Protein AF-A0A1I7NX05-F1 (afdb_monomer_lite)

InterPro domains:
  IPR009683 Extensin-like, C-terminal [PF06904] (159-296)
  IPR009683 Extensin-like, C-terminal [PF06904] (349-397)

Organism: NCBI:txid51670

pLDDT: mean 76.03, std 26.38, range [27.06, 98.88]

Structure (mmCIF, N/CA/C/O backbone):
data_AF-A0A1I7NX05-F1
#
_entry.id   AF-A0A1I7NX05-F1
#
loop_
_atom_site.g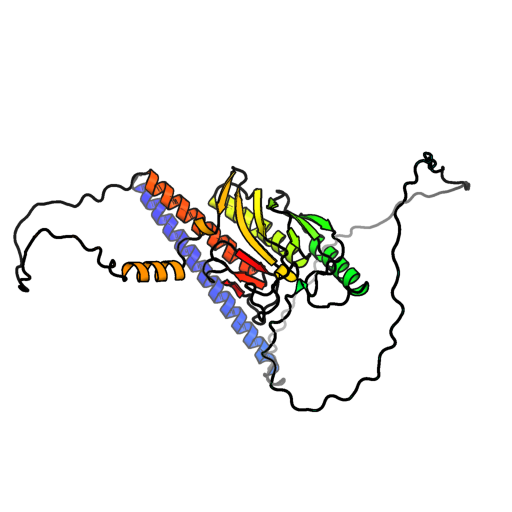roup_PDB
_atom_site.id
_atom_site.type_symbol
_atom_site.label_atom_id
_atom_site.label_alt_id
_atom_site.label_comp_id
_atom_site.label_asym_id
_atom_site.label_entity_id
_atom_site.label_seq_id
_atom_site.pdbx_PDB_ins_code
_atom_site.Cartn_x
_atom_site.Cartn_y
_atom_site.Cartn_z
_atom_site.occupancy
_atom_site.B_iso_or_equiv
_atom_site.auth_seq_id
_atom_site.auth_comp_id
_atom_site.auth_asym_id
_atom_site.auth_atom_id
_atom_site.pdbx_PDB_model_num
ATOM 1 N N . MET A 1 1 ? -15.600 9.337 42.900 1.00 64.06 1 MET A N 1
ATOM 2 C CA . MET A 1 1 ? -14.388 10.184 42.831 1.00 64.06 1 MET A CA 1
ATOM 3 C C . MET A 1 1 ? -14.550 11.335 43.802 1.00 64.06 1 MET A C 1
ATOM 5 O O . MET A 1 1 ? -15.670 11.808 43.953 1.00 64.06 1 MET A O 1
ATOM 9 N N . SER A 1 2 ? -13.489 11.743 44.500 1.00 86.38 2 SER A N 1
ATOM 10 C CA . SER A 1 2 ? -13.581 12.890 45.416 1.00 86.38 2 SER A CA 1
ATOM 11 C C . SER A 1 2 ? -13.650 14.200 44.623 1.00 86.38 2 SER A C 1
ATOM 13 O O . SER A 1 2 ? -13.104 14.288 43.521 1.00 86.38 2 SER A O 1
ATOM 15 N N . ALA A 1 3 ? -14.279 15.239 45.182 1.00 85.31 3 ALA A N 1
ATOM 16 C CA . ALA A 1 3 ? -14.376 16.561 44.547 1.00 85.31 3 ALA A CA 1
ATOM 17 C C . ALA A 1 3 ? -13.001 17.126 44.124 1.00 85.31 3 ALA A C 1
ATOM 19 O O . ALA A 1 3 ? -12.881 17.842 43.132 1.00 85.31 3 ALA A O 1
ATOM 20 N N . GLN A 1 4 ? -11.939 16.742 44.835 1.00 86.25 4 GLN A N 1
ATOM 21 C CA . GLN A 1 4 ? -10.560 17.124 44.540 1.00 86.25 4 GLN A CA 1
ATOM 22 C C . GLN A 1 4 ? -10.017 16.473 43.253 1.00 86.25 4 GLN A C 1
ATOM 24 O O . GLN A 1 4 ? -9.288 17.116 42.498 1.00 86.25 4 GLN A O 1
ATOM 29 N N . GLN A 1 5 ? -10.398 15.223 42.964 1.00 85.56 5 GLN A N 1
ATOM 30 C CA . GLN A 1 5 ? -10.010 14.532 41.728 1.00 85.56 5 GLN A CA 1
ATOM 31 C C . GLN A 1 5 ? -10.693 15.145 40.503 1.00 85.56 5 GLN A C 1
ATOM 33 O O . GLN A 1 5 ? -10.065 15.306 39.457 1.00 85.56 5 GLN A O 1
ATOM 38 N N . GLU A 1 6 ? -11.955 15.551 40.643 1.00 87.69 6 GLU A N 1
ATOM 39 C CA . GLU A 1 6 ? -12.693 16.206 39.564 1.00 87.69 6 GLU A CA 1
ATOM 40 C C . GLU A 1 6 ? -12.114 17.593 39.241 1.00 87.69 6 GLU A C 1
ATOM 42 O O . GLU A 1 6 ? -11.969 17.963 38.073 1.00 87.69 6 GLU A O 1
ATOM 47 N N . LEU A 1 7 ? -11.696 18.339 40.268 1.00 91.12 7 LEU A N 1
ATOM 48 C CA . LEU A 1 7 ? -11.063 19.645 40.098 1.00 91.12 7 LEU A CA 1
ATOM 49 C C . LEU A 1 7 ? -9.697 19.535 39.398 1.00 91.12 7 LEU A C 1
ATOM 51 O O . LEU A 1 7 ? -9.400 20.315 38.492 1.00 91.12 7 LEU A O 1
ATOM 55 N N . LEU A 1 8 ? -8.896 18.523 39.755 1.00 92.50 8 LEU A N 1
ATOM 56 C CA . LEU A 1 8 ? -7.620 18.229 39.095 1.00 92.50 8 LEU A CA 1
ATOM 57 C C . LEU A 1 8 ? -7.805 17.796 37.636 1.00 92.50 8 LEU A C 1
ATOM 59 O O . LEU A 1 8 ? -7.074 18.268 36.763 1.00 92.50 8 LEU A O 1
ATOM 63 N N . ALA A 1 9 ? -8.804 16.959 37.344 1.00 84.19 9 ALA A N 1
ATOM 64 C CA . ALA A 1 9 ? -9.114 16.542 35.978 1.00 84.19 9 ALA A CA 1
ATOM 65 C C . ALA A 1 9 ? -9.526 17.735 35.099 1.00 84.19 9 ALA A C 1
ATOM 67 O O . ALA A 1 9 ? -9.022 17.897 33.984 1.00 84.19 9 ALA A O 1
ATOM 68 N N . ARG A 1 10 ? -10.371 18.632 35.624 1.00 91.88 10 ARG A N 1
ATOM 69 C CA . ARG A 1 10 ? -10.767 19.869 34.930 1.00 91.88 10 ARG A CA 1
ATOM 70 C C . ARG A 1 10 ? -9.577 20.809 34.712 1.00 91.88 10 ARG A C 1
ATOM 72 O O . ARG A 1 10 ? -9.435 21.363 33.621 1.00 91.88 10 ARG A O 1
ATOM 79 N N . ALA A 1 11 ? -8.685 20.948 35.695 1.00 89.75 11 ALA A N 1
ATOM 80 C CA . ALA A 1 11 ? -7.477 21.766 35.570 1.00 89.75 11 ALA A CA 1
ATOM 81 C C . ALA A 1 11 ? -6.501 21.222 34.509 1.00 89.75 11 ALA A C 1
ATOM 83 O O . ALA A 1 11 ? -5.967 21.991 33.705 1.00 89.75 11 ALA A O 1
ATOM 84 N N . MET A 1 12 ? -6.305 19.901 34.450 1.00 91.00 12 MET A N 1
ATOM 85 C CA . MET A 1 12 ? -5.487 19.257 33.414 1.00 91.00 12 MET A CA 1
ATOM 86 C C . MET A 1 12 ? -6.109 19.402 32.020 1.00 91.00 12 MET A C 1
ATOM 88 O O . MET A 1 12 ? -5.406 19.743 31.067 1.00 91.00 12 MET A O 1
ATOM 92 N N . ALA A 1 13 ? -7.430 19.244 31.899 1.00 85.12 13 ALA A N 1
ATOM 93 C CA . ALA A 1 13 ? -8.139 19.448 30.638 1.00 85.12 13 ALA A CA 1
ATOM 94 C C . ALA A 1 13 ? -7.989 20.892 30.121 1.00 85.12 13 ALA A C 1
ATOM 96 O O . ALA A 1 13 ? -7.720 21.099 28.936 1.00 85.12 13 ALA A O 1
ATOM 97 N N . LEU A 1 14 ? -8.080 21.895 31.000 1.00 91.25 14 LEU A N 1
ATOM 98 C CA . LEU A 1 14 ? -7.859 23.298 30.635 1.00 91.25 14 LEU A CA 1
ATOM 99 C C . LEU A 1 14 ? -6.411 23.569 30.206 1.00 91.25 14 LEU A C 1
ATOM 101 O O . LEU A 1 14 ? -6.199 24.234 29.192 1.00 91.25 14 LEU A O 1
ATOM 105 N N . ARG A 1 15 ? -5.418 23.008 30.911 1.00 90.19 15 ARG A N 1
ATOM 106 C CA . ARG A 1 15 ? -4.000 23.113 30.520 1.00 90.19 15 ARG A CA 1
ATOM 107 C C . ARG A 1 15 ? -3.728 22.480 29.156 1.00 90.19 15 ARG A C 1
ATOM 109 O O . ARG A 1 15 ? -3.058 23.097 28.334 1.00 90.19 15 ARG A O 1
ATOM 116 N N . SER A 1 16 ? -4.295 21.304 28.881 1.00 86.69 16 SER A N 1
ATOM 117 C CA . SER A 1 16 ? -4.136 20.634 27.582 1.00 86.69 16 SER A CA 1
ATOM 118 C C . SER A 1 16 ? -4.738 21.448 26.426 1.00 86.69 16 SER A C 1
ATOM 120 O O . SER A 1 16 ? -4.101 21.609 25.386 1.00 86.69 16 SER A O 1
ATOM 122 N N . LYS A 1 17 ? -5.918 22.055 26.630 1.00 87.25 17 LYS A N 1
ATOM 123 C CA . LYS A 1 17 ? -6.554 22.951 25.650 1.00 87.25 17 LYS A CA 1
ATOM 124 C C . LYS A 1 17 ? -5.764 24.243 25.442 1.00 87.25 17 LYS A C 1
ATOM 126 O O . LYS A 1 17 ? -5.693 24.740 24.321 1.00 87.25 17 LYS A O 1
ATOM 131 N N . ALA A 1 18 ? -5.169 24.795 26.499 1.00 86.75 18 ALA A N 1
ATOM 132 C CA . ALA A 1 18 ? -4.311 25.972 26.387 1.00 86.75 18 ALA A CA 1
ATOM 133 C C . ALA A 1 18 ? -3.035 25.660 25.586 1.00 86.75 18 ALA A C 1
ATOM 135 O O . ALA A 1 18 ? -2.682 26.420 24.686 1.00 86.75 18 ALA A O 1
ATOM 136 N N . ALA A 1 19 ? -2.399 24.514 25.848 1.00 86.81 19 ALA A N 1
ATOM 137 C CA . ALA A 1 19 ? -1.213 24.065 25.123 1.00 86.81 19 ALA A CA 1
ATOM 138 C C . ALA A 1 19 ? -1.504 23.795 23.636 1.00 86.81 19 ALA A C 1
ATOM 140 O O . ALA A 1 19 ? -0.758 24.260 22.775 1.00 86.81 19 ALA A O 1
ATOM 141 N N . SER A 1 20 ? -2.618 23.127 23.308 1.00 86.00 20 SER A N 1
ATOM 142 C CA . SER A 1 20 ? -2.987 22.871 21.907 1.00 86.00 20 SER A CA 1
ATOM 143 C C . SER A 1 20 ? -3.294 24.160 21.140 1.00 86.00 20 SER A C 1
ATOM 145 O O . SER A 1 20 ? -2.890 24.315 19.986 1.00 86.00 20 SER A O 1
ATOM 147 N N . LYS A 1 21 ? -3.944 25.133 21.793 1.00 85.81 21 LYS A N 1
ATOM 148 C CA . LYS A 1 21 ? -4.228 26.443 21.197 1.00 85.81 21 LYS A CA 1
ATOM 149 C C . LYS A 1 21 ? -2.954 27.267 20.994 1.00 85.81 21 LYS A C 1
ATOM 151 O O . LYS A 1 21 ? -2.812 27.887 19.942 1.00 85.81 21 LYS A O 1
ATOM 156 N N . ALA A 1 22 ? -2.020 27.233 21.946 1.00 85.88 22 ALA A N 1
ATOM 157 C CA . ALA A 1 22 ? -0.710 27.874 21.816 1.00 85.88 22 ALA A CA 1
ATOM 158 C C . ALA A 1 22 ? 0.115 27.260 20.672 1.00 85.88 22 ALA A C 1
ATOM 160 O O . ALA A 1 22 ? 0.679 27.994 19.866 1.00 85.88 22 ALA A O 1
ATOM 161 N N . HIS A 1 23 ? 0.107 25.931 20.537 1.00 85.62 23 HIS A N 1
ATOM 162 C CA . HIS A 1 23 ? 0.779 25.231 19.442 1.00 85.62 23 HIS A CA 1
ATOM 163 C C . HIS A 1 23 ? 0.165 25.575 18.073 1.00 85.62 23 HIS A C 1
ATOM 165 O O . HIS A 1 23 ? 0.882 25.895 17.127 1.00 85.62 23 HIS A O 1
ATOM 171 N N . SER A 1 24 ? -1.170 25.612 17.972 1.00 80.94 24 SER A N 1
ATOM 172 C CA . SER A 1 24 ? -1.861 26.032 16.744 1.00 80.94 24 SER A CA 1
ATOM 173 C C . SER A 1 24 ? -1.550 27.486 16.363 1.00 80.94 24 SER A C 1
ATOM 175 O O . SER A 1 24 ? -1.353 27.786 15.184 1.00 80.94 24 SER A O 1
ATOM 177 N N . LEU A 1 25 ? -1.459 28.388 17.348 1.00 85.50 25 LEU A N 1
ATOM 178 C CA . LEU A 1 25 ? -1.031 29.771 17.130 1.00 85.50 25 LEU A CA 1
ATOM 179 C C . LEU A 1 25 ? 0.421 29.832 16.641 1.00 85.50 25 LEU A C 1
ATOM 181 O O . LEU A 1 25 ? 0.673 30.474 15.626 1.00 85.50 25 LEU A O 1
ATOM 185 N N . ALA A 1 26 ? 1.349 29.121 17.285 1.00 84.25 26 ALA A N 1
ATOM 186 C CA . ALA A 1 26 ? 2.756 29.084 16.882 1.00 84.25 26 ALA A CA 1
ATOM 187 C C . ALA A 1 26 ? 2.938 28.603 15.430 1.00 84.25 26 ALA A C 1
ATOM 189 O O . ALA A 1 26 ? 3.660 29.239 14.663 1.00 84.25 26 ALA A O 1
ATOM 190 N N . ILE A 1 27 ? 2.211 27.557 15.014 1.00 84.00 27 ILE A N 1
ATOM 191 C CA . ILE A 1 27 ? 2.223 27.064 13.626 1.00 84.00 27 ILE A CA 1
ATOM 192 C C . ILE A 1 27 ? 1.697 28.132 12.657 1.00 84.00 27 ILE A C 1
ATOM 194 O O . ILE A 1 27 ? 2.326 28.407 11.635 1.00 84.00 27 ILE A O 1
ATOM 198 N N . ARG A 1 28 ? 0.566 28.782 12.970 1.00 84.44 28 ARG A N 1
ATOM 199 C CA . ARG A 1 28 ? 0.000 29.843 12.114 1.00 84.44 28 ARG A CA 1
ATOM 200 C C . ARG A 1 28 ? 0.948 31.036 11.971 1.00 84.44 28 ARG A C 1
ATOM 202 O O . ARG A 1 28 ? 1.107 31.549 10.862 1.00 84.44 28 ARG A O 1
ATOM 209 N N . TYR A 1 29 ? 1.589 31.460 13.061 1.00 82.94 29 TYR A N 1
ATOM 210 C CA . TYR A 1 29 ? 2.572 32.545 13.034 1.00 82.94 29 TYR A CA 1
ATOM 211 C C . TYR A 1 29 ? 3.828 32.155 12.250 1.00 82.94 29 TYR A C 1
ATOM 213 O O . TYR A 1 29 ? 4.283 32.954 11.438 1.00 82.94 29 TYR A O 1
ATOM 221 N N . SER A 1 30 ? 4.333 30.927 12.406 1.00 84.44 30 SER A N 1
ATOM 222 C CA . SER A 1 30 ? 5.477 30.416 11.638 1.00 84.44 30 SER A CA 1
ATOM 223 C C . SER A 1 30 ? 5.197 30.403 10.131 1.00 84.44 30 SER A C 1
ATOM 225 O O . SER A 1 30 ? 5.969 30.975 9.365 1.00 84.44 30 SER A O 1
ATOM 227 N N . ILE A 1 31 ? 4.042 29.879 9.700 1.00 84.50 31 ILE A N 1
ATOM 228 C CA . ILE A 1 31 ? 3.639 29.874 8.281 1.00 84.50 31 ILE A CA 1
ATOM 229 C C . ILE A 1 31 ? 3.513 31.304 7.736 1.00 84.50 31 ILE A C 1
ATOM 231 O O . ILE A 1 31 ? 3.912 31.582 6.604 1.00 84.50 31 ILE A O 1
ATOM 235 N N . THR A 1 32 ? 2.962 32.224 8.530 1.00 81.25 32 THR A N 1
ATOM 236 C CA . THR A 1 32 ? 2.802 33.626 8.121 1.00 81.25 32 THR A CA 1
ATOM 237 C C . THR A 1 32 ? 4.158 34.322 8.003 1.00 81.25 32 THR A C 1
ATOM 239 O O . THR A 1 32 ? 4.402 35.001 7.009 1.00 81.25 32 THR A O 1
ATOM 242 N N . LEU A 1 33 ? 5.069 34.096 8.955 1.00 83.50 33 LEU A N 1
ATOM 243 C CA . LEU A 1 33 ? 6.429 34.633 8.927 1.00 83.50 33 LEU A CA 1
ATOM 244 C C . LEU A 1 33 ? 7.210 34.103 7.716 1.00 83.50 33 LEU A C 1
ATOM 246 O O . LEU A 1 33 ? 7.799 34.892 6.984 1.00 83.50 33 LEU A O 1
ATOM 250 N N . SER A 1 34 ? 7.141 32.797 7.435 1.00 84.75 34 SER A N 1
ATOM 251 C CA . SER A 1 34 ? 7.768 32.200 6.249 1.00 84.75 34 SER A CA 1
ATOM 252 C C . SER A 1 34 ? 7.217 32.774 4.944 1.00 84.75 34 SER A C 1
ATOM 254 O O . SER A 1 34 ? 7.988 33.033 4.026 1.00 84.75 34 SER A O 1
ATOM 256 N N . ARG A 1 35 ? 5.905 33.036 4.855 1.00 85.50 35 ARG A N 1
ATOM 257 C CA . ARG A 1 35 ? 5.301 33.688 3.680 1.00 85.50 35 ARG A CA 1
ATOM 258 C C . ARG A 1 35 ? 5.775 35.127 3.502 1.00 85.50 35 ARG A C 1
ATOM 260 O O . ARG A 1 35 ? 6.051 35.520 2.375 1.00 85.50 35 ARG A O 1
ATOM 267 N N . VAL A 1 36 ? 5.887 35.895 4.586 1.00 86.12 36 VAL A N 1
ATOM 268 C CA . VAL A 1 36 ? 6.394 37.276 4.544 1.00 86.12 36 VAL A CA 1
ATOM 269 C C . VAL A 1 36 ? 7.864 37.303 4.123 1.00 86.12 36 VAL A C 1
ATOM 271 O O . VAL A 1 36 ? 8.224 38.093 3.257 1.00 86.12 36 VAL A O 1
ATOM 274 N N . VAL A 1 37 ? 8.696 36.409 4.665 1.00 86.88 37 VAL A N 1
ATOM 275 C CA . VAL A 1 37 ? 10.112 36.283 4.275 1.00 86.88 37 VAL A CA 1
ATOM 276 C C . VAL A 1 37 ? 10.242 35.865 2.811 1.00 86.88 37 VAL A C 1
ATOM 278 O O . VAL A 1 37 ? 11.023 36.461 2.076 1.00 86.88 37 VAL A O 1
ATOM 281 N N . PHE A 1 38 ? 9.448 34.890 2.361 1.00 85.75 38 PHE A N 1
ATOM 282 C CA . PHE A 1 38 ? 9.466 34.432 0.974 1.00 85.75 38 PHE A CA 1
ATOM 283 C C . PHE A 1 38 ? 9.024 35.535 0.006 1.00 85.75 38 PHE A C 1
ATOM 285 O O . PHE A 1 38 ? 9.707 35.778 -0.980 1.00 85.75 38 PHE A O 1
ATOM 292 N N . LEU A 1 39 ? 7.943 36.262 0.314 1.00 87.06 39 LEU A N 1
ATOM 293 C CA . LEU A 1 39 ? 7.507 37.420 -0.475 1.00 87.06 39 LEU A CA 1
ATOM 294 C C . LEU A 1 39 ? 8.556 38.541 -0.471 1.00 87.06 39 LEU A C 1
ATOM 296 O O . LEU A 1 39 ? 8.815 39.120 -1.519 1.00 87.06 39 LEU A O 1
ATOM 300 N N . GLY A 1 40 ? 9.201 38.814 0.667 1.00 82.12 40 GLY A N 1
ATOM 301 C CA . GLY A 1 40 ? 10.289 39.790 0.761 1.00 82.12 40 GLY A CA 1
ATOM 302 C C . GLY A 1 40 ? 11.497 39.419 -0.106 1.00 82.12 40 GLY A C 1
ATOM 303 O O . GLY A 1 40 ? 12.013 40.266 -0.826 1.00 82.12 40 GLY A O 1
ATOM 304 N N . LEU A 1 41 ? 11.903 38.145 -0.107 1.00 83.56 41 LEU A N 1
ATOM 305 C CA . LEU A 1 41 ? 12.986 37.634 -0.957 1.00 83.56 41 LEU A CA 1
ATOM 306 C C . LEU A 1 41 ? 12.624 37.632 -2.450 1.00 83.56 41 LEU A C 1
ATOM 308 O O . LEU A 1 41 ? 13.491 37.858 -3.288 1.00 83.56 41 LEU A O 1
ATOM 312 N N . LEU A 1 42 ? 11.352 37.413 -2.788 1.00 85.12 42 LEU A N 1
ATOM 313 C CA . LEU A 1 42 ? 10.860 37.433 -4.170 1.00 85.12 42 LEU A CA 1
ATOM 314 C C . LEU A 1 42 ? 10.717 38.863 -4.715 1.00 85.12 42 LEU A C 1
ATOM 316 O O . LEU A 1 42 ? 10.848 39.081 -5.916 1.00 85.12 42 LEU A O 1
ATOM 320 N N . LEU A 1 43 ? 10.493 39.840 -3.830 1.00 80.56 43 LEU A N 1
ATOM 321 C CA . LEU A 1 43 ? 10.472 41.268 -4.154 1.00 80.56 43 LEU A CA 1
ATOM 322 C C . LEU A 1 43 ? 11.872 41.905 -4.140 1.00 80.56 43 LEU A C 1
ATOM 324 O O . LEU A 1 43 ? 12.063 42.920 -4.800 1.00 80.56 43 LEU A O 1
ATOM 328 N N . LEU A 1 44 ? 12.861 41.306 -3.463 1.00 72.38 44 LEU A N 1
ATOM 329 C CA . LEU A 1 44 ? 14.259 41.764 -3.425 1.00 72.38 44 LEU A CA 1
ATOM 330 C C . LEU A 1 44 ? 14.879 42.090 -4.806 1.00 72.38 44 LEU A C 1
ATOM 332 O O . LEU A 1 44 ? 15.538 43.121 -4.905 1.00 72.38 44 LEU A O 1
ATOM 336 N N . PRO A 1 45 ? 14.681 41.288 -5.875 1.00 73.56 45 PRO A N 1
ATOM 337 C CA . PRO A 1 45 ? 15.207 41.600 -7.209 1.00 73.56 45 PRO A CA 1
ATOM 338 C C . PRO A 1 45 ? 14.427 42.692 -7.967 1.00 73.56 45 PRO A C 1
ATOM 340 O O . PRO A 1 45 ? 14.865 43.105 -9.036 1.00 73.56 45 PRO A O 1
ATOM 343 N N . LEU A 1 46 ? 13.282 43.154 -7.445 1.00 73.88 46 LEU A N 1
ATOM 344 C CA . LEU A 1 46 ? 12.496 44.264 -8.006 1.00 73.88 46 LEU A CA 1
ATOM 345 C C . LEU A 1 46 ? 12.844 45.619 -7.366 1.00 73.88 46 LEU A C 1
ATOM 347 O O . LEU A 1 46 ? 12.339 46.648 -7.811 1.00 73.88 46 LEU A O 1
ATOM 351 N N . LEU A 1 47 ? 13.693 45.636 -6.331 1.00 65.25 47 LEU A N 1
ATOM 352 C CA . LEU A 1 47 ? 14.251 46.870 -5.784 1.00 65.25 47 LEU A CA 1
ATOM 353 C C . LEU A 1 47 ? 15.445 47.298 -6.653 1.00 65.25 47 LEU A C 1
ATOM 355 O O . LEU A 1 47 ? 16.412 46.553 -6.801 1.00 65.25 47 LEU A O 1
ATOM 359 N N . GLU A 1 48 ? 15.376 48.498 -7.235 1.00 60.00 48 GLU A N 1
ATOM 360 C CA . GLU A 1 48 ? 16.449 49.055 -8.065 1.00 60.00 48 GLU A CA 1
ATOM 361 C C . GLU A 1 48 ? 17.791 49.110 -7.300 1.00 60.00 48 GLU A C 1
ATOM 363 O O . GLU A 1 48 ? 17.823 49.514 -6.132 1.00 60.00 48 GLU A O 1
ATOM 368 N N . PRO A 1 49 ? 18.926 48.772 -7.942 1.00 57.22 49 PRO A N 1
ATOM 369 C CA . PRO A 1 49 ? 20.217 48.582 -7.271 1.00 57.22 49 PRO A CA 1
ATOM 370 C C . PRO A 1 49 ? 20.869 49.853 -6.681 1.00 57.22 49 PRO A C 1
ATOM 372 O O . PRO A 1 49 ? 21.998 49.775 -6.207 1.00 57.22 49 PRO A O 1
ATOM 375 N N . ASN A 1 50 ? 20.186 51.004 -6.649 1.00 55.69 50 ASN A N 1
ATOM 376 C CA . ASN A 1 50 ? 20.759 52.293 -6.230 1.00 55.69 50 ASN A CA 1
ATOM 377 C C . ASN A 1 50 ? 20.055 53.002 -5.052 1.00 55.69 50 ASN A C 1
ATOM 379 O O . ASN A 1 50 ? 20.371 54.159 -4.783 1.00 55.69 50 ASN A O 1
ATOM 383 N N . SER A 1 51 ? 19.148 52.360 -4.302 1.00 52.09 51 SER A N 1
ATOM 384 C CA . SER A 1 51 ? 18.471 53.018 -3.156 1.00 52.09 51 SER A CA 1
ATOM 385 C C . SER A 1 51 ? 18.967 52.645 -1.753 1.00 52.09 51 SER A C 1
ATOM 387 O O . SER A 1 51 ? 18.396 53.113 -0.767 1.00 52.09 51 SER A O 1
ATOM 389 N N . PHE A 1 52 ? 20.053 51.883 -1.602 1.00 50.91 52 PHE A N 1
ATOM 390 C CA . PHE A 1 52 ? 20.609 51.621 -0.270 1.00 50.91 52 PHE A CA 1
ATOM 391 C C . PHE A 1 52 ? 21.645 52.678 0.129 1.00 50.91 52 PHE A C 1
ATOM 393 O O . PHE A 1 52 ? 22.837 52.559 -0.151 1.00 50.91 52 PHE A O 1
ATOM 400 N N . TYR A 1 53 ? 21.187 53.703 0.852 1.00 48.00 53 TYR A N 1
ATOM 401 C CA . TYR A 1 53 ? 22.060 54.498 1.713 1.00 48.00 53 TYR A CA 1
ATOM 402 C C . TYR A 1 53 ? 22.641 53.585 2.802 1.00 48.00 53 TYR A C 1
ATOM 404 O O . TYR A 1 53 ? 21.961 53.221 3.761 1.00 48.00 53 TYR A O 1
ATOM 412 N N . ILE A 1 54 ? 23.918 53.227 2.669 1.00 43.91 54 ILE A N 1
ATOM 413 C CA . ILE A 1 54 ? 24.717 52.703 3.778 1.00 43.91 54 ILE A CA 1
ATOM 414 C C . ILE A 1 54 ? 24.834 53.832 4.810 1.00 43.91 54 ILE A C 1
ATOM 416 O O . ILE A 1 54 ? 25.629 54.759 4.643 1.00 43.91 54 ILE A O 1
ATOM 420 N N . ILE A 1 55 ? 24.064 53.764 5.899 1.00 41.38 55 ILE A N 1
ATOM 421 C CA . ILE A 1 55 ? 24.414 54.515 7.105 1.00 41.38 55 ILE A CA 1
ATOM 422 C C . ILE A 1 55 ? 25.659 53.849 7.680 1.00 41.38 55 ILE A C 1
ATOM 424 O O . ILE A 1 55 ? 25.617 52.783 8.291 1.00 41.38 55 ILE A O 1
ATOM 428 N N . ARG A 1 56 ? 26.797 54.502 7.451 1.00 43.59 56 ARG A N 1
ATOM 429 C CA . ARG A 1 56 ? 28.078 54.200 8.079 1.00 43.59 56 ARG A CA 1
ATOM 430 C C . ARG A 1 56 ? 27.997 54.601 9.555 1.00 43.59 56 ARG A C 1
ATOM 432 O O . ARG A 1 56 ? 28.451 55.674 9.938 1.00 43.59 56 ARG A O 1
ATOM 439 N N . ALA A 1 57 ? 27.395 53.755 10.384 1.00 39.16 57 ALA A N 1
ATOM 440 C CA . ALA A 1 57 ? 27.459 53.889 11.832 1.00 39.16 57 ALA A CA 1
ATOM 441 C C . ALA A 1 57 ? 28.687 53.136 12.362 1.00 39.16 57 ALA A C 1
ATOM 443 O O . ALA A 1 57 ? 28.739 51.914 12.334 1.00 39.16 57 ALA A O 1
ATOM 444 N N . GLY A 1 58 ? 29.668 53.913 12.827 1.00 33.31 58 GLY A N 1
ATOM 445 C CA . GLY A 1 58 ? 30.475 53.600 14.008 1.00 33.31 58 GLY A CA 1
ATOM 446 C C . GLY A 1 58 ? 31.418 52.400 13.943 1.00 33.31 58 GLY A C 1
ATOM 447 O O . GLY A 1 58 ? 31.023 51.259 14.149 1.00 33.31 58 GLY A O 1
ATOM 448 N N . ARG A 1 59 ? 32.718 52.695 13.822 1.00 42.25 59 ARG A N 1
ATOM 449 C CA . ARG A 1 59 ? 33.789 51.832 14.337 1.00 42.25 59 ARG A CA 1
ATOM 450 C C . ARG A 1 59 ? 33.502 51.485 15.803 1.00 42.25 59 ARG A C 1
ATOM 452 O O . ARG A 1 59 ? 33.485 52.385 16.638 1.00 42.25 59 ARG A O 1
ATOM 459 N N . VAL A 1 60 ? 33.379 50.199 16.110 1.00 35.00 60 VAL A N 1
ATOM 460 C CA . VAL A 1 60 ? 33.645 49.665 17.448 1.00 35.00 60 VAL A CA 1
ATOM 461 C C . VAL A 1 60 ? 34.848 48.745 17.306 1.00 35.00 60 VAL A C 1
ATOM 463 O O . VAL A 1 60 ? 34.796 47.739 16.603 1.00 35.00 60 VAL A O 1
ATOM 466 N N . SER A 1 61 ? 35.960 49.155 17.912 1.00 36.50 61 SER A N 1
ATOM 467 C CA . SER A 1 61 ? 37.162 48.340 18.054 1.00 36.50 61 SER A CA 1
ATOM 468 C C . SER A 1 61 ? 36.845 47.113 18.910 1.00 36.50 61 SER A C 1
ATOM 470 O O . SER A 1 61 ? 36.387 47.259 20.041 1.00 36.50 61 SER A O 1
ATOM 472 N N . LEU A 1 62 ? 37.111 45.918 18.386 1.00 40.69 62 LEU A N 1
ATOM 473 C CA . LEU A 1 62 ? 37.200 44.688 19.175 1.00 40.69 62 LEU A CA 1
ATOM 474 C C . LEU A 1 62 ? 38.646 44.537 19.679 1.00 40.69 62 LEU A C 1
ATOM 476 O O . LEU A 1 62 ? 39.566 44.724 18.877 1.00 40.69 62 LEU A O 1
ATOM 480 N N . PRO A 1 63 ? 38.881 44.228 20.968 1.00 41.28 63 PRO A N 1
ATOM 481 C CA . PRO A 1 63 ? 40.198 43.836 21.439 1.00 41.28 63 PRO A CA 1
ATOM 482 C C . PRO A 1 63 ? 40.495 42.361 21.129 1.00 41.28 63 PRO A C 1
ATOM 484 O O . PRO A 1 63 ? 39.615 41.582 20.764 1.00 41.28 63 PRO A O 1
ATOM 487 N N . ALA A 1 64 ? 41.784 42.057 21.245 1.00 38.00 64 ALA A N 1
ATOM 488 C CA . ALA A 1 64 ? 42.508 40.945 20.660 1.00 38.00 64 ALA A CA 1
ATOM 489 C C . ALA A 1 64 ? 42.187 39.542 21.204 1.00 38.00 64 ALA A C 1
ATOM 491 O O . ALA A 1 64 ? 41.799 39.356 22.354 1.00 38.00 64 ALA A O 1
ATOM 492 N N . GLU A 1 65 ? 42.421 38.599 20.291 1.00 38.91 65 GLU A N 1
ATOM 493 C CA . GLU A 1 65 ? 42.832 37.200 20.417 1.00 38.91 65 GLU A CA 1
ATOM 494 C C . GLU A 1 65 ? 42.932 36.577 21.814 1.00 38.91 65 GLU A C 1
ATOM 496 O O . GLU A 1 65 ? 43.704 37.002 22.672 1.00 38.91 65 GLU A O 1
ATOM 501 N N . GLN A 1 66 ? 42.279 35.420 21.949 1.00 33.59 66 GLN A N 1
ATOM 502 C CA . GLN A 1 66 ? 42.816 34.335 22.756 1.00 33.59 66 GLN A CA 1
ATOM 503 C C . GLN A 1 66 ? 42.691 33.022 21.967 1.00 33.59 66 GLN A C 1
ATOM 505 O O . GLN A 1 66 ? 41.622 32.417 21.884 1.00 33.59 66 GLN A O 1
ATOM 510 N N . GLU A 1 67 ? 43.805 32.631 21.341 1.00 33.66 67 GLU A N 1
ATOM 511 C CA . GLU A 1 67 ? 44.062 31.289 20.815 1.00 33.66 67 GLU A CA 1
ATOM 512 C C . GLU A 1 67 ? 43.902 30.256 21.937 1.00 33.66 67 GLU A C 1
ATOM 514 O O . GLU A 1 67 ? 44.573 30.334 22.969 1.00 33.66 67 GLU A O 1
ATOM 519 N N . LEU A 1 68 ? 43.058 29.245 21.721 1.00 32.69 68 LEU A N 1
ATOM 520 C CA . LEU A 1 68 ? 43.124 28.001 22.479 1.00 32.69 68 LEU A CA 1
ATOM 521 C C . LEU A 1 68 ? 43.746 26.935 21.576 1.00 32.69 68 LEU A C 1
ATOM 523 O O . LEU A 1 68 ? 43.079 26.309 20.753 1.00 32.69 68 LEU A O 1
ATOM 527 N N . HIS A 1 69 ? 45.056 26.760 21.730 1.00 31.06 69 HIS A N 1
ATOM 528 C CA . HIS A 1 69 ? 45.789 25.631 21.183 1.00 31.06 69 HIS A CA 1
ATOM 529 C C . HIS A 1 69 ? 45.226 24.313 21.733 1.00 31.06 69 HIS A C 1
ATOM 531 O O . HIS A 1 69 ? 45.290 24.052 22.932 1.00 31.06 69 HIS A O 1
ATOM 537 N N . ALA A 1 70 ? 44.776 23.436 20.841 1.00 32.47 70 ALA A N 1
ATOM 538 C CA . ALA A 1 70 ? 44.751 21.999 21.087 1.00 32.47 70 ALA A CA 1
ATOM 539 C C . ALA A 1 70 ? 45.393 21.302 19.885 1.00 32.47 70 ALA A C 1
ATOM 541 O O . ALA A 1 70 ? 44.754 20.882 18.924 1.00 32.47 70 ALA A O 1
ATOM 542 N N . ARG A 1 71 ? 46.720 21.266 19.956 1.00 32.44 71 ARG A N 1
ATOM 543 C CA . ARG A 1 71 ? 47.637 20.504 19.118 1.00 32.44 71 ARG A CA 1
ATOM 544 C C . ARG A 1 71 ? 47.461 19.030 19.496 1.00 32.44 71 ARG A C 1
ATOM 546 O O . ARG A 1 71 ? 47.763 18.661 20.626 1.00 32.44 71 ARG A O 1
ATOM 553 N N . SER A 1 72 ? 46.946 18.201 18.592 1.00 31.42 72 SER A N 1
ATOM 554 C CA . SER A 1 72 ? 47.041 16.744 18.725 1.00 31.42 72 SER A CA 1
ATOM 555 C C . SER A 1 72 ? 47.870 16.239 17.557 1.00 31.42 72 SER A C 1
ATOM 557 O O . SER A 1 72 ? 47.469 16.320 16.397 1.00 31.42 72 SER A O 1
ATOM 559 N N . GLU A 1 73 ? 49.101 15.866 17.886 1.00 34.75 73 GLU A N 1
ATOM 560 C CA . GLU A 1 73 ? 50.122 15.415 16.958 1.00 34.75 73 GLU A CA 1
ATOM 561 C C . GLU A 1 73 ? 49.769 14.027 16.420 1.00 34.75 73 GLU A C 1
ATOM 563 O O . GLU A 1 73 ? 49.497 13.098 17.178 1.00 34.75 73 GLU A O 1
ATOM 568 N N . VAL A 1 74 ? 49.811 13.885 15.097 1.00 36.41 74 VAL A N 1
ATOM 569 C CA . VAL A 1 74 ? 49.923 12.588 14.434 1.00 36.41 74 VAL A CA 1
ATOM 570 C C . VAL A 1 74 ? 51.409 12.348 14.202 1.00 36.41 74 VAL A C 1
ATOM 572 O O . VAL A 1 74 ? 52.057 13.135 13.515 1.00 36.41 74 VAL A O 1
ATOM 575 N N . SER A 1 75 ? 51.944 11.258 14.751 1.00 31.03 75 SER A N 1
ATOM 576 C CA . SER A 1 75 ? 53.225 10.698 14.320 1.00 31.03 75 SER A CA 1
ATOM 577 C C . SER A 1 75 ? 53.171 9.162 14.347 1.00 31.03 75 SER A C 1
ATOM 579 O O . SER A 1 75 ? 52.493 8.600 15.212 1.00 31.03 75 SER A O 1
ATOM 581 N N . PRO A 1 76 ? 53.814 8.476 13.382 1.00 46.56 76 PRO A N 1
ATOM 582 C CA . PRO A 1 76 ? 53.591 7.070 13.074 1.00 46.56 76 PRO A CA 1
ATOM 583 C C . PRO A 1 76 ? 54.619 6.162 13.760 1.00 46.56 76 PRO A C 1
ATOM 585 O O . PRO A 1 76 ? 55.750 6.568 14.016 1.00 46.56 76 PRO A O 1
ATOM 588 N N . LEU A 1 77 ? 54.269 4.891 13.964 1.00 35.66 77 LEU A N 1
ATOM 589 C CA . LEU A 1 77 ? 55.266 3.851 14.203 1.00 35.66 77 LEU A CA 1
ATOM 590 C C . LEU A 1 77 ? 54.881 2.572 13.453 1.00 35.66 77 LEU A C 1
ATOM 592 O O . LEU A 1 77 ? 53.996 1.823 13.856 1.00 35.66 77 LEU A O 1
ATOM 596 N N . ALA A 1 78 ? 55.570 2.349 12.338 1.00 38.16 78 ALA A N 1
ATOM 597 C CA . ALA A 1 78 ? 55.837 1.010 11.833 1.00 38.16 78 ALA A CA 1
ATOM 598 C C . ALA A 1 78 ? 56.955 0.368 12.676 1.00 38.16 78 ALA A C 1
ATOM 600 O O . ALA A 1 78 ? 57.753 1.080 13.292 1.00 38.16 78 ALA A O 1
ATOM 601 N N . PRO A 1 79 ? 57.108 -0.960 12.598 1.00 47.00 79 PRO A N 1
ATOM 602 C CA . PRO A 1 79 ? 58.434 -1.467 12.267 1.00 47.00 79 PRO A CA 1
ATOM 603 C C . PRO A 1 79 ? 58.422 -2.313 10.988 1.00 47.00 79 PRO A C 1
ATOM 605 O O . PRO A 1 79 ? 57.544 -3.140 10.753 1.00 47.00 79 PRO A O 1
ATOM 608 N N . ALA A 1 80 ? 59.443 -2.065 10.170 1.00 34.06 80 ALA A N 1
ATOM 609 C CA . ALA A 1 80 ? 59.927 -2.904 9.076 1.00 34.06 80 ALA A CA 1
ATOM 610 C C . ALA A 1 80 ? 60.650 -4.161 9.651 1.00 34.06 80 ALA A C 1
ATOM 612 O O . ALA A 1 80 ? 60.906 -4.196 10.850 1.00 34.06 80 ALA A O 1
ATOM 613 N N . VAL A 1 81 ? 61.015 -5.249 8.959 1.00 32.94 81 VAL A N 1
ATOM 614 C CA . VAL A 1 81 ? 61.516 -5.502 7.594 1.00 32.94 81 VAL A CA 1
ATOM 615 C C . VAL A 1 81 ? 61.377 -7.024 7.293 1.00 32.94 81 VAL A C 1
ATOM 617 O O . VAL A 1 81 ? 61.703 -7.822 8.162 1.00 32.94 81 VAL A O 1
ATOM 620 N N . SER A 1 82 ? 60.906 -7.364 6.077 1.00 33.62 82 SER A N 1
ATOM 621 C CA . SER A 1 82 ? 61.286 -8.382 5.041 1.00 33.62 82 SER A CA 1
ATOM 622 C C . SER A 1 82 ? 62.086 -9.689 5.343 1.00 33.62 82 SER A C 1
ATOM 624 O O . SER A 1 82 ? 62.702 -9.800 6.394 1.00 33.62 82 SER A O 1
ATOM 626 N N . PRO A 1 83 ? 62.343 -10.586 4.344 1.00 49.12 83 PRO A N 1
ATOM 627 C CA . PRO A 1 83 ? 61.548 -11.054 3.183 1.00 49.12 83 PRO A CA 1
ATOM 628 C C . PRO A 1 83 ? 61.575 -12.597 2.958 1.00 49.12 83 PRO A C 1
ATOM 630 O O . PRO A 1 83 ? 62.465 -13.299 3.426 1.00 49.12 83 PRO A O 1
ATOM 633 N N . GLY A 1 84 ? 60.701 -13.075 2.059 1.00 28.95 84 GLY A N 1
ATOM 634 C CA . GLY A 1 84 ? 61.063 -14.085 1.049 1.00 28.95 84 GLY A CA 1
ATOM 635 C C . GLY A 1 84 ? 60.549 -15.514 1.256 1.00 28.95 84 GLY A C 1
ATOM 636 O O . GLY A 1 84 ? 60.968 -16.194 2.179 1.00 28.95 84 GLY A O 1
ATOM 637 N N . VAL A 1 85 ? 59.693 -15.984 0.340 1.00 34.81 85 VAL A N 1
ATOM 638 C CA . VAL A 1 85 ? 59.938 -17.119 -0.580 1.00 34.81 85 VAL A CA 1
ATOM 639 C C . VAL A 1 85 ? 58.681 -17.327 -1.441 1.00 34.81 85 VAL A C 1
ATOM 641 O O . VAL A 1 85 ? 57.558 -17.396 -0.956 1.00 34.81 85 VAL A O 1
ATOM 644 N N . THR A 1 86 ? 58.914 -17.374 -2.746 1.00 34.53 86 THR A N 1
ATOM 645 C CA . THR A 1 86 ? 58.019 -17.766 -3.840 1.00 34.53 86 THR A CA 1
ATOM 646 C C . THR A 1 86 ? 57.607 -19.237 -3.756 1.00 34.53 86 THR A C 1
ATOM 648 O O . THR A 1 86 ? 58.489 -20.066 -3.553 1.00 34.53 86 THR A O 1
ATOM 651 N N . ALA A 1 87 ? 56.344 -19.575 -4.043 1.00 35.66 87 ALA A N 1
ATOM 652 C CA . ALA A 1 87 ? 55.993 -20.771 -4.823 1.00 35.66 87 ALA A CA 1
ATOM 653 C C . ALA A 1 87 ? 54.498 -20.809 -5.194 1.00 35.66 87 ALA A C 1
ATOM 655 O O . ALA A 1 87 ? 53.613 -20.770 -4.344 1.00 35.66 87 ALA A O 1
ATOM 656 N N . GLU A 1 88 ? 54.286 -20.901 -6.500 1.00 31.89 88 GLU A N 1
ATOM 657 C CA . GLU A 1 88 ? 53.143 -21.428 -7.248 1.00 31.89 88 GLU A CA 1
ATOM 658 C C . GLU A 1 88 ? 52.620 -22.780 -6.712 1.00 31.89 88 GLU A C 1
ATOM 660 O O . GLU A 1 88 ? 53.436 -23.607 -6.309 1.00 31.89 88 GLU A O 1
ATOM 665 N N . ALA A 1 89 ? 51.297 -23.024 -6.770 1.00 31.45 89 ALA A N 1
ATOM 666 C CA . ALA A 1 89 ? 50.672 -24.217 -7.389 1.00 31.45 89 ALA A CA 1
ATOM 667 C C . ALA A 1 89 ? 49.216 -24.486 -6.921 1.00 31.45 89 ALA A C 1
ATOM 669 O O . ALA A 1 89 ? 48.952 -24.702 -5.743 1.00 31.45 89 ALA A O 1
ATOM 670 N N . GLU A 1 90 ? 48.331 -24.500 -7.926 1.00 35.56 90 GLU A N 1
ATOM 671 C CA . GLU A 1 90 ? 47.095 -25.275 -8.183 1.00 35.56 90 GLU A CA 1
ATOM 672 C C . GLU A 1 90 ? 45.937 -25.489 -7.166 1.00 35.56 90 GLU A C 1
ATOM 674 O O . GLU A 1 90 ? 46.144 -25.806 -5.995 1.00 35.56 90 GLU A O 1
ATOM 679 N N . PRO A 1 91 ? 44.670 -25.434 -7.657 1.00 47.47 91 PRO A N 1
ATOM 680 C CA . PRO A 1 91 ? 43.461 -25.776 -6.903 1.00 47.47 91 PRO A CA 1
ATOM 681 C C . PRO A 1 91 ? 43.072 -27.273 -7.004 1.00 47.47 91 PRO A C 1
ATOM 683 O O . PRO A 1 91 ? 43.361 -27.920 -8.011 1.00 47.47 91 PRO A O 1
ATOM 686 N N . PRO A 1 92 ? 42.348 -27.833 -6.010 1.00 53.00 92 PRO A N 1
ATOM 687 C CA . PRO A 1 92 ? 41.897 -29.225 -6.042 1.00 53.00 92 PRO A CA 1
ATOM 688 C C . PRO A 1 92 ? 40.597 -29.450 -6.856 1.00 53.00 92 PRO A C 1
ATOM 690 O O . PRO A 1 92 ? 39.815 -28.516 -7.053 1.00 53.00 92 PRO A O 1
ATOM 693 N N . PRO A 1 93 ? 40.349 -30.697 -7.315 1.00 43.34 93 PRO A N 1
ATOM 694 C CA . PRO A 1 93 ? 39.424 -31.011 -8.406 1.00 43.34 93 PRO A CA 1
ATOM 695 C C . PRO A 1 93 ? 37.971 -31.289 -7.979 1.00 43.34 93 PRO A C 1
ATOM 697 O O . PRO A 1 93 ? 37.676 -31.667 -6.845 1.00 43.34 93 PRO A O 1
ATOM 700 N N . ALA A 1 94 ? 37.068 -31.152 -8.956 1.00 44.31 94 ALA A N 1
ATOM 701 C CA . ALA A 1 94 ? 35.649 -31.503 -8.896 1.00 44.31 94 ALA A CA 1
ATOM 702 C C . ALA A 1 94 ? 35.403 -33.029 -8.882 1.00 44.31 94 ALA A C 1
ATOM 704 O O . ALA A 1 94 ? 36.173 -33.770 -9.498 1.00 44.31 94 ALA A O 1
ATOM 705 N N . PRO A 1 95 ? 34.299 -33.516 -8.280 1.00 44.19 95 PRO A N 1
ATOM 706 C CA . PRO A 1 95 ? 33.844 -34.886 -8.470 1.00 44.19 95 PRO A CA 1
ATOM 707 C C . PRO A 1 95 ? 32.808 -35.025 -9.598 1.00 44.19 95 PRO A C 1
ATOM 709 O O . PRO A 1 95 ? 32.038 -34.118 -9.913 1.00 44.19 95 PRO A O 1
ATOM 712 N N . ALA A 1 96 ? 32.855 -36.212 -10.196 1.00 35.09 96 ALA A N 1
ATOM 713 C CA . ALA A 1 96 ? 32.336 -36.598 -11.494 1.00 35.09 96 ALA A CA 1
ATOM 714 C C . ALA A 1 96 ? 30.817 -36.823 -11.578 1.00 35.09 96 ALA A C 1
ATOM 716 O O . ALA A 1 96 ? 30.153 -37.215 -10.618 1.00 35.09 96 ALA A O 1
ATOM 717 N N . ALA A 1 97 ? 30.318 -36.644 -12.802 1.00 31.97 97 ALA A N 1
ATOM 718 C CA . ALA A 1 97 ? 29.015 -37.081 -13.272 1.00 31.97 97 ALA A CA 1
ATOM 719 C C . ALA A 1 97 ? 28.939 -38.616 -13.353 1.00 31.97 97 ALA A C 1
ATOM 721 O O . ALA A 1 97 ? 29.842 -39.263 -13.883 1.00 31.97 97 ALA A O 1
ATOM 722 N N . GLY A 1 98 ? 27.839 -39.179 -12.855 1.00 30.38 98 GLY A N 1
ATOM 723 C CA . GLY A 1 98 ? 27.428 -40.557 -13.105 1.00 30.38 98 GLY A CA 1
ATOM 724 C C . GLY A 1 98 ? 26.202 -40.580 -14.017 1.00 30.38 98 GLY A C 1
ATOM 725 O O . GLY A 1 98 ? 25.166 -40.014 -13.674 1.00 30.38 98 GLY A O 1
ATOM 726 N N . GLU A 1 99 ? 26.326 -41.234 -15.170 1.00 32.28 99 GLU A N 1
ATOM 727 C CA . GLU A 1 99 ? 25.199 -41.705 -15.985 1.00 32.28 99 GLU A CA 1
ATOM 728 C C . GLU A 1 99 ? 24.476 -42.878 -15.301 1.00 32.28 99 GLU A C 1
ATOM 730 O O . GLU A 1 99 ? 25.126 -43.734 -14.694 1.00 32.28 99 GLU A O 1
ATOM 735 N N . PRO A 1 100 ? 23.153 -43.009 -15.501 1.00 39.59 100 PRO A N 1
ATOM 736 C CA . PRO A 1 100 ? 22.474 -44.295 -15.466 1.00 39.59 100 PRO A CA 1
ATOM 737 C C . PRO A 1 100 ? 21.964 -44.724 -16.863 1.00 39.59 100 PRO A C 1
ATOM 739 O O . PRO A 1 100 ? 21.802 -43.892 -17.758 1.00 39.59 100 PRO A O 1
ATOM 742 N N . PRO A 1 101 ? 21.699 -46.030 -17.067 1.00 37.16 101 PRO A N 1
ATOM 743 C CA . PRO A 1 101 ? 21.533 -46.624 -18.388 1.00 37.16 101 PRO A CA 1
ATOM 744 C C . PRO A 1 101 ? 20.095 -46.602 -18.939 1.00 37.16 101 PRO A C 1
ATOM 746 O O . PRO A 1 101 ? 19.104 -46.491 -18.223 1.00 37.16 101 PRO A O 1
ATOM 749 N N . SER A 1 102 ? 20.053 -46.791 -20.260 1.00 28.61 102 SER A N 1
ATOM 750 C CA . SER A 1 102 ? 18.932 -47.066 -21.171 1.00 28.61 102 SER A CA 1
ATOM 751 C C . SER A 1 102 ? 17.790 -47.942 -20.624 1.00 28.61 102 SER A C 1
ATOM 753 O O . SER A 1 102 ? 18.058 -48.994 -20.050 1.00 28.61 102 SER A O 1
ATOM 755 N N . ALA A 1 103 ? 16.532 -47.604 -20.961 1.00 29.58 103 ALA A N 1
ATOM 756 C CA . ALA A 1 103 ? 15.661 -48.466 -21.783 1.00 29.58 103 ALA A CA 1
ATOM 757 C C . ALA A 1 103 ? 14.259 -47.870 -22.071 1.00 29.58 103 ALA A C 1
ATOM 759 O O . ALA A 1 103 ? 13.636 -47.247 -21.217 1.00 29.58 103 ALA A O 1
ATOM 760 N N . LYS A 1 104 ? 13.746 -48.278 -23.245 1.00 29.16 104 LYS A N 1
ATOM 761 C CA . LYS A 1 104 ? 12.348 -48.355 -23.728 1.00 29.16 104 LYS A CA 1
ATOM 762 C C . LYS A 1 104 ? 11.804 -47.210 -24.591 1.00 29.16 104 LYS A C 1
ATOM 764 O O . LYS A 1 104 ? 11.126 -46.291 -24.155 1.00 29.16 104 LYS A O 1
ATOM 769 N N . THR A 1 105 ? 12.031 -47.432 -25.882 1.00 27.06 105 THR A N 1
ATOM 770 C CA . THR A 1 105 ? 11.152 -47.161 -27.022 1.00 27.06 105 THR A CA 1
ATOM 771 C C . THR A 1 105 ? 9.694 -47.566 -26.782 1.00 27.06 105 THR A C 1
ATOM 773 O O . THR A 1 105 ? 9.443 -48.706 -26.388 1.00 27.06 105 THR A O 1
ATOM 776 N N . THR A 1 106 ? 8.760 -46.697 -27.167 1.00 30.25 106 THR A N 1
ATOM 777 C CA . THR A 1 106 ? 7.454 -47.078 -27.729 1.00 30.25 106 THR A CA 1
ATOM 778 C C . THR A 1 106 ? 6.969 -45.985 -28.677 1.00 30.25 106 THR A C 1
ATOM 780 O O . THR A 1 106 ? 7.071 -44.798 -28.373 1.00 30.25 106 THR A O 1
ATOM 783 N N . ASP A 1 107 ? 6.475 -46.440 -29.821 1.00 30.94 107 ASP A N 1
ATOM 784 C CA . ASP A 1 107 ? 6.011 -45.710 -30.994 1.00 30.94 107 ASP A CA 1
ATOM 785 C C . ASP A 1 107 ? 4.906 -44.684 -30.736 1.00 30.94 107 ASP A C 1
ATOM 787 O O . ASP A 1 107 ? 3.995 -44.933 -29.947 1.00 30.94 107 ASP A O 1
ATOM 791 N N . SER A 1 108 ? 4.906 -43.595 -31.516 1.00 33.09 108 SER A N 1
ATOM 792 C CA . SER A 1 108 ? 3.682 -42.941 -32.013 1.00 33.09 108 SER A CA 1
ATOM 793 C C . SER A 1 108 ? 3.980 -41.983 -33.175 1.00 33.09 108 SER A C 1
ATOM 795 O O . SER A 1 108 ? 4.316 -40.820 -32.990 1.00 33.09 108 SER A O 1
ATOM 797 N N . LYS A 1 109 ? 3.869 -42.529 -34.390 1.00 30.19 109 LYS A N 1
ATOM 798 C CA . LYS A 1 109 ? 3.051 -42.028 -35.510 1.00 30.19 109 LYS A CA 1
ATOM 799 C C . LYS A 1 109 ? 2.863 -40.500 -35.609 1.00 30.19 109 LYS A C 1
ATOM 801 O O . LYS A 1 109 ? 2.010 -39.926 -34.937 1.00 30.19 109 LYS A O 1
ATOM 806 N N . GLY A 1 110 ? 3.594 -39.878 -36.535 1.00 31.64 110 GLY A N 1
ATOM 807 C CA . GLY A 1 110 ? 3.288 -38.533 -37.029 1.00 31.64 110 GLY A CA 1
ATOM 808 C C . GLY A 1 110 ? 2.021 -38.491 -37.893 1.00 31.64 110 GLY A C 1
ATOM 809 O O . GLY A 1 110 ? 1.563 -39.527 -38.389 1.00 31.64 110 GLY A O 1
ATOM 810 N N . PRO A 1 111 ? 1.473 -37.281 -38.081 1.00 35.38 111 PRO A N 1
ATOM 811 C CA . PRO A 1 111 ? 1.058 -36.877 -39.417 1.00 35.38 111 PRO A CA 1
ATOM 812 C C . PRO A 1 111 ? 1.515 -35.452 -39.788 1.00 35.38 111 PRO A C 1
ATOM 814 O O . PRO A 1 111 ? 1.318 -34.494 -39.046 1.00 35.38 111 PRO A O 1
ATOM 817 N N . ASP A 1 112 ? 2.138 -35.384 -40.964 1.00 29.67 112 ASP A N 1
ATOM 818 C CA . ASP A 1 112 ? 1.985 -34.410 -42.053 1.00 29.67 112 ASP A CA 1
ATOM 819 C C . ASP A 1 112 ? 1.953 -32.896 -41.762 1.00 29.67 112 ASP A C 1
ATOM 821 O O . ASP A 1 112 ? 0.965 -32.309 -41.322 1.00 29.67 112 ASP A O 1
ATOM 825 N N . LEU A 1 113 ? 3.043 -32.245 -42.182 1.00 29.67 113 LEU A N 1
ATOM 826 C CA . LEU A 1 113 ? 3.129 -30.821 -42.508 1.00 29.67 113 LEU A CA 1
ATOM 827 C C . LEU A 1 113 ? 2.327 -30.515 -43.790 1.00 29.67 113 LEU A C 1
ATOM 829 O O . LEU A 1 113 ? 2.611 -31.131 -44.821 1.00 29.67 113 LEU A O 1
ATOM 833 N N . PRO A 1 114 ? 1.426 -29.516 -43.815 1.00 33.88 114 PRO A N 1
ATOM 834 C CA . PRO A 1 114 ? 1.031 -28.890 -45.065 1.00 33.88 114 PRO A CA 1
ATOM 835 C C . PRO A 1 114 ? 2.061 -27.834 -45.495 1.00 33.88 114 PRO A C 1
ATOM 837 O O . PRO A 1 114 ? 2.623 -27.091 -44.689 1.00 33.88 114 PRO A O 1
ATOM 840 N N . SER A 1 115 ? 2.311 -27.834 -46.803 1.00 33.69 115 SER A N 1
ATOM 841 C CA . SER A 1 115 ? 3.271 -27.003 -47.527 1.00 33.69 115 SER A CA 1
ATOM 842 C C . SER A 1 115 ? 2.952 -25.508 -47.478 1.00 33.69 115 SER A C 1
ATOM 844 O O . SER A 1 115 ? 1.819 -25.091 -47.263 1.00 33.69 115 SER A O 1
ATOM 846 N N . ALA A 1 116 ? 3.998 -24.718 -47.717 1.00 35.22 116 ALA A N 1
ATOM 847 C CA . ALA A 1 116 ? 3.977 -23.271 -47.834 1.00 35.22 116 ALA A CA 1
ATOM 848 C C . ALA A 1 116 ? 3.022 -22.781 -48.937 1.00 35.22 116 ALA A C 1
ATOM 850 O O . ALA A 1 116 ? 3.255 -23.042 -50.117 1.00 35.22 116 ALA A O 1
ATOM 851 N N . ASP A 1 117 ? 2.019 -21.991 -48.552 1.00 33.41 117 ASP A N 1
ATOM 852 C CA . ASP A 1 117 ? 1.272 -21.141 -49.475 1.00 33.41 117 ASP A CA 1
ATOM 853 C C . ASP A 1 117 ? 1.930 -19.758 -49.556 1.00 33.41 117 ASP A C 1
ATOM 855 O O . ASP A 1 117 ? 2.159 -19.063 -48.564 1.00 33.41 117 ASP A O 1
ATOM 859 N N . THR A 1 118 ? 2.263 -19.378 -50.784 1.00 33.66 118 THR A N 1
ATOM 860 C CA . THR A 1 118 ? 2.828 -18.076 -51.153 1.00 33.66 118 THR A CA 1
ATOM 861 C C . THR A 1 118 ? 1.768 -16.978 -50.960 1.00 33.66 118 THR A C 1
ATOM 863 O O . THR A 1 118 ? 0.628 -17.181 -51.381 1.00 33.66 118 THR A O 1
ATOM 866 N N . PRO A 1 119 ? 2.086 -15.796 -50.392 1.00 36.25 119 PRO A N 1
ATOM 867 C CA . PRO A 1 119 ? 1.109 -14.717 -50.274 1.00 36.25 119 PRO A CA 1
ATOM 868 C C . PRO A 1 119 ? 0.718 -14.183 -51.657 1.00 36.25 119 PRO A C 1
ATOM 870 O O . PRO A 1 119 ? 1.569 -13.728 -52.424 1.00 36.25 119 PRO A O 1
ATOM 873 N N . ALA A 1 120 ? -0.579 -14.211 -51.965 1.00 38.03 120 ALA A N 1
ATOM 874 C CA . ALA A 1 120 ? -1.136 -13.530 -53.128 1.00 38.03 120 ALA A CA 1
ATOM 875 C C . ALA A 1 120 ? -0.995 -11.994 -52.983 1.00 38.03 120 ALA A C 1
ATOM 877 O O . ALA A 1 120 ? -1.049 -11.482 -51.860 1.00 38.03 120 ALA A O 1
ATOM 878 N N . PRO A 1 121 ? -0.836 -11.232 -54.083 1.00 35.56 121 PRO A N 1
ATOM 879 C CA . PRO A 1 121 ? -0.618 -9.788 -54.013 1.00 35.56 121 PRO A CA 1
ATOM 880 C C . PRO A 1 121 ? -1.809 -9.054 -53.383 1.00 35.56 121 PRO A C 1
ATOM 882 O O . PRO A 1 121 ? -2.959 -9.270 -53.771 1.00 35.56 121 PRO A O 1
ATOM 885 N N . LEU A 1 122 ? -1.522 -8.152 -52.440 1.00 36.53 122 LEU A N 1
ATOM 886 C CA . LEU A 1 122 ? -2.505 -7.262 -51.822 1.00 36.53 122 LEU A CA 1
ATOM 887 C C . LEU A 1 122 ? -3.191 -6.411 -52.900 1.00 36.53 122 LEU A C 1
ATOM 889 O O . LEU A 1 122 ? -2.551 -5.586 -53.553 1.00 36.53 122 LEU A O 1
ATOM 893 N N . GLN A 1 123 ? -4.501 -6.590 -53.069 1.00 41.97 123 GLN A N 1
ATOM 894 C CA . GLN A 1 123 ? -5.309 -5.665 -53.859 1.00 41.97 123 GLN A CA 1
ATOM 895 C C . GLN A 1 123 ? -5.628 -4.412 -53.024 1.00 41.97 123 GLN A C 1
ATOM 897 O O . GLN A 1 123 ? -5.921 -4.540 -51.831 1.00 41.97 123 GLN A O 1
ATOM 902 N N . PRO A 1 124 ? -5.607 -3.200 -53.609 1.00 40.44 124 PRO A N 1
ATOM 903 C CA . PRO A 1 124 ? -5.972 -1.984 -52.891 1.00 40.44 124 PRO A CA 1
ATOM 904 C C . PRO A 1 124 ? -7.452 -2.000 -52.486 1.00 40.44 124 PRO A C 1
ATOM 906 O O . PRO A 1 124 ? -8.333 -2.205 -53.322 1.00 40.44 124 PRO A O 1
ATOM 909 N N . LEU A 1 125 ? -7.725 -1.750 -51.204 1.00 37.56 125 LEU A N 1
ATOM 910 C CA . LEU A 1 125 ? -9.079 -1.613 -50.665 1.00 37.56 125 LEU A CA 1
ATOM 911 C C . LEU A 1 125 ? -9.792 -0.409 -51.306 1.00 37.56 125 LEU A C 1
ATOM 913 O O . LEU A 1 125 ? -9.280 0.712 -51.289 1.00 37.56 125 LEU A O 1
ATOM 917 N N . LYS A 1 126 ? -10.993 -0.635 -51.852 1.00 39.03 126 LYS A N 1
ATOM 918 C CA . LYS A 1 126 ? -11.897 0.438 -52.298 1.00 39.03 126 LYS A CA 1
ATOM 919 C C . LYS A 1 126 ? -12.523 1.129 -51.074 1.00 39.03 126 LYS A C 1
ATOM 921 O O . LYS A 1 126 ? -12.989 0.426 -50.181 1.00 39.03 126 LYS A O 1
ATOM 926 N N . PRO A 1 127 ? -12.600 2.471 -51.020 1.00 44.75 127 PRO A N 1
ATOM 927 C CA . PRO A 1 127 ? -13.260 3.163 -49.917 1.00 44.75 127 PRO A CA 1
ATOM 928 C C . PRO A 1 127 ? -14.780 3.064 -50.068 1.00 44.75 127 PRO A C 1
ATOM 930 O O . PRO A 1 127 ? -15.335 3.595 -51.031 1.00 44.75 127 PRO A O 1
ATOM 933 N N . GLY A 1 128 ? -15.451 2.411 -49.119 1.00 52.00 128 GLY A N 1
ATOM 934 C CA . GLY A 1 128 ? -16.912 2.431 -49.056 1.00 52.00 128 GLY A CA 1
ATOM 935 C C . GLY A 1 128 ? -17.566 1.272 -48.314 1.00 52.00 128 GLY A C 1
ATOM 936 O O . GLY A 1 128 ? -18.540 0.746 -48.836 1.00 52.00 128 GLY A O 1
ATOM 937 N N . ASP A 1 129 ? -17.087 0.902 -47.121 1.00 43.34 129 ASP A N 1
ATOM 938 C CA . ASP A 1 129 ? -17.837 -0.006 -46.242 1.00 43.34 129 ASP A CA 1
ATOM 939 C C . ASP A 1 129 ? -18.389 0.730 -45.008 1.00 43.34 129 ASP A C 1
ATOM 941 O O . ASP A 1 129 ? -17.709 1.608 -44.460 1.00 43.34 129 ASP A O 1
ATOM 945 N N . PRO A 1 130 ? -19.621 0.407 -44.555 1.00 50.34 130 PRO A N 1
ATOM 946 C CA . PRO A 1 130 ? -20.260 1.063 -43.422 1.00 50.34 130 PRO A CA 1
ATOM 947 C C . PRO A 1 130 ? -19.456 0.810 -42.151 1.00 50.34 130 PRO A C 1
ATOM 949 O O . PRO A 1 130 ? -19.043 -0.313 -41.873 1.00 50.34 130 PRO A O 1
ATOM 952 N N . GLN A 1 131 ? -19.259 1.871 -41.375 1.00 51.84 131 GLN A N 1
ATOM 953 C CA . GLN A 1 131 ? -18.483 1.897 -40.144 1.00 51.84 131 GLN A CA 1
ATOM 954 C C . GLN A 1 131 ? -18.814 0.698 -39.243 1.00 51.84 131 GLN A C 1
ATOM 956 O O . GLN A 1 131 ? -19.878 0.641 -38.623 1.00 51.84 131 GLN A O 1
ATOM 961 N N . ALA A 1 132 ? -17.892 -0.268 -39.190 1.00 50.66 132 ALA A N 1
ATOM 962 C CA . ALA A 1 132 ? -17.960 -1.384 -38.263 1.00 50.66 132 ALA A CA 1
ATOM 963 C C . ALA A 1 132 ? -18.179 -0.832 -36.849 1.00 50.66 132 ALA A C 1
ATOM 965 O O . ALA A 1 132 ? -17.497 0.109 -36.428 1.00 50.66 132 ALA A O 1
ATOM 966 N N . ALA A 1 133 ? -19.148 -1.398 -36.125 1.00 55.34 133 ALA A N 1
ATOM 967 C CA . ALA A 1 133 ? -19.390 -1.056 -34.729 1.00 55.34 133 ALA A CA 1
ATOM 968 C C . ALA A 1 133 ? -18.053 -1.067 -33.963 1.00 55.34 133 ALA A C 1
ATOM 970 O O . ALA A 1 133 ? -17.248 -1.977 -34.182 1.00 55.34 133 ALA A O 1
ATOM 971 N N . PRO A 1 134 ? -17.774 -0.082 -33.087 1.00 57.31 134 PRO A N 1
ATOM 972 C CA . PRO A 1 134 ? -16.459 0.041 -32.478 1.00 57.31 134 PRO A CA 1
ATOM 973 C C . PRO A 1 134 ? -16.165 -1.211 -31.652 1.00 57.31 134 PRO A C 1
ATOM 975 O O . PRO A 1 134 ? -16.766 -1.425 -30.595 1.00 57.31 134 PRO A O 1
ATOM 978 N N . THR A 1 135 ? -15.242 -2.039 -32.142 1.00 75.81 135 THR A N 1
ATOM 979 C CA . THR A 1 135 ? -14.833 -3.289 -31.501 1.00 75.81 135 THR A CA 1
ATOM 980 C C . THR A 1 135 ? -14.404 -3.006 -30.064 1.00 75.81 135 THR A C 1
ATOM 982 O O . THR A 1 135 ? -13.686 -2.036 -29.790 1.00 75.81 135 THR A O 1
ATOM 985 N N . LYS A 1 136 ? -14.862 -3.831 -29.116 1.00 78.19 136 LYS A N 1
ATOM 986 C CA . LYS A 1 136 ? -14.437 -3.729 -27.715 1.00 78.19 136 LYS A CA 1
ATOM 987 C C . LYS A 1 136 ? -12.901 -3.837 -27.662 1.00 78.19 136 LYS A C 1
ATOM 989 O O . LYS A 1 136 ? -12.371 -4.776 -28.254 1.00 78.19 136 LYS A O 1
ATOM 994 N N . PRO A 1 137 ? -12.188 -2.913 -26.988 1.00 88.50 137 PRO A N 1
ATOM 995 C CA . PRO A 1 137 ? -10.733 -2.991 -26.892 1.00 88.50 137 PRO A CA 1
ATOM 996 C C . PRO A 1 137 ? -10.279 -4.310 -26.264 1.00 88.50 137 PRO A C 1
ATOM 998 O O . PRO A 1 137 ? -10.958 -4.842 -25.379 1.00 88.50 137 PRO A O 1
ATOM 1001 N N . LEU A 1 138 ? -9.124 -4.814 -26.702 1.00 92.62 138 LEU A N 1
ATOM 1002 C CA . LEU A 1 138 ? -8.495 -5.986 -26.095 1.00 92.62 138 LEU A CA 1
ATOM 1003 C C . LEU A 1 138 ? -8.157 -5.706 -24.619 1.00 92.62 138 LEU A C 1
ATOM 1005 O O . LEU A 1 138 ? -7.718 -4.598 -24.295 1.00 92.62 138 LEU A O 1
ATOM 1009 N N . PRO A 1 139 ? -8.334 -6.685 -23.711 1.00 95.00 139 PRO A N 1
ATOM 1010 C CA . PRO A 1 139 ? -7.891 -6.532 -22.328 1.00 95.00 139 PRO A CA 1
ATOM 1011 C C . PRO A 1 139 ? -6.360 -6.360 -22.270 1.00 95.00 139 PRO A C 1
ATOM 1013 O O . PRO A 1 139 ? -5.678 -6.928 -23.125 1.00 95.00 139 PRO A O 1
ATOM 1016 N N . PRO A 1 140 ? -5.810 -5.630 -21.279 1.00 96.62 140 PRO A N 1
ATOM 1017 C CA . PRO A 1 140 ? -4.373 -5.336 -21.187 1.00 96.62 140 PRO A CA 1
ATOM 1018 C C . PRO A 1 140 ? -3.455 -6.557 -21.298 1.00 96.62 140 PRO A C 1
ATOM 1020 O O . PRO A 1 140 ? -2.452 -6.493 -22.003 1.00 96.62 140 PRO A O 1
ATOM 1023 N N . SER A 1 141 ? -3.852 -7.687 -20.706 1.00 96.25 141 SER A N 1
ATOM 1024 C CA . SER A 1 141 ? -3.100 -8.950 -20.740 1.00 96.25 141 SER A CA 1
ATOM 1025 C C . SER A 1 141 ? -2.955 -9.568 -22.131 1.00 96.25 141 SER A C 1
ATOM 1027 O O . SER A 1 141 ? -2.076 -10.391 -22.357 1.00 96.25 141 SER A O 1
ATOM 1029 N N . LYS A 1 142 ? -3.816 -9.179 -23.080 1.00 96.19 142 LYS A N 1
ATOM 1030 C CA . LYS A 1 142 ? -3.811 -9.674 -24.467 1.00 96.19 142 LYS A CA 1
ATOM 1031 C C . LYS A 1 142 ? -3.282 -8.651 -25.468 1.00 96.19 142 LYS A C 1
ATOM 1033 O O . LYS A 1 142 ? -3.278 -8.923 -26.666 1.00 96.19 142 LYS A O 1
ATOM 1038 N N . GLN A 1 143 ? -2.903 -7.461 -25.012 1.00 94.88 143 GLN A N 1
ATOM 1039 C CA . GLN A 1 143 ? -2.321 -6.445 -25.882 1.00 94.88 143 GLN A CA 1
ATOM 1040 C C . GLN A 1 143 ? -0.848 -6.770 -26.134 1.00 94.88 143 GLN A C 1
ATOM 1042 O O . GLN A 1 143 ? -0.147 -7.202 -25.227 1.00 94.88 143 GLN A O 1
ATOM 1047 N N . ALA A 1 144 ? -0.376 -6.574 -27.363 1.00 94.38 144 ALA A N 1
ATOM 1048 C CA . ALA A 1 144 ? 1.021 -6.820 -27.694 1.00 94.38 144 ALA A CA 1
ATOM 1049 C C . ALA A 1 144 ? 1.932 -5.787 -27.017 1.00 94.38 144 ALA A C 1
ATOM 1051 O O . ALA A 1 144 ? 1.638 -4.591 -27.018 1.00 94.38 144 ALA A O 1
ATOM 1052 N N . ALA A 1 145 ? 3.060 -6.251 -26.489 1.00 94.38 145 ALA A N 1
ATOM 1053 C CA . ALA A 1 145 ? 4.104 -5.409 -25.932 1.00 94.38 145 ALA A CA 1
ATOM 1054 C C . ALA A 1 145 ? 5.464 -6.059 -26.200 1.00 94.38 145 ALA A C 1
ATOM 1056 O O . ALA A 1 145 ? 5.589 -7.283 -26.180 1.00 94.38 145 ALA A O 1
ATOM 1057 N N . LEU A 1 146 ? 6.483 -5.240 -26.459 1.00 94.31 146 LEU A N 1
ATOM 1058 C CA . LEU A 1 146 ? 7.859 -5.723 -26.615 1.00 94.31 146 LEU A CA 1
ATOM 1059 C C . LEU A 1 146 ? 8.366 -6.330 -25.294 1.00 94.31 146 LEU A C 1
ATOM 1061 O O . LEU A 1 146 ? 7.817 -6.017 -24.249 1.00 94.31 146 LEU A O 1
ATOM 1065 N N . PRO A 1 147 ? 9.381 -7.191 -25.260 1.00 94.69 147 PRO A N 1
ATOM 1066 C CA . PRO A 1 147 ? 10.047 -7.492 -23.994 1.00 94.69 147 PRO A CA 1
ATOM 1067 C C . PRO A 1 147 ? 10.727 -6.231 -23.426 1.00 94.69 147 PRO A C 1
ATOM 1069 O O . PRO A 1 147 ? 11.014 -5.290 -24.168 1.00 94.69 147 PRO A O 1
ATOM 1072 N N . TRP A 1 148 ? 10.978 -6.209 -22.114 1.00 97.44 148 TRP A N 1
ATOM 1073 C CA . TRP A 1 148 ? 11.854 -5.201 -21.510 1.00 97.44 148 TRP A CA 1
ATOM 1074 C C . TRP A 1 148 ? 13.275 -5.370 -22.050 1.00 97.44 148 TRP A C 1
ATOM 1076 O O . TRP A 1 148 ? 13.750 -6.493 -22.216 1.00 97.44 148 TRP A O 1
ATOM 1086 N N . THR A 1 149 ? 13.949 -4.262 -22.324 1.00 98.19 149 THR A N 1
ATOM 1087 C CA . THR A 1 149 ? 15.356 -4.262 -22.727 1.00 98.19 149 THR A CA 1
ATOM 1088 C C . THR A 1 149 ? 16.265 -4.546 -21.531 1.00 98.19 149 THR A C 1
ATOM 1090 O O . THR A 1 149 ? 15.927 -4.227 -20.389 1.00 98.19 149 THR A O 1
ATOM 1093 N N . ASP A 1 150 ? 17.465 -5.070 -21.787 1.00 98.31 150 ASP A N 1
ATOM 1094 C CA . ASP A 1 150 ? 18.466 -5.298 -20.733 1.00 98.31 150 ASP A CA 1
ATOM 1095 C C . ASP A 1 150 ? 18.819 -4.007 -19.982 1.00 98.31 150 ASP A C 1
ATOM 1097 O O . ASP A 1 150 ? 19.049 -4.030 -18.774 1.00 98.31 150 ASP A O 1
ATOM 1101 N N . ALA A 1 151 ? 18.806 -2.866 -20.679 1.00 98.44 151 ALA A N 1
ATOM 1102 C CA . ALA A 1 151 ? 19.039 -1.556 -20.082 1.00 98.44 151 ALA A CA 1
ATOM 1103 C C . ALA A 1 151 ? 17.921 -1.154 -19.103 1.00 98.44 151 ALA A C 1
ATOM 1105 O O . ALA A 1 151 ? 18.219 -0.686 -18.006 1.00 98.44 151 ALA A O 1
ATOM 1106 N N . GLU A 1 152 ? 16.648 -1.365 -19.461 1.00 98.19 152 GLU A N 1
ATOM 1107 C CA . GLU A 1 152 ? 15.507 -1.104 -18.567 1.00 98.19 152 GLU A CA 1
ATOM 1108 C C . GLU A 1 152 ? 15.540 -2.016 -17.337 1.00 98.19 152 GLU A C 1
ATOM 1110 O O . GLU A 1 152 ? 15.312 -1.558 -16.217 1.00 98.19 152 GLU A O 1
ATOM 1115 N N . ILE A 1 153 ? 15.870 -3.295 -17.530 1.00 98.62 153 ILE A N 1
ATOM 1116 C CA . ILE A 1 153 ? 16.000 -4.266 -16.439 1.00 98.62 153 ILE A CA 1
ATOM 1117 C C . ILE A 1 153 ? 17.141 -3.860 -15.501 1.00 98.62 153 ILE A C 1
ATOM 1119 O O . ILE A 1 153 ? 16.948 -3.799 -14.287 1.00 98.62 153 ILE A O 1
ATOM 1123 N N . ALA A 1 154 ? 18.321 -3.550 -16.043 1.00 98.50 154 ALA A N 1
ATOM 1124 C CA . ALA A 1 154 ? 19.479 -3.144 -15.253 1.00 98.50 154 ALA A CA 1
ATOM 1125 C C . ALA A 1 154 ? 19.218 -1.847 -14.472 1.00 98.50 154 ALA A C 1
ATOM 1127 O O . ALA A 1 154 ? 19.545 -1.775 -13.286 1.00 98.50 154 ALA A O 1
ATOM 1128 N N . ALA A 1 155 ? 18.583 -0.852 -15.102 1.00 98.50 155 ALA A N 1
ATOM 1129 C CA . ALA A 1 155 ? 18.210 0.399 -14.447 1.00 98.50 155 ALA A CA 1
ATOM 1130 C C . ALA A 1 155 ? 17.235 0.160 -13.284 1.00 98.50 155 ALA A C 1
ATOM 1132 O O . ALA A 1 155 ? 17.480 0.630 -12.174 1.00 98.50 155 ALA A O 1
ATOM 1133 N N . ALA A 1 156 ? 16.186 -0.638 -13.502 1.00 98.31 156 ALA A N 1
ATOM 1134 C CA . ALA A 1 156 ? 15.205 -0.946 -12.467 1.00 98.31 156 ALA A CA 1
ATOM 1135 C C . ALA A 1 156 ? 15.801 -1.751 -11.300 1.00 98.31 156 ALA A C 1
ATOM 1137 O O . ALA A 1 156 ? 15.461 -1.509 -10.142 1.00 98.31 156 ALA A O 1
ATOM 1138 N N . LYS A 1 157 ? 16.728 -2.681 -11.571 1.00 98.56 157 LYS A N 1
ATOM 1139 C CA . LYS A 1 157 ? 17.460 -3.401 -10.515 1.00 98.56 157 LYS A CA 1
ATOM 1140 C C . LYS A 1 157 ? 18.362 -2.469 -9.706 1.00 98.56 157 LYS A C 1
ATOM 1142 O O . LYS A 1 157 ? 18.397 -2.576 -8.481 1.00 98.56 157 LYS A O 1
ATOM 1147 N N . ALA A 1 158 ? 19.065 -1.549 -10.367 1.00 98.50 158 ALA A N 1
ATOM 1148 C CA . ALA A 1 158 ? 19.916 -0.569 -9.698 1.00 98.50 158 ALA A CA 1
ATOM 1149 C C . ALA A 1 158 ? 19.099 0.380 -8.805 1.00 98.50 158 ALA A C 1
ATOM 1151 O O . ALA A 1 158 ? 19.467 0.609 -7.653 1.00 98.50 158 ALA A O 1
ATOM 1152 N N . GLU A 1 159 ? 17.963 0.874 -9.2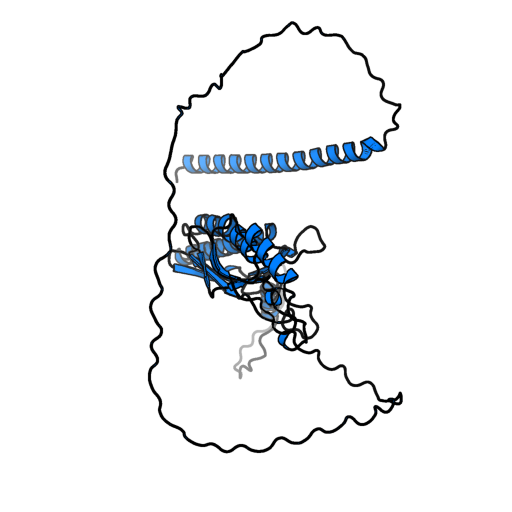99 1.00 98.12 159 GLU A N 1
ATOM 1153 C CA . GLU A 1 159 ? 17.026 1.680 -8.513 1.00 98.12 159 GLU A CA 1
ATOM 1154 C C . GLU A 1 159 ? 16.459 0.885 -7.329 1.00 98.12 159 GLU A C 1
ATOM 1156 O O . GLU A 1 159 ? 16.454 1.370 -6.198 1.00 98.12 159 GLU A O 1
ATOM 1161 N N . CYS A 1 160 ? 16.058 -0.371 -7.548 1.00 98.44 160 CYS A N 1
ATOM 1162 C CA . CYS A 1 160 ? 15.572 -1.244 -6.484 1.00 98.44 160 CYS A CA 1
ATOM 1163 C C . CYS A 1 160 ? 16.601 -1.426 -5.358 1.00 98.44 160 CYS A C 1
ATOM 1165 O O . CYS A 1 160 ? 16.253 -1.347 -4.178 1.00 98.44 160 CYS A O 1
ATOM 1167 N N . ALA A 1 161 ? 17.872 -1.636 -5.715 1.00 98.19 161 ALA A N 1
ATOM 1168 C CA . ALA A 1 161 ? 18.956 -1.757 -4.748 1.00 98.19 161 ALA A CA 1
ATOM 1169 C C . ALA A 1 161 ? 19.119 -0.480 -3.909 1.00 98.19 161 ALA A C 1
ATOM 1171 O O . ALA A 1 161 ? 19.336 -0.572 -2.704 1.00 98.19 161 ALA A O 1
ATOM 1172 N N . GLN A 1 162 ? 18.966 0.702 -4.516 1.00 98.25 162 GLN A N 1
ATOM 1173 C CA . GLN A 1 162 ? 19.031 1.983 -3.806 1.00 98.25 162 GLN A CA 1
ATOM 1174 C C . GLN A 1 162 ? 17.836 2.184 -2.872 1.00 98.25 162 GLN A C 1
ATOM 1176 O O . GLN A 1 162 ? 18.022 2.489 -1.695 1.00 98.25 162 GLN A O 1
ATOM 1181 N N . LEU A 1 163 ? 16.617 1.979 -3.380 1.00 98.06 163 LEU A N 1
ATOM 1182 C CA . LEU A 1 163 ? 15.378 2.161 -2.622 1.00 98.06 163 LEU A CA 1
ATOM 1183 C C . LEU A 1 163 ? 15.321 1.263 -1.386 1.00 98.06 163 LEU A C 1
ATOM 1185 O O . LEU A 1 163 ? 14.782 1.667 -0.359 1.00 98.06 163 LEU A O 1
ATOM 1189 N N . LEU A 1 164 ? 15.875 0.052 -1.482 1.00 97.94 164 LEU A N 1
ATOM 1190 C CA . LEU A 1 164 ? 15.761 -0.961 -0.436 1.00 97.94 164 LEU A CA 1
ATOM 1191 C C . LEU A 1 164 ? 17.040 -1.141 0.396 1.00 97.94 164 LEU A C 1
ATOM 1193 O O . LEU A 1 164 ? 17.052 -1.978 1.294 1.00 97.94 164 LEU A O 1
ATOM 1197 N N . ALA A 1 165 ? 18.082 -0.332 0.164 1.00 96.88 165 ALA A N 1
ATOM 1198 C CA . ALA A 1 165 ? 19.370 -0.429 0.863 1.00 96.88 165 ALA A CA 1
ATOM 1199 C C . ALA A 1 165 ? 19.250 -0.330 2.395 1.00 96.88 165 ALA A C 1
ATOM 1201 O O . ALA A 1 165 ? 19.965 -1.022 3.114 1.00 96.88 165 ALA A O 1
ATOM 1202 N N . ASN A 1 166 ? 18.328 0.505 2.886 1.00 94.81 166 ASN A N 1
ATOM 1203 C CA . ASN A 1 166 ? 18.097 0.746 4.318 1.00 94.81 166 ASN A CA 1
ATOM 1204 C C . ASN A 1 166 ? 16.691 0.322 4.762 1.00 94.81 166 ASN A C 1
ATOM 1206 O O . ASN A 1 166 ? 16.169 0.810 5.763 1.00 94.81 166 ASN A O 1
ATOM 1210 N N . VAL A 1 167 ? 16.048 -0.550 3.987 1.00 96.62 167 VAL A N 1
ATOM 1211 C CA . VAL A 1 167 ? 14.675 -0.982 4.224 1.00 96.62 167 VAL A CA 1
ATOM 1212 C C . VAL A 1 167 ? 14.693 -2.415 4.741 1.00 96.62 167 VAL A C 1
ATOM 1214 O O . VAL A 1 167 ? 15.094 -3.341 4.039 1.00 96.62 167 VAL A O 1
ATOM 1217 N N . THR A 1 168 ? 14.224 -2.618 5.970 1.00 97.94 168 THR A N 1
ATOM 1218 C CA . THR A 1 168 ? 14.129 -3.955 6.566 1.00 97.94 168 THR A CA 1
ATOM 1219 C C . THR A 1 168 ? 12.925 -4.696 5.990 1.00 97.94 168 THR A C 1
ATOM 1221 O O . THR A 1 168 ? 11.802 -4.532 6.460 1.00 97.94 168 THR A O 1
ATOM 1224 N N . VAL A 1 169 ? 13.143 -5.533 4.976 1.00 98.25 169 VAL A N 1
ATOM 1225 C CA . VAL A 1 169 ? 12.107 -6.378 4.358 1.00 98.25 169 VAL A CA 1
ATOM 1226 C C . VAL A 1 169 ? 12.618 -7.787 4.091 1.00 98.25 169 VAL A C 1
ATOM 1228 O O . VAL A 1 169 ? 13.806 -8.010 3.875 1.00 98.25 169 VAL A O 1
ATOM 1231 N N . VAL A 1 170 ? 11.694 -8.745 4.058 1.00 98.50 170 VAL A N 1
ATOM 1232 C CA . VAL A 1 170 ? 11.933 -10.075 3.494 1.00 98.50 170 VAL A CA 1
ATOM 1233 C C . VAL A 1 170 ? 11.222 -10.129 2.156 1.00 98.50 170 VAL A C 1
ATOM 1235 O O . VAL A 1 170 ? 9.990 -10.110 2.098 1.00 98.50 170 VAL A O 1
ATOM 1238 N N . SER A 1 171 ? 12.000 -10.202 1.086 1.00 98.19 171 SER A N 1
ATOM 1239 C CA . SER A 1 171 ? 11.476 -10.280 -0.271 1.00 98.19 171 SER A CA 1
ATOM 1240 C C . SER A 1 171 ? 12.428 -11.021 -1.193 1.00 98.19 171 SER A C 1
ATOM 1242 O O . SER A 1 171 ? 13.639 -10.993 -0.981 1.00 98.19 171 SER A O 1
ATOM 1244 N N . GLU A 1 172 ? 11.870 -11.616 -2.233 1.00 98.38 172 GLU A N 1
ATOM 1245 C CA . GLU A 1 172 ? 12.581 -12.384 -3.249 1.00 98.38 172 GLU A CA 1
ATOM 1246 C C . GLU A 1 172 ? 12.610 -11.611 -4.570 1.00 98.38 172 GLU A C 1
ATOM 1248 O O . GLU A 1 172 ? 11.620 -10.982 -4.939 1.00 98.38 172 GLU A O 1
ATOM 1253 N N . GLU A 1 173 ? 13.746 -11.615 -5.267 1.00 98.38 173 GLU A N 1
ATOM 1254 C CA . GLU A 1 173 ? 13.829 -11.052 -6.617 1.00 98.38 173 GLU A CA 1
ATOM 1255 C C . GLU A 1 173 ? 13.124 -11.981 -7.606 1.00 98.38 173 GLU A C 1
ATOM 1257 O O . GLU A 1 173 ? 13.361 -13.187 -7.607 1.00 98.38 173 GLU A O 1
ATOM 1262 N N . LEU A 1 174 ? 12.271 -11.413 -8.457 1.00 98.50 174 LEU A N 1
ATOM 1263 C CA . LEU A 1 174 ? 11.583 -12.154 -9.503 1.00 98.50 174 LEU A CA 1
ATOM 1264 C C . LEU A 1 174 ? 12.166 -11.801 -10.879 1.00 98.50 174 LEU A C 1
ATOM 1266 O O . LEU A 1 174 ? 12.704 -10.704 -11.068 1.00 98.50 174 LEU A O 1
ATOM 1270 N N . PRO A 1 175 ? 12.038 -12.695 -11.875 1.00 98.06 175 PRO A N 1
ATOM 1271 C CA . PRO A 1 175 ? 12.363 -12.359 -13.255 1.00 98.06 175 PRO A CA 1
ATOM 1272 C C . PRO A 1 175 ? 11.554 -11.146 -13.751 1.00 98.06 175 PRO A C 1
ATOM 1274 O O . PRO A 1 175 ? 10.430 -10.932 -13.284 1.00 98.06 175 PRO A O 1
ATOM 1277 N N . PRO A 1 176 ? 12.069 -10.385 -14.737 1.00 98.00 176 PRO A N 1
ATOM 1278 C CA . PRO A 1 176 ? 11.287 -9.364 -15.427 1.00 98.00 176 PRO A CA 1
ATOM 1279 C C . PRO A 1 176 ? 9.956 -9.950 -15.902 1.00 98.00 176 PRO A C 1
ATOM 1281 O O . PRO A 1 176 ? 9.928 -10.966 -16.599 1.00 98.00 176 PRO A O 1
ATOM 1284 N N . ALA A 1 177 ? 8.850 -9.317 -15.520 1.00 96.31 177 ALA A N 1
ATOM 1285 C CA . ALA A 1 177 ? 7.516 -9.834 -15.785 1.00 96.31 177 ALA A CA 1
ATOM 1286 C C . ALA A 1 177 ? 6.803 -8.958 -16.813 1.00 96.31 177 ALA A C 1
ATOM 1288 O O . ALA A 1 177 ? 6.828 -7.724 -16.725 1.00 96.31 177 ALA A O 1
ATOM 1289 N N . ARG A 1 178 ? 6.145 -9.602 -17.781 1.00 95.50 178 ARG A N 1
ATOM 1290 C CA . ARG A 1 178 ? 5.283 -8.931 -18.752 1.00 95.50 178 ARG A CA 1
ATOM 1291 C C . ARG A 1 178 ? 4.097 -9.820 -19.128 1.00 95.50 178 ARG A C 1
ATOM 1293 O O . ARG A 1 178 ? 4.279 -10.954 -19.559 1.00 95.50 178 ARG A O 1
ATOM 1300 N N . GLU A 1 179 ? 2.890 -9.294 -18.966 1.00 96.19 179 GLU A N 1
ATOM 1301 C CA . GLU A 1 179 ? 1.628 -9.929 -19.361 1.00 96.19 179 GLU A CA 1
ATOM 1302 C C . GLU A 1 179 ? 0.859 -8.934 -20.231 1.00 96.19 179 GLU A C 1
ATOM 1304 O O . GLU A 1 179 ? 0.212 -8.006 -19.741 1.00 96.19 179 GLU A O 1
ATOM 1309 N N . GLY A 1 180 ? 1.007 -9.067 -21.547 1.00 96.25 180 GLY A N 1
ATOM 1310 C CA . GLY A 1 180 ? 0.625 -8.009 -22.473 1.00 96.25 180 GLY A CA 1
ATOM 1311 C C . GLY A 1 180 ? 1.306 -6.687 -22.111 1.00 96.25 180 GLY A C 1
ATOM 1312 O O . GLY A 1 180 ? 2.528 -6.638 -22.006 1.00 96.25 180 GLY A O 1
ATOM 1313 N N . ILE A 1 181 ? 0.534 -5.623 -21.876 1.00 96.88 181 ILE A N 1
ATOM 1314 C CA . ILE A 1 181 ? 1.078 -4.309 -21.471 1.00 96.88 181 ILE A CA 1
ATOM 1315 C C . ILE A 1 181 ? 1.267 -4.142 -19.949 1.00 96.88 181 ILE A C 1
ATOM 1317 O O . ILE A 1 181 ? 1.578 -3.044 -19.493 1.00 96.88 181 ILE A O 1
ATOM 1321 N N . CYS A 1 182 ? 1.049 -5.194 -19.158 1.00 98.25 182 CYS A N 1
ATOM 1322 C CA . CYS A 1 182 ? 1.222 -5.200 -17.704 1.00 98.25 182 CYS A CA 1
ATOM 1323 C C . CYS A 1 182 ? 2.599 -5.738 -17.300 1.00 98.25 182 CYS A C 1
ATOM 1325 O O . CYS A 1 182 ? 3.216 -6.494 -18.049 1.00 98.25 182 CYS A O 1
ATOM 1327 N N . GLY A 1 183 ? 3.034 -5.421 -16.083 1.00 97.88 183 GLY A N 1
ATOM 1328 C CA . GLY A 1 183 ? 4.229 -5.970 -15.448 1.00 97.88 183 GLY A CA 1
ATOM 1329 C C . GLY A 1 183 ? 5.269 -4.912 -15.093 1.00 97.88 183 GLY A C 1
ATOM 1330 O O . GLY A 1 183 ? 5.038 -3.712 -15.235 1.00 97.88 183 GLY A O 1
ATOM 1331 N N . ALA A 1 184 ? 6.425 -5.378 -14.628 1.00 98.06 184 ALA A N 1
ATOM 1332 C CA . ALA A 1 184 ? 7.543 -4.540 -14.216 1.00 98.06 184 ALA A CA 1
ATOM 1333 C C . ALA A 1 184 ? 8.882 -5.178 -14.639 1.00 98.06 184 ALA A C 1
ATOM 1335 O O . ALA A 1 184 ? 8.977 -6.407 -14.720 1.00 98.06 184 ALA A O 1
ATOM 1336 N N . PRO A 1 185 ? 9.921 -4.367 -14.905 1.00 98.25 185 PRO A N 1
ATOM 1337 C CA . PRO A 1 185 ? 11.231 -4.853 -15.348 1.00 98.25 185 PRO A CA 1
ATOM 1338 C C . PRO A 1 185 ? 12.056 -5.542 -14.246 1.00 98.25 185 PRO A C 1
ATOM 1340 O O . PRO A 1 185 ? 12.880 -6.394 -14.558 1.00 98.25 185 PRO A O 1
ATOM 1343 N N . ALA A 1 186 ? 11.840 -5.207 -12.970 1.00 98.38 186 ALA A N 1
ATOM 1344 C CA . ALA A 1 186 ? 12.530 -5.826 -11.831 1.00 98.38 186 ALA A CA 1
ATOM 1345 C C . ALA A 1 186 ? 11.592 -5.976 -10.612 1.00 98.38 186 ALA A C 1
ATOM 1347 O O . ALA A 1 186 ? 11.755 -5.271 -9.613 1.00 98.38 186 ALA A O 1
ATOM 1348 N N . PRO A 1 187 ? 10.554 -6.828 -10.697 1.00 98.50 187 PRO A N 1
ATOM 1349 C CA . PRO A 1 187 ? 9.622 -7.016 -9.598 1.00 98.50 187 PRO A CA 1
ATOM 1350 C C . PRO A 1 187 ? 10.211 -7.877 -8.485 1.00 98.50 187 PRO A C 1
ATOM 1352 O O . PRO A 1 187 ? 11.134 -8.665 -8.695 1.00 98.50 187 PRO A O 1
ATOM 1355 N N . ARG A 1 188 ? 9.636 -7.758 -7.289 1.00 98.75 188 ARG A N 1
ATOM 1356 C CA . ARG A 1 188 ? 9.958 -8.607 -6.140 1.00 98.75 188 ARG A CA 1
ATOM 1357 C C . ARG A 1 188 ? 8.698 -9.186 -5.518 1.00 98.75 188 ARG A C 1
ATOM 1359 O O . ARG A 1 188 ? 7.636 -8.568 -5.550 1.00 98.75 188 ARG A O 1
ATOM 1366 N N . GLU A 1 189 ? 8.829 -10.357 -4.910 1.00 98.75 189 GLU A N 1
ATOM 1367 C CA . GLU A 1 189 ? 7.797 -10.924 -4.045 1.00 98.75 189 GLU A CA 1
ATOM 1368 C C . GLU A 1 189 ? 8.069 -10.511 -2.597 1.00 98.75 189 GLU A C 1
ATOM 1370 O O . GLU A 1 189 ? 9.036 -10.961 -1.982 1.00 98.75 189 GLU A O 1
ATOM 1375 N N . LEU A 1 190 ? 7.230 -9.643 -2.037 1.00 98.81 190 LEU A N 1
ATOM 1376 C CA . LEU A 1 190 ? 7.322 -9.180 -0.657 1.00 98.81 190 LEU A CA 1
ATOM 1377 C C . LEU A 1 190 ? 6.600 -10.148 0.290 1.00 98.81 190 LEU A C 1
ATOM 1379 O O . LEU A 1 190 ? 5.391 -10.345 0.185 1.00 98.81 190 LEU A O 1
ATOM 1383 N N . ARG A 1 191 ? 7.330 -10.707 1.263 1.00 98.75 191 ARG A N 1
ATOM 1384 C CA . ARG A 1 191 ? 6.789 -11.637 2.271 1.00 98.75 191 ARG A CA 1
ATOM 1385 C C . ARG A 1 191 ? 6.566 -10.974 3.628 1.00 98.75 191 ARG A C 1
ATOM 1387 O O . ARG A 1 191 ? 5.574 -11.268 4.296 1.00 98.75 191 ARG A O 1
ATOM 1394 N N . SER A 1 192 ? 7.476 -10.099 4.060 1.00 98.69 192 SER A N 1
ATOM 1395 C CA . SER A 1 192 ? 7.308 -9.364 5.317 1.00 98.69 192 SER A CA 1
ATOM 1396 C C . SER A 1 192 ? 8.064 -8.044 5.369 1.00 98.69 192 SER A C 1
ATOM 1398 O O . SER A 1 192 ? 9.054 -7.859 4.665 1.00 98.69 192 SER A O 1
ATOM 1400 N N . VAL A 1 193 ? 7.630 -7.169 6.271 1.00 98.50 193 VAL A N 1
ATOM 1401 C CA . VAL A 1 193 ? 8.139 -5.805 6.451 1.00 98.50 193 VAL A CA 1
ATOM 1402 C C . VAL A 1 193 ? 8.537 -5.549 7.907 1.00 98.50 193 VAL A C 1
ATOM 1404 O O . VAL A 1 193 ? 7.857 -6.001 8.831 1.00 98.50 193 VAL A O 1
ATOM 1407 N N . GLY A 1 194 ? 9.610 -4.785 8.102 1.00 96.56 194 GLY A N 1
ATOM 1408 C CA . GLY A 1 194 ? 10.095 -4.307 9.393 1.00 96.56 194 GLY A CA 1
ATOM 1409 C C . GLY A 1 194 ? 10.765 -5.384 10.251 1.00 96.56 194 GLY A C 1
ATOM 1410 O O . GLY A 1 194 ? 10.719 -6.581 9.958 1.00 96.56 194 GLY A O 1
ATOM 1411 N N . GLU A 1 195 ? 11.369 -4.955 11.360 1.00 93.44 195 GLU A N 1
ATOM 1412 C CA . GLU A 1 195 ? 12.020 -5.847 12.336 1.00 93.44 195 GLU A CA 1
ATOM 1413 C C . GLU A 1 195 ? 11.035 -6.847 12.955 1.00 93.44 195 GLU A C 1
ATOM 1415 O O . GLU A 1 195 ? 11.358 -8.020 13.143 1.00 93.44 195 GLU A O 1
ATOM 1420 N N . SER A 1 196 ? 9.793 -6.405 13.180 1.00 91.12 196 SER A N 1
ATOM 1421 C CA . SER A 1 196 ? 8.689 -7.238 13.669 1.00 91.12 196 SER A CA 1
ATOM 1422 C C . SER A 1 196 ? 8.178 -8.255 12.640 1.00 91.12 196 SER A C 1
ATOM 1424 O O . SER A 1 196 ? 7.261 -9.014 12.951 1.00 91.12 196 SER A O 1
ATOM 1426 N N . LYS A 1 197 ? 8.742 -8.281 11.420 1.00 97.44 197 LYS A N 1
ATOM 1427 C CA . LYS A 1 197 ? 8.384 -9.197 10.324 1.00 97.44 197 LYS A CA 1
ATOM 1428 C C . LYS A 1 197 ? 6.876 -9.267 10.088 1.00 97.44 197 LYS A C 1
ATOM 1430 O O . LYS A 1 197 ? 6.293 -10.352 10.023 1.00 97.44 197 LYS A O 1
ATOM 1435 N N . VAL A 1 198 ? 6.251 -8.102 9.937 1.00 98.75 198 VAL A N 1
ATOM 1436 C CA . VAL A 1 198 ? 4.827 -7.987 9.610 1.00 98.75 198 VAL A CA 1
ATOM 1437 C C . VAL A 1 198 ? 4.586 -8.718 8.300 1.00 98.75 198 VAL A C 1
ATOM 1439 O O . VAL A 1 198 ? 5.112 -8.314 7.264 1.00 98.75 198 VAL A O 1
ATOM 1442 N N . LYS A 1 199 ? 3.837 -9.819 8.342 1.00 98.81 199 LYS A N 1
ATOM 1443 C CA . LYS A 1 199 ? 3.599 -10.657 7.163 1.00 98.81 199 LYS A CA 1
ATOM 1444 C C . LYS A 1 199 ? 2.680 -9.941 6.182 1.00 98.81 199 LYS A C 1
ATOM 1446 O O . LYS A 1 199 ? 1.677 -9.367 6.600 1.00 98.81 199 LYS A O 1
ATOM 1451 N N . ILE A 1 200 ? 2.986 -10.035 4.896 1.00 98.81 200 ILE A N 1
ATOM 1452 C CA . ILE A 1 200 ? 2.069 -9.653 3.821 1.00 98.81 200 ILE A CA 1
ATOM 1453 C C . ILE A 1 200 ? 1.383 -10.931 3.341 1.00 98.81 200 ILE A C 1
ATOM 1455 O O . ILE A 1 200 ? 2.059 -11.918 3.044 1.00 98.81 200 ILE A O 1
ATOM 1459 N N . GLU A 1 201 ? 0.051 -10.953 3.370 1.00 98.44 201 GLU A N 1
ATOM 1460 C CA . GLU A 1 201 ? -0.734 -12.146 3.052 1.00 98.44 201 GLU A CA 1
ATOM 1461 C C . GLU A 1 201 ? -1.806 -11.877 1.982 1.00 98.44 201 GLU A C 1
ATOM 1463 O O . GLU A 1 201 ? -2.704 -11.065 2.224 1.00 98.44 201 GLU A O 1
ATOM 1468 N N . PRO A 1 202 ? -1.772 -12.614 0.852 1.00 98.50 202 PRO A N 1
ATOM 1469 C CA . PRO A 1 202 ? -0.649 -13.441 0.371 1.00 98.50 202 PRO A CA 1
ATOM 1470 C C . PRO A 1 202 ? 0.644 -12.619 0.156 1.00 98.50 202 PRO A C 1
ATOM 1472 O O . PRO A 1 202 ? 0.582 -11.390 0.174 1.00 98.50 202 PRO A O 1
ATOM 1475 N N . PRO A 1 203 ? 1.817 -13.259 -0.045 1.00 98.69 203 PRO A N 1
ATOM 1476 C CA . PRO A 1 203 ? 3.014 -12.545 -0.484 1.00 98.69 203 PRO A CA 1
ATOM 1477 C C . PRO A 1 203 ? 2.716 -11.681 -1.712 1.00 98.69 203 PRO A C 1
ATOM 1479 O O . PRO A 1 203 ? 2.056 -12.130 -2.649 1.00 98.69 203 PRO A O 1
ATOM 1482 N N . ALA A 1 204 ? 3.178 -10.435 -1.697 1.00 98.69 204 ALA A N 1
ATOM 1483 C CA . ALA A 1 204 ? 2.780 -9.440 -2.682 1.00 98.69 204 ALA A CA 1
ATOM 1484 C C . ALA A 1 204 ? 3.842 -9.273 -3.773 1.00 98.69 204 ALA A C 1
ATOM 1486 O O . ALA A 1 204 ? 4.962 -8.853 -3.491 1.00 98.69 204 ALA A O 1
ATOM 1487 N N . THR A 1 205 ? 3.484 -9.531 -5.031 1.00 98.75 205 THR A N 1
ATOM 1488 C CA . THR A 1 205 ? 4.307 -9.153 -6.192 1.00 98.75 205 THR A CA 1
ATOM 1489 C C . THR A 1 205 ? 4.227 -7.645 -6.433 1.00 98.75 205 THR A C 1
ATOM 1491 O O . THR A 1 205 ? 3.162 -7.147 -6.799 1.00 98.75 205 THR A O 1
ATOM 1494 N N . LEU A 1 206 ? 5.331 -6.930 -6.210 1.00 98.81 206 LEU A N 1
ATOM 1495 C CA . LEU A 1 206 ? 5.413 -5.466 -6.229 1.00 98.81 206 LEU A CA 1
ATOM 1496 C C . LEU A 1 206 ? 6.696 -4.980 -6.916 1.00 98.81 206 LEU A C 1
ATOM 1498 O O . LEU A 1 206 ? 7.701 -5.690 -6.967 1.00 98.81 206 LEU A O 1
ATOM 1502 N N . ASN A 1 207 ? 6.687 -3.743 -7.406 1.00 98.50 207 ASN A N 1
ATOM 1503 C CA . ASN A 1 207 ? 7.909 -3.015 -7.728 1.00 98.50 207 ASN A CA 1
ATOM 1504 C C . ASN A 1 207 ? 8.566 -2.468 -6.438 1.00 98.50 207 ASN A C 1
ATOM 1506 O O . ASN A 1 207 ? 7.959 -2.435 -5.363 1.00 98.50 207 ASN A O 1
ATOM 1510 N N . CYS A 1 208 ? 9.825 -2.037 -6.524 1.00 98.44 208 CYS A N 1
ATOM 1511 C CA . CYS A 1 208 ? 10.586 -1.662 -5.329 1.00 98.44 208 CYS A CA 1
ATOM 1512 C C . CYS A 1 208 ? 10.202 -0.297 -4.739 1.00 98.44 208 CYS A C 1
ATOM 1514 O O . CYS A 1 208 ? 10.378 -0.098 -3.537 1.00 98.44 208 CYS A O 1
ATOM 1516 N N . GLN A 1 209 ? 9.627 0.607 -5.537 1.00 98.06 209 GLN A N 1
ATOM 1517 C CA . GLN A 1 209 ? 9.102 1.884 -5.048 1.00 98.06 209 GLN A CA 1
ATOM 1518 C C . GLN A 1 209 ? 7.908 1.656 -4.116 1.00 98.06 209 GLN A C 1
ATOM 1520 O O . GLN A 1 209 ? 7.875 2.187 -3.004 1.00 98.06 209 GLN A O 1
ATOM 1525 N N . MET A 1 210 ? 6.979 0.795 -4.527 1.00 98.69 210 MET A N 1
ATOM 1526 C CA . MET A 1 210 ? 5.831 0.406 -3.717 1.00 98.69 210 MET A CA 1
ATOM 1527 C C . MET A 1 210 ? 6.255 -0.345 -2.444 1.00 98.69 210 MET A C 1
ATOM 1529 O O . MET A 1 210 ? 5.698 -0.098 -1.375 1.00 98.69 210 MET A O 1
ATOM 1533 N N . ILE A 1 211 ? 7.279 -1.210 -2.511 1.00 98.81 211 ILE A N 1
ATOM 1534 C CA . ILE A 1 211 ? 7.834 -1.889 -1.320 1.00 98.81 211 ILE A CA 1
ATOM 1535 C C . ILE A 1 211 ? 8.418 -0.881 -0.324 1.00 98.81 211 ILE A C 1
ATOM 1537 O O . ILE A 1 211 ? 8.158 -0.998 0.875 1.00 98.81 211 ILE A O 1
ATOM 1541 N N . ALA A 1 212 ? 9.185 0.105 -0.796 1.00 98.56 212 ALA A N 1
ATOM 1542 C CA . ALA A 1 212 ? 9.759 1.136 0.066 1.00 98.56 212 ALA A CA 1
ATOM 1543 C C . ALA A 1 212 ? 8.658 1.952 0.765 1.00 98.56 212 ALA A C 1
ATOM 1545 O O . ALA A 1 212 ? 8.669 2.064 1.992 1.00 98.56 212 ALA A O 1
ATOM 1546 N N . GLY A 1 213 ? 7.659 2.427 0.009 1.00 98.25 213 GLY A N 1
ATOM 1547 C CA . GLY A 1 213 ? 6.515 3.162 0.560 1.00 98.25 213 GLY A CA 1
ATOM 1548 C C . GLY A 1 213 ? 5.715 2.341 1.575 1.00 98.25 213 GLY A C 1
ATOM 1549 O O . GLY A 1 213 ? 5.413 2.816 2.671 1.00 98.25 213 GLY A O 1
ATOM 1550 N N . LEU A 1 214 ? 5.443 1.068 1.266 1.00 98.62 214 LEU A N 1
ATOM 1551 C CA . LEU A 1 214 ? 4.758 0.167 2.191 1.00 98.62 214 LEU A CA 1
ATOM 1552 C C . LEU A 1 214 ? 5.575 -0.071 3.466 1.00 98.62 214 LEU A C 1
ATOM 1554 O O . LEU A 1 214 ? 5.001 -0.126 4.553 1.00 98.62 214 LEU A O 1
ATOM 1558 N N . SER A 1 215 ? 6.902 -0.167 3.357 1.00 98.62 215 SER A N 1
ATOM 1559 C CA . SER A 1 215 ? 7.769 -0.319 4.522 1.00 98.62 215 SER A CA 1
ATOM 1560 C C . SER A 1 215 ? 7.720 0.880 5.455 1.00 98.62 215 SER A C 1
ATOM 1562 O O . SER A 1 215 ? 7.581 0.691 6.667 1.00 98.62 215 SER A O 1
ATOM 1564 N N . THR A 1 216 ? 7.787 2.093 4.905 1.00 98.38 216 THR A N 1
ATOM 1565 C CA . THR A 1 216 ? 7.641 3.337 5.670 1.00 98.38 216 THR A CA 1
ATOM 1566 C C . THR A 1 216 ? 6.277 3.399 6.346 1.00 98.38 216 THR A C 1
ATOM 1568 O O . THR A 1 216 ? 6.198 3.586 7.556 1.00 98.38 216 THR A O 1
ATOM 1571 N N . TRP A 1 217 ? 5.187 3.162 5.611 1.00 98.69 217 TRP A N 1
ATOM 1572 C CA . TRP A 1 217 ? 3.843 3.234 6.189 1.00 98.69 217 TRP A CA 1
ATOM 1573 C C . TRP A 1 217 ? 3.626 2.197 7.295 1.00 98.69 217 TRP A C 1
ATOM 1575 O O . TRP A 1 217 ? 3.123 2.526 8.371 1.00 98.69 217 TRP A O 1
ATOM 1585 N N . ILE A 1 218 ? 4.043 0.947 7.074 1.00 98.75 218 ILE A N 1
ATOM 1586 C CA . ILE A 1 218 ? 3.877 -0.110 8.075 1.00 98.75 218 ILE A CA 1
ATOM 1587 C C . ILE A 1 218 ? 4.700 0.196 9.331 1.00 98.75 218 ILE A C 1
ATOM 1589 O O . ILE A 1 218 ? 4.180 0.088 10.443 1.00 98.75 218 ILE A O 1
ATOM 1593 N N . THR A 1 219 ? 5.967 0.567 9.163 1.00 98.12 219 THR A N 1
ATOM 1594 C CA . THR A 1 219 ? 6.902 0.740 10.283 1.00 98.12 219 THR A CA 1
ATOM 1595 C C . THR A 1 219 ? 6.609 2.015 11.068 1.00 98.12 219 THR A C 1
ATOM 1597 O O . THR A 1 219 ? 6.511 1.968 12.294 1.00 98.12 219 THR A O 1
ATOM 1600 N N . ASP A 1 220 ? 6.384 3.130 10.374 1.00 97.81 220 ASP A N 1
ATOM 1601 C CA . ASP A 1 220 ? 6.372 4.457 10.995 1.00 97.81 220 ASP A CA 1
ATOM 1602 C C . ASP A 1 220 ? 4.964 4.912 11.386 1.00 97.81 220 ASP A C 1
ATOM 1604 O O . ASP A 1 220 ? 4.807 5.763 12.265 1.00 97.81 220 ASP A O 1
ATOM 1608 N N . LYS A 1 221 ? 3.926 4.360 10.744 1.00 98.06 221 LYS A N 1
ATOM 1609 C CA . LYS A 1 221 ? 2.532 4.784 10.940 1.00 98.06 221 LYS A CA 1
ATOM 1610 C C . LYS A 1 221 ? 1.666 3.668 11.518 1.00 98.06 221 LYS A C 1
ATOM 1612 O O . LYS A 1 221 ? 1.124 3.805 12.617 1.00 98.06 221 LYS A O 1
ATOM 1617 N N . LEU A 1 222 ? 1.575 2.532 10.824 1.00 98.50 222 LEU A N 1
ATOM 1618 C CA . LEU A 1 222 ? 0.666 1.439 11.181 1.00 98.50 222 LEU A CA 1
ATOM 1619 C C . LEU A 1 222 ? 1.007 0.811 12.539 1.00 98.50 222 LEU A C 1
ATOM 1621 O O . LEU A 1 222 ? 0.115 0.636 13.372 1.00 98.50 222 LEU A O 1
ATOM 1625 N N . GLN A 1 223 ? 2.279 0.473 12.776 1.00 98.44 223 GLN A N 1
ATOM 1626 C CA . GLN A 1 223 ? 2.701 -0.166 14.027 1.00 98.44 223 GLN A CA 1
ATOM 1627 C C . GLN A 1 223 ? 2.470 0.728 15.256 1.00 98.44 223 GLN A C 1
ATOM 1629 O O . GLN A 1 223 ? 1.798 0.272 16.191 1.00 98.44 223 GLN A O 1
ATOM 1634 N N . PRO A 1 224 ? 2.914 2.004 15.278 1.00 98.19 224 PRO A N 1
ATOM 1635 C CA . PRO A 1 224 ? 2.611 2.904 16.389 1.00 98.19 224 PRO A CA 1
ATOM 1636 C C . PRO A 1 224 ? 1.111 3.108 16.608 1.00 98.19 224 PRO A C 1
ATOM 1638 O O . PRO A 1 224 ? 0.652 3.107 17.754 1.00 98.19 224 PRO A O 1
ATOM 1641 N N . ALA A 1 225 ? 0.327 3.244 15.532 1.00 98.25 225 ALA A N 1
ATOM 1642 C CA . ALA A 1 225 ? -1.120 3.409 15.631 1.00 98.25 225 ALA A CA 1
ATOM 1643 C C . ALA A 1 225 ? -1.794 2.174 16.252 1.00 98.25 225 ALA A C 1
ATOM 1645 O O . ALA A 1 225 ? -2.659 2.319 17.123 1.00 98.25 225 ALA A O 1
ATOM 1646 N N . ALA A 1 226 ? -1.378 0.966 15.864 1.00 98.12 226 ALA A N 1
ATOM 1647 C CA . ALA A 1 226 ? -1.919 -0.278 16.406 1.00 98.12 226 ALA A CA 1
ATOM 1648 C C . ALA A 1 226 ? -1.558 -0.454 17.886 1.00 98.12 226 ALA A C 1
ATOM 1650 O O . ALA A 1 226 ? -2.440 -0.714 18.710 1.00 98.12 226 ALA A O 1
ATOM 1651 N N . GLN A 1 227 ? -0.298 -0.199 18.251 1.00 97.06 227 GLN A N 1
ATOM 1652 C CA . GLN A 1 227 ? 0.141 -0.251 19.643 1.00 97.06 227 GLN A CA 1
ATOM 1653 C C . GLN A 1 227 ? -0.629 0.752 20.511 1.00 97.06 227 GLN A C 1
ATOM 1655 O O . GLN A 1 227 ? -1.087 0.406 21.598 1.00 97.06 227 GLN A O 1
ATOM 1660 N N . LYS A 1 228 ? -0.830 1.980 20.023 1.00 97.12 228 LYS A N 1
ATOM 1661 C CA . LYS A 1 228 ? -1.589 3.018 20.732 1.00 97.12 228 LYS A CA 1
ATOM 1662 C C . LYS A 1 228 ? -3.065 2.655 20.906 1.00 97.12 228 LYS A C 1
ATOM 1664 O O . LYS A 1 228 ? -3.636 2.927 21.958 1.00 97.12 228 LYS A O 1
ATOM 1669 N N . SER A 1 229 ? -3.685 2.086 19.876 1.00 96.31 229 SER A N 1
ATOM 1670 C CA . SER A 1 229 ? -5.138 1.863 19.846 1.00 96.31 229 SER A CA 1
ATOM 1671 C C . SER A 1 229 ? -5.540 0.566 20.542 1.00 96.31 229 SER A C 1
ATOM 1673 O O . SER A 1 229 ? -6.611 0.486 21.141 1.00 96.31 229 SER A O 1
ATOM 1675 N N . PHE A 1 230 ? -4.682 -0.453 20.471 1.00 96.06 230 PHE A N 1
ATOM 1676 C CA . PHE A 1 230 ? -5.022 -1.812 20.885 1.00 96.06 230 PHE A CA 1
ATOM 1677 C C . PHE A 1 230 ? -4.044 -2.413 21.891 1.00 96.06 230 PHE A C 1
ATOM 1679 O O . PHE A 1 230 ? -4.338 -3.482 22.424 1.00 96.06 230 PHE A O 1
ATOM 1686 N N . GLY A 1 231 ? -2.900 -1.774 22.150 1.00 97.31 231 GLY A N 1
ATOM 1687 C CA . GLY A 1 231 ? -1.835 -2.343 22.978 1.00 97.31 231 GLY A CA 1
ATOM 1688 C C . GLY A 1 231 ? -1.140 -3.551 22.344 1.00 97.31 231 GLY A C 1
ATOM 1689 O O . GLY A 1 231 ? -0.396 -4.240 23.036 1.00 97.31 231 GLY A O 1
ATOM 1690 N N . SER A 1 232 ? -1.396 -3.825 21.061 1.00 97.81 232 SER A N 1
ATOM 1691 C CA . SER A 1 232 ? -0.893 -4.993 20.340 1.00 97.81 232 SER A CA 1
ATOM 1692 C C . SER A 1 232 ? -0.431 -4.582 18.938 1.00 97.81 232 SER A C 1
ATOM 1694 O O . SER A 1 232 ? -1.167 -3.853 18.260 1.00 97.81 232 SER A O 1
ATOM 1696 N N . PRO A 1 233 ? 0.761 -5.017 18.494 1.00 98.19 233 PRO A N 1
ATOM 1697 C CA . PRO A 1 233 ? 1.284 -4.690 17.173 1.00 98.19 233 PRO A CA 1
ATOM 1698 C C . PRO A 1 233 ? 0.549 -5.457 16.070 1.00 98.19 233 PRO A C 1
ATOM 1700 O O . PRO A 1 233 ? -0.069 -6.499 16.310 1.00 98.19 233 PRO A O 1
ATOM 1703 N N . VAL A 1 234 ? 0.660 -4.979 14.828 1.00 98.69 234 VAL A N 1
ATOM 1704 C CA . VAL A 1 234 ? 0.173 -5.728 13.660 1.00 98.69 234 VAL A CA 1
ATOM 1705 C C . VAL A 1 234 ? 1.159 -6.854 13.352 1.00 98.69 234 VAL A C 1
ATOM 1707 O O . VAL A 1 234 ? 2.340 -6.611 13.134 1.00 98.69 234 VAL A O 1
ATOM 1710 N N . ALA A 1 235 ? 0.686 -8.093 13.298 1.00 98.75 235 ALA A N 1
ATOM 1711 C CA . ALA A 1 235 ? 1.491 -9.241 12.885 1.00 98.75 235 ALA A CA 1
ATOM 1712 C C . ALA A 1 235 ? 1.357 -9.536 11.384 1.00 98.75 235 ALA A C 1
ATOM 1714 O O . ALA A 1 235 ? 2.249 -10.139 10.785 1.00 98.75 235 ALA A O 1
ATOM 1715 N N . ARG A 1 236 ? 0.235 -9.139 10.770 1.00 98.81 236 ARG A N 1
ATOM 1716 C CA . ARG A 1 236 ? -0.063 -9.443 9.368 1.00 98.81 236 ARG A CA 1
ATOM 1717 C C . ARG A 1 236 ? -0.969 -8.404 8.719 1.00 98.81 236 ARG A C 1
ATOM 1719 O O . ARG A 1 236 ? -1.934 -7.954 9.335 1.00 98.81 236 ARG A O 1
ATOM 1726 N N . VAL A 1 237 ? -0.677 -8.087 7.466 1.00 98.88 237 VAL A N 1
ATOM 1727 C CA . VAL A 1 237 ? -1.489 -7.257 6.574 1.00 98.88 237 VAL A CA 1
ATOM 1728 C C . VAL A 1 237 ? -2.073 -8.167 5.499 1.00 98.88 237 VAL A C 1
ATOM 1730 O O . VAL A 1 237 ? -1.330 -8.881 4.829 1.00 98.88 237 VAL A O 1
ATOM 1733 N N . VAL A 1 238 ? -3.397 -8.157 5.354 1.00 98.81 238 VAL A N 1
ATOM 1734 C CA . VAL A 1 238 ? -4.103 -8.903 4.307 1.00 98.81 238 VAL A CA 1
ATOM 1735 C C . VAL A 1 238 ? -4.319 -7.969 3.127 1.00 98.81 238 VAL A C 1
ATOM 1737 O O . VAL A 1 238 ? -5.063 -6.991 3.262 1.00 98.81 238 VAL A O 1
ATOM 1740 N N . ALA A 1 239 ? -3.674 -8.253 1.999 1.00 98.25 239 ALA A N 1
ATOM 1741 C CA . ALA A 1 239 ? -3.675 -7.364 0.845 1.00 98.25 239 ALA A CA 1
ATOM 1742 C C . ALA A 1 239 ? -3.687 -8.113 -0.492 1.00 98.25 239 ALA A C 1
ATOM 1744 O O . ALA A 1 239 ? -3.101 -9.183 -0.618 1.00 98.25 239 ALA A O 1
ATOM 1745 N N . GLU A 1 240 ? -4.318 -7.519 -1.500 1.00 97.69 240 GLU A N 1
ATOM 1746 C CA . GLU A 1 240 ? -4.166 -7.915 -2.904 1.00 97.69 240 GLU A CA 1
ATOM 1747 C C . GLU A 1 240 ? -3.100 -7.033 -3.574 1.00 97.69 240 GLU A C 1
ATOM 1749 O O . GLU A 1 240 ? -2.982 -5.850 -3.253 1.00 97.69 240 GLU A O 1
ATOM 1754 N N . SER A 1 241 ? -2.307 -7.601 -4.488 1.00 97.75 241 SER A N 1
ATOM 1755 C CA . SER A 1 241 ? -1.258 -6.872 -5.212 1.00 97.75 241 SER A CA 1
ATOM 1756 C C . SER A 1 241 ? -1.420 -6.955 -6.733 1.00 97.75 241 SER A C 1
ATOM 1758 O O . SER A 1 241 ? -2.256 -6.257 -7.296 1.00 97.75 241 SER A O 1
ATOM 1760 N N . TYR A 1 242 ? -0.627 -7.752 -7.443 1.00 98.25 242 TYR A N 1
ATOM 1761 C CA . TYR A 1 242 ? -0.588 -7.731 -8.900 1.00 98.25 242 TYR A CA 1
ATOM 1762 C C . TYR A 1 242 ? -1.881 -8.275 -9.523 1.00 98.25 242 TYR A C 1
ATOM 1764 O O . TYR A 1 242 ? -2.295 -9.402 -9.264 1.00 98.25 242 TYR A O 1
ATOM 1772 N N . SER A 1 243 ? -2.477 -7.482 -10.414 1.00 97.62 243 SER A N 1
ATOM 1773 C CA . SER A 1 243 ? -3.611 -7.886 -11.247 1.00 97.62 243 SER A CA 1
ATOM 1774 C C . SER A 1 243 ? -3.586 -7.101 -12.560 1.00 97.62 243 SER A C 1
ATOM 1776 O O . SER A 1 243 ? -3.845 -5.892 -12.577 1.00 97.62 243 SER A O 1
ATOM 1778 N N . CYS A 1 244 ? -3.355 -7.785 -13.683 1.00 97.94 244 CYS A N 1
ATOM 1779 C CA . CYS A 1 244 ? -3.336 -7.172 -15.012 1.00 97.94 244 CYS A CA 1
ATOM 1780 C C . CYS A 1 244 ? -4.745 -6.795 -15.504 1.00 97.94 244 CYS A C 1
ATOM 1782 O O . CYS A 1 244 ? -5.438 -7.555 -16.184 1.00 97.94 244 CYS A O 1
ATOM 1784 N N . ARG A 1 245 ? -5.190 -5.583 -15.157 1.00 96.69 245 ARG A N 1
ATOM 1785 C CA . ARG A 1 245 ? -6.488 -5.034 -15.571 1.00 96.69 245 ARG A CA 1
ATOM 1786 C C . ARG A 1 245 ? -6.458 -3.521 -15.747 1.00 96.69 245 ARG A C 1
ATOM 1788 O O . ARG A 1 245 ? -5.638 -2.812 -15.167 1.00 96.69 245 ARG A O 1
ATOM 1795 N N . ASN A 1 246 ? -7.434 -3.013 -16.492 1.00 97.00 246 ASN A N 1
ATOM 1796 C CA . ASN A 1 246 ? -7.773 -1.594 -16.451 1.00 97.00 246 ASN A CA 1
ATOM 1797 C C . ASN A 1 246 ? -8.450 -1.242 -15.119 1.00 97.00 246 ASN A C 1
ATOM 1799 O O . ASN A 1 246 ? -8.991 -2.108 -14.417 1.00 97.00 246 ASN A O 1
ATOM 1803 N N . ARG A 1 247 ? -8.466 0.049 -14.783 1.00 95.62 247 ARG A N 1
ATOM 1804 C CA . ARG A 1 247 ? -9.153 0.551 -13.587 1.00 95.62 247 ARG A CA 1
ATOM 1805 C C . ARG A 1 247 ? -10.626 0.136 -13.585 1.00 95.62 247 ARG A C 1
ATOM 1807 O O . ARG A 1 247 ? -11.312 0.228 -14.605 1.00 95.62 247 ARG A O 1
ATOM 1814 N N . TYR A 1 248 ? -11.086 -0.353 -12.433 1.00 92.62 248 TYR A N 1
ATOM 1815 C CA . TYR A 1 248 ? -12.432 -0.907 -12.227 1.00 92.62 248 TYR A CA 1
ATOM 1816 C C . TYR A 1 248 ? -12.825 -2.040 -13.202 1.00 92.62 248 TYR A C 1
ATOM 1818 O O . TYR A 1 248 ? -14.006 -2.316 -13.379 1.00 92.62 248 TYR A O 1
ATOM 1826 N N . GLY A 1 249 ? -11.863 -2.664 -13.898 1.00 89.81 249 GLY A N 1
ATOM 1827 C CA . GLY A 1 249 ? -12.141 -3.668 -14.934 1.00 89.81 249 GLY A CA 1
ATOM 1828 C C . GLY A 1 249 ? -12.798 -3.103 -16.203 1.00 89.81 249 GLY A C 1
ATOM 1829 O O . GLY A 1 249 ? -13.252 -3.862 -17.061 1.00 89.81 249 GLY A O 1
ATOM 1830 N N . LEU A 1 250 ? -12.857 -1.776 -16.355 1.00 93.06 250 LEU A N 1
ATOM 1831 C CA . LEU A 1 250 ? -13.535 -1.128 -17.476 1.00 93.06 250 LEU A CA 1
ATOM 1832 C C . LEU A 1 250 ? -12.670 -1.176 -18.742 1.00 93.06 250 LEU A C 1
ATOM 1834 O O . LEU A 1 250 ? -11.516 -0.757 -18.749 1.00 93.06 250 LEU A O 1
ATOM 1838 N N . ALA A 1 251 ? -13.248 -1.624 -19.859 1.00 92.31 251 ALA A N 1
ATOM 1839 C CA . ALA A 1 251 ? -12.505 -1.904 -21.095 1.00 92.31 251 ALA A CA 1
ATOM 1840 C C . ALA A 1 251 ? -11.740 -0.701 -21.685 1.00 92.31 251 ALA A C 1
ATOM 1842 O O . ALA A 1 251 ? -10.751 -0.896 -22.382 1.00 92.31 251 ALA A O 1
ATOM 1843 N N . ARG A 1 252 ? -12.197 0.529 -21.420 1.00 92.56 252 ARG A N 1
ATOM 1844 C CA . ARG A 1 252 ? -11.594 1.780 -21.920 1.00 92.56 252 ARG A CA 1
ATOM 1845 C C . ARG A 1 252 ? -11.017 2.668 -20.816 1.00 92.56 252 ARG A C 1
ATOM 1847 O O . ARG A 1 252 ? -10.615 3.792 -21.101 1.00 92.56 252 ARG A O 1
ATOM 1854 N N . ALA A 1 253 ? -11.016 2.210 -19.565 1.00 94.38 253 ALA A N 1
ATOM 1855 C CA . ALA A 1 253 ? -10.375 2.971 -18.503 1.00 94.38 253 ALA A CA 1
ATOM 1856 C C . ALA A 1 253 ? -8.845 2.875 -18.626 1.00 94.38 253 ALA A C 1
ATOM 1858 O O . ALA A 1 253 ? -8.347 1.904 -19.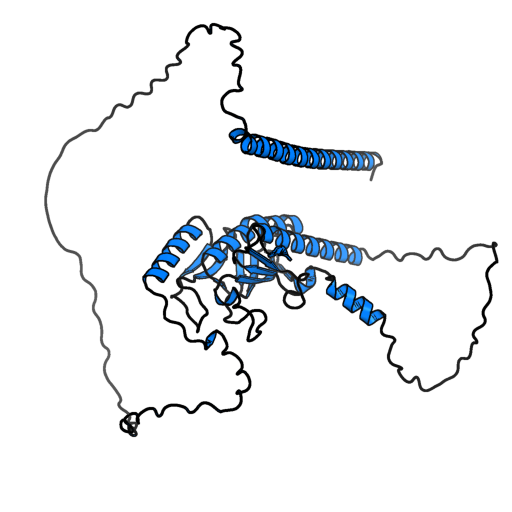197 1.00 94.38 253 ALA A O 1
ATOM 1859 N N . PRO A 1 254 ? -8.099 3.849 -18.073 1.00 95.19 254 PRO A N 1
ATOM 1860 C CA . PRO A 1 254 ? -6.651 3.744 -17.965 1.00 95.19 254 PRO A CA 1
ATOM 1861 C C . PRO A 1 254 ? -6.220 2.456 -17.259 1.00 95.19 254 PRO A C 1
ATOM 1863 O O . PRO A 1 254 ? -6.974 1.897 -16.451 1.00 95.19 254 PRO A O 1
ATOM 1866 N N . LEU A 1 255 ? -4.985 2.036 -17.531 1.00 96.62 255 LEU A N 1
ATOM 1867 C CA . LEU A 1 255 ? -4.361 0.907 -16.855 1.00 96.62 255 LEU A CA 1
ATOM 1868 C C . LEU A 1 255 ? -4.347 1.134 -15.331 1.00 96.62 255 LEU A C 1
ATOM 1870 O O . LEU A 1 255 ? -4.206 2.266 -14.863 1.00 96.62 255 LEU A O 1
ATOM 1874 N N . SER A 1 256 ? -4.575 0.064 -14.571 1.00 97.44 256 SER A N 1
ATOM 1875 C CA . SER A 1 256 ? -4.520 0.087 -13.108 1.00 97.44 256 SER A CA 1
ATOM 1876 C C . SER A 1 256 ? -3.071 0.075 -12.623 1.00 97.44 256 SER A C 1
ATOM 1878 O O . SER A 1 256 ? -2.250 -0.610 -13.219 1.00 97.44 256 SER A O 1
ATOM 1880 N N . GLU A 1 257 ? -2.767 0.720 -11.499 1.00 98.19 257 GLU A N 1
ATOM 1881 C CA . GLU A 1 257 ? -1.418 0.658 -10.905 1.00 98.19 257 GLU A CA 1
ATOM 1882 C C . GLU A 1 257 ? -1.069 -0.761 -10.408 1.00 98.19 257 GLU A C 1
ATOM 1884 O O . GLU A 1 257 ? 0.072 -1.200 -10.516 1.00 98.19 257 GLU A O 1
ATOM 1889 N N . HIS A 1 258 ? -2.071 -1.566 -10.025 1.00 98.44 258 HIS A N 1
ATOM 1890 C CA . HIS A 1 258 ? -1.905 -3.016 -9.809 1.00 98.44 258 HIS A CA 1
ATOM 1891 C C . HIS A 1 258 ? -1.308 -3.756 -11.012 1.00 98.44 258 HIS A C 1
ATOM 1893 O O . HIS A 1 258 ? -0.577 -4.727 -10.839 1.00 98.44 258 HIS A O 1
ATOM 1899 N N . ALA A 1 259 ? -1.601 -3.311 -12.237 1.00 98.25 259 ALA A N 1
ATOM 1900 C CA . ALA A 1 259 ? -1.047 -3.918 -13.443 1.00 98.25 259 ALA A CA 1
ATOM 1901 C C . ALA A 1 259 ? 0.430 -3.551 -13.655 1.00 98.25 259 ALA A C 1
ATOM 1903 O O . ALA A 1 259 ? 1.107 -4.200 -14.446 1.00 98.25 259 ALA A O 1
ATOM 1904 N N . LEU A 1 260 ? 0.923 -2.533 -12.948 1.00 98.19 260 LEU A N 1
ATOM 1905 C CA . LEU A 1 260 ? 2.312 -2.075 -12.944 1.00 98.19 260 LEU A CA 1
ATOM 1906 C C . LEU A 1 260 ? 3.063 -2.517 -11.678 1.00 98.19 260 LEU A C 1
ATOM 1908 O O . LEU A 1 260 ? 4.190 -2.084 -11.446 1.00 98.19 260 LEU A O 1
ATOM 1912 N N . MET A 1 261 ? 2.440 -3.379 -10.858 1.00 98.56 261 MET A N 1
ATOM 1913 C CA . MET A 1 261 ? 2.976 -3.818 -9.563 1.00 98.56 261 MET A CA 1
ATOM 1914 C C . MET A 1 261 ? 3.245 -2.635 -8.611 1.00 98.56 261 MET A C 1
ATOM 1916 O O . MET A 1 261 ? 4.085 -2.728 -7.720 1.00 98.56 261 MET A O 1
ATOM 1920 N N . ASP A 1 262 ? 2.520 -1.531 -8.807 1.00 98.62 262 ASP A N 1
ATOM 1921 C CA . ASP A 1 262 ? 2.708 -0.246 -8.125 1.00 98.62 262 ASP A CA 1
ATOM 1922 C C . ASP A 1 262 ? 1.570 0.080 -7.146 1.00 98.62 262 ASP A C 1
ATOM 1924 O O . ASP A 1 262 ? 1.371 1.232 -6.769 1.00 98.62 262 ASP A O 1
ATOM 1928 N N . ALA A 1 263 ? 0.773 -0.928 -6.775 1.00 98.62 263 ALA A N 1
ATOM 1929 C CA . ALA A 1 263 ? -0.346 -0.754 -5.860 1.00 98.62 263 ALA A CA 1
ATOM 1930 C C . ALA A 1 263 ? -0.643 -1.987 -5.006 1.00 98.62 263 ALA A C 1
ATOM 1932 O O . ALA A 1 263 ? -0.355 -3.123 -5.398 1.00 98.62 263 ALA A O 1
ATOM 1933 N N . VAL A 1 264 ? -1.282 -1.739 -3.863 1.00 98.75 264 VAL A N 1
ATOM 1934 C CA . VAL A 1 264 ? -1.862 -2.758 -2.979 1.00 98.75 264 VAL A CA 1
ATOM 1935 C C . VAL A 1 264 ? -3.264 -2.359 -2.528 1.00 98.75 264 VAL A C 1
ATOM 1937 O O . VAL A 1 264 ? -3.521 -1.188 -2.254 1.00 98.75 264 VAL A O 1
ATOM 1940 N N . ASP A 1 265 ? -4.133 -3.359 -2.385 1.00 98.75 265 ASP A N 1
ATOM 1941 C CA . ASP A 1 265 ? -5.472 -3.220 -1.813 1.00 98.75 265 ASP A CA 1
ATOM 1942 C C . ASP A 1 265 ? -5.493 -3.915 -0.445 1.00 98.75 265 ASP A C 1
ATOM 1944 O O . ASP A 1 265 ? -5.599 -5.139 -0.353 1.00 98.75 265 ASP A O 1
ATOM 1948 N N . VAL A 1 266 ? -5.350 -3.152 0.641 1.00 98.88 266 VAL A N 1
ATOM 1949 C CA . VAL A 1 266 ? -5.327 -3.676 2.017 1.00 98.88 266 VAL A CA 1
ATOM 1950 C C . VAL A 1 266 ? -6.753 -3.847 2.516 1.00 98.88 266 VAL A C 1
ATOM 1952 O O . VAL A 1 266 ? -7.480 -2.869 2.596 1.00 98.88 266 VAL A O 1
ATOM 1955 N N . SER A 1 267 ? -7.157 -5.054 2.915 1.00 98.62 267 SER A N 1
ATOM 1956 C CA . SER A 1 267 ? -8.532 -5.344 3.373 1.00 98.62 267 SER A CA 1
ATOM 1957 C C . SER A 1 267 ? -8.646 -5.594 4.882 1.00 98.62 267 SER A C 1
ATOM 1959 O O . SER A 1 267 ? -9.715 -5.406 5.484 1.00 98.62 267 SER A O 1
ATOM 1961 N N . ALA A 1 268 ? -7.554 -6.025 5.523 1.00 98.75 268 ALA A N 1
ATOM 1962 C CA . ALA A 1 268 ? -7.535 -6.289 6.956 1.00 98.75 268 ALA A CA 1
ATOM 1963 C C . ALA A 1 268 ? -6.132 -6.251 7.576 1.00 98.75 268 ALA A C 1
ATOM 1965 O O . ALA A 1 268 ? -5.123 -6.497 6.917 1.00 98.75 268 ALA A O 1
ATOM 1966 N N . PHE A 1 269 ? -6.105 -6.052 8.892 1.00 98.81 269 PHE A N 1
ATOM 1967 C CA . PHE A 1 269 ? -4.935 -6.228 9.748 1.00 98.81 269 PHE A CA 1
ATOM 1968 C C . PHE A 1 269 ? -5.199 -7.346 10.755 1.00 98.81 269 PHE A C 1
ATOM 1970 O O . PHE A 1 269 ? -6.300 -7.450 11.299 1.00 98.81 269 PHE A O 1
ATOM 1977 N N . VAL A 1 270 ? -4.194 -8.170 11.036 1.00 98.75 270 VAL A N 1
ATOM 1978 C CA . VAL A 1 270 ? -4.235 -9.152 12.127 1.00 98.75 270 VAL A CA 1
ATOM 1979 C C . VAL A 1 270 ? -3.204 -8.746 13.166 1.00 98.75 270 VAL A C 1
ATOM 1981 O O . VAL A 1 270 ? -2.019 -8.625 12.849 1.00 98.75 270 VAL A O 1
ATOM 1984 N N . LEU A 1 271 ? -3.656 -8.519 14.395 1.00 98.56 271 LEU A N 1
ATOM 1985 C CA . LEU A 1 271 ? -2.796 -8.169 15.520 1.00 98.56 271 LEU A CA 1
ATOM 1986 C C . LEU A 1 271 ? -2.067 -9.403 16.062 1.00 98.56 271 LEU A C 1
ATOM 1988 O O . LEU A 1 271 ? -2.501 -10.538 15.854 1.00 98.56 271 LEU A O 1
ATOM 1992 N N . ALA A 1 272 ? -0.973 -9.187 16.790 1.00 98.38 272 ALA A N 1
ATOM 1993 C CA . ALA A 1 272 ? -0.185 -10.262 17.395 1.00 98.38 272 ALA A CA 1
ATOM 1994 C C . ALA A 1 272 ? -0.964 -11.092 18.431 1.00 98.38 272 ALA A C 1
ATOM 1996 O O . ALA A 1 272 ? -0.625 -12.247 18.672 1.00 98.38 272 ALA A O 1
ATOM 1997 N N . ASP A 1 273 ? -2.036 -10.538 19.002 1.00 97.50 273 ASP A N 1
ATOM 1998 C CA . ASP A 1 273 ? -2.943 -11.251 19.912 1.00 97.50 273 ASP A CA 1
ATOM 1999 C C . ASP A 1 273 ? -4.098 -11.987 19.209 1.00 97.50 273 ASP A C 1
ATOM 2001 O O . ASP A 1 273 ? -4.980 -12.536 19.866 1.00 97.50 273 ASP A O 1
ATOM 2005 N N . GLY A 1 274 ? -4.108 -12.000 17.873 1.00 97.56 274 GLY A N 1
ATOM 2006 C CA . GLY A 1 274 ? -5.086 -12.721 17.062 1.00 97.56 274 GLY A CA 1
ATOM 2007 C C . GLY A 1 274 ? -6.336 -11.924 16.686 1.00 97.56 274 GLY A C 1
ATOM 2008 O O . GLY A 1 274 ? -7.134 -12.413 15.882 1.00 97.56 274 GLY A O 1
ATOM 2009 N N . ARG A 1 275 ? -6.520 -10.694 17.188 1.00 97.31 275 ARG A N 1
ATOM 2010 C CA . ARG A 1 275 ? -7.632 -9.836 16.745 1.00 97.31 275 ARG A CA 1
ATOM 2011 C C . ARG A 1 275 ? -7.503 -9.499 15.259 1.00 97.31 275 ARG A C 1
ATOM 2013 O O . ARG A 1 275 ? -6.431 -9.132 14.783 1.00 97.31 275 ARG A O 1
ATOM 2020 N N . ILE A 1 276 ? -8.621 -9.579 14.537 1.00 98.06 276 ILE A N 1
ATOM 2021 C CA . ILE A 1 276 ? -8.703 -9.243 13.110 1.00 98.06 276 ILE A CA 1
ATOM 2022 C C . ILE A 1 276 ? -9.479 -7.938 12.949 1.00 98.06 276 ILE A C 1
ATOM 2024 O O . ILE A 1 276 ? -10.663 -7.858 13.274 1.00 98.06 276 ILE A O 1
ATOM 2028 N N . ILE A 1 277 ? -8.821 -6.933 12.388 1.00 98.25 277 ILE A N 1
ATOM 2029 C CA . ILE A 1 277 ? -9.397 -5.635 12.053 1.00 98.25 277 ILE A CA 1
ATOM 2030 C C . ILE A 1 277 ? -9.696 -5.644 10.557 1.00 98.25 277 ILE A C 1
ATOM 2032 O O . ILE A 1 277 ? -8.787 -5.533 9.743 1.00 98.25 277 ILE A O 1
ATOM 2036 N N . ARG A 1 278 ? -10.969 -5.793 10.183 1.00 98.44 278 ARG A N 1
ATOM 2037 C CA . ARG A 1 278 ? -11.412 -5.703 8.782 1.00 98.44 278 ARG A CA 1
ATOM 2038 C C . ARG A 1 278 ? -11.849 -4.281 8.470 1.00 98.44 278 ARG A C 1
ATOM 2040 O O . ARG A 1 278 ? -12.710 -3.760 9.180 1.00 98.44 278 ARG A O 1
ATOM 2047 N N . ILE A 1 279 ? -11.348 -3.705 7.381 1.00 98.38 279 ILE A N 1
ATOM 2048 C CA . ILE A 1 279 ? -11.714 -2.343 6.965 1.00 98.38 279 ILE A CA 1
ATOM 2049 C C . ILE A 1 279 ? -13.226 -2.242 6.737 1.00 98.38 279 ILE A C 1
ATOM 2051 O O . ILE A 1 279 ? -13.891 -1.413 7.357 1.00 98.38 279 ILE A O 1
ATOM 2055 N N . SER A 1 280 ? -13.801 -3.199 6.003 1.00 95.88 280 SER A N 1
ATOM 2056 C CA . SER A 1 280 ? -15.249 -3.287 5.734 1.00 95.88 280 SER A CA 1
ATOM 2057 C C . SER A 1 280 ? -16.163 -3.339 6.961 1.00 95.88 280 SER A C 1
ATOM 2059 O O . SER A 1 280 ? -17.346 -3.011 6.868 1.00 95.88 280 SER A O 1
ATOM 2061 N N . LYS A 1 281 ? -15.663 -3.811 8.107 1.00 94.94 281 LYS A N 1
ATOM 2062 C CA . LYS A 1 281 ? -16.439 -3.891 9.357 1.00 94.94 281 LYS A CA 1
ATOM 2063 C C . LYS A 1 281 ? -16.142 -2.745 10.301 1.00 94.94 281 LYS A C 1
ATOM 2065 O O . LYS A 1 281 ? -16.893 -2.528 11.248 1.00 94.94 281 LYS A O 1
ATOM 2070 N N . GLY A 1 282 ? -15.040 -2.064 10.049 1.00 95.50 282 GLY A N 1
ATOM 2071 C CA . GLY A 1 282 ? -14.433 -1.182 11.002 1.00 95.50 282 GLY A CA 1
ATOM 2072 C C . GLY A 1 282 ? -14.516 0.285 10.697 1.00 95.50 282 GLY A C 1
ATOM 2073 O O . GLY A 1 282 ? -14.512 1.084 11.625 1.00 95.50 282 GLY A O 1
ATOM 2074 N N . TRP A 1 283 ? -14.591 0.622 9.413 1.00 96.44 283 TRP A N 1
ATOM 2075 C CA . TRP A 1 283 ? -14.616 2.003 8.965 1.00 96.44 283 TRP A CA 1
ATOM 2076 C C . TRP A 1 283 ? -15.790 2.765 9.584 1.00 96.44 283 TRP A C 1
ATOM 2078 O O . TRP A 1 283 ? -15.615 3.816 10.192 1.00 96.44 283 TRP A O 1
ATOM 2088 N N . GLY A 1 284 ? -16.978 2.163 9.540 1.00 92.81 284 GLY A N 1
ATOM 2089 C CA . GLY A 1 284 ? -18.236 2.813 9.890 1.00 92.81 284 GLY A CA 1
ATOM 2090 C C . GLY A 1 284 ? -19.065 3.120 8.639 1.00 92.81 284 GLY A C 1
ATOM 2091 O O . GLY A 1 284 ? -18.669 2.758 7.530 1.00 92.81 284 GLY A O 1
ATOM 2092 N N . PRO A 1 285 ? -20.256 3.717 8.805 1.00 91.62 285 PRO A N 1
ATOM 2093 C CA . PRO A 1 285 ? -21.117 4.054 7.681 1.00 91.62 285 PRO A CA 1
ATOM 2094 C C . PRO A 1 285 ? -20.526 5.212 6.871 1.00 91.62 285 PRO A C 1
ATOM 2096 O O . PRO A 1 285 ? -20.274 6.286 7.411 1.00 91.62 285 PRO A O 1
ATOM 2099 N N . THR A 1 286 ? -20.379 5.007 5.566 1.00 92.00 286 THR A N 1
ATOM 2100 C CA . THR A 1 286 ? -19.947 6.055 4.632 1.00 92.00 286 THR A CA 1
ATOM 2101 C C . THR A 1 286 ? -21.095 7.014 4.317 1.00 92.00 286 THR A C 1
ATOM 2103 O O . THR A 1 286 ? -22.275 6.704 4.525 1.00 92.00 286 THR A O 1
ATOM 2106 N N . ALA A 1 287 ? -20.795 8.168 3.718 1.00 88.44 287 ALA A N 1
ATOM 2107 C CA . ALA A 1 287 ? -21.840 9.082 3.241 1.00 88.44 287 ALA A CA 1
ATOM 2108 C C . ALA A 1 287 ? -22.812 8.402 2.251 1.00 88.44 287 ALA A C 1
ATOM 2110 O O . ALA A 1 287 ? -24.011 8.698 2.239 1.00 88.44 287 ALA A O 1
ATOM 2111 N N . GLY A 1 288 ? -22.312 7.470 1.432 1.00 86.44 288 GLY A N 1
ATOM 2112 C CA . GLY A 1 288 ? -23.130 6.652 0.536 1.00 86.44 288 GLY A CA 1
ATOM 2113 C C . GLY A 1 288 ? -24.055 5.696 1.292 1.00 86.44 288 GLY A C 1
ATOM 2114 O O . GLY A 1 288 ? -25.232 5.580 0.947 1.00 86.44 288 GLY A O 1
ATOM 2115 N N . ASP A 1 289 ? -23.562 5.065 2.360 1.00 88.75 289 ASP A N 1
ATOM 2116 C CA . ASP A 1 289 ? -24.365 4.189 3.218 1.00 88.75 289 ASP A CA 1
ATOM 2117 C C . ASP A 1 289 ? -25.499 4.947 3.907 1.00 88.75 289 ASP A C 1
ATOM 2119 O O . ASP A 1 289 ? -26.641 4.486 3.892 1.00 88.75 289 ASP A O 1
ATOM 2123 N N . LEU A 1 290 ? -25.212 6.138 4.433 1.00 90.88 290 LEU A N 1
ATOM 2124 C CA . LEU A 1 290 ? -26.216 6.990 5.070 1.00 90.88 290 LEU A CA 1
ATOM 2125 C C . LEU A 1 290 ? -27.291 7.443 4.072 1.00 90.88 290 LEU A C 1
ATOM 2127 O O . LEU A 1 290 ? -28.481 7.384 4.382 1.00 90.88 290 LEU A O 1
ATOM 2131 N N . LYS A 1 291 ? -26.900 7.821 2.8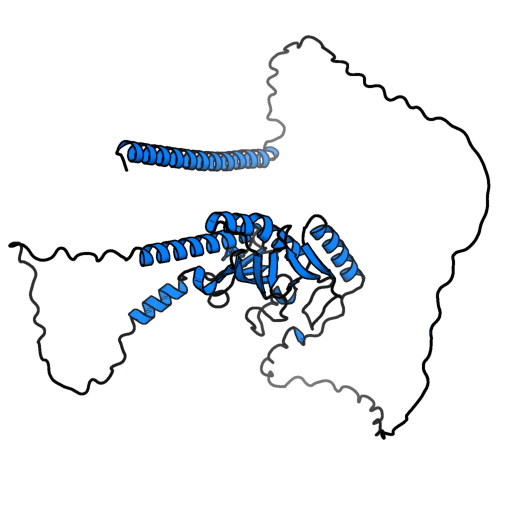47 1.00 89.69 291 LYS A N 1
ATOM 2132 C CA . LYS A 1 291 ? -27.847 8.178 1.774 1.00 89.69 291 LYS A CA 1
ATOM 2133 C C . LYS A 1 291 ? -28.735 6.999 1.376 1.00 89.69 291 LYS A C 1
ATOM 2135 O O . LYS A 1 291 ? -29.946 7.163 1.250 1.00 89.69 291 LYS A O 1
ATOM 2140 N N . ARG A 1 292 ? -28.159 5.803 1.208 1.00 88.12 292 ARG A N 1
ATOM 2141 C CA . ARG A 1 292 ? -28.919 4.581 0.890 1.00 88.12 292 ARG A CA 1
ATOM 2142 C C . ARG A 1 292 ? -29.870 4.190 2.018 1.00 88.12 292 ARG A C 1
ATOM 2144 O O . ARG A 1 292 ? -30.994 3.781 1.742 1.00 88.12 292 ARG A O 1
ATOM 2151 N N . ALA A 1 293 ? -29.439 4.317 3.271 1.00 90.31 293 ALA A N 1
ATOM 2152 C CA . ALA A 1 293 ? -30.284 4.053 4.431 1.00 90.31 293 ALA A CA 1
ATOM 2153 C C . ALA A 1 293 ? -31.467 5.031 4.497 1.00 90.31 293 ALA A C 1
ATOM 2155 O O . ALA A 1 293 ? -32.603 4.596 4.678 1.00 90.31 293 ALA A O 1
ATOM 2156 N N . ALA A 1 294 ? -31.219 6.324 4.263 1.00 89.94 294 ALA A N 1
ATOM 2157 C CA . ALA A 1 294 ? -32.267 7.339 4.202 1.00 89.94 294 ALA A CA 1
ATOM 2158 C C . ALA A 1 294 ? -33.277 7.054 3.074 1.00 89.94 294 ALA A C 1
ATOM 2160 O O . ALA A 1 294 ? -34.481 7.060 3.324 1.00 89.94 294 ALA A O 1
ATOM 2161 N N . ALA A 1 295 ? -32.800 6.711 1.871 1.00 88.00 295 ALA A N 1
ATOM 2162 C CA . ALA A 1 295 ? -33.663 6.359 0.740 1.00 88.00 295 ALA A CA 1
ATOM 2163 C C . ALA A 1 295 ? -34.553 5.138 1.041 1.00 88.00 295 ALA A C 1
ATOM 2165 O O . ALA A 1 295 ? -35.761 5.192 0.823 1.00 88.00 295 ALA A O 1
ATOM 2166 N N . LYS A 1 296 ? -33.988 4.079 1.640 1.00 84.62 296 LYS A N 1
ATOM 2167 C CA . LYS A 1 296 ? -34.752 2.893 2.069 1.00 84.62 296 LYS A CA 1
ATOM 2168 C C . LYS A 1 296 ? -35.791 3.205 3.146 1.00 84.62 296 LYS A C 1
ATOM 2170 O O . LYS A 1 296 ? -36.846 2.591 3.157 1.00 84.62 296 LYS A O 1
ATOM 2175 N N . SER A 1 297 ? -35.511 4.148 4.048 1.00 76.69 297 SER A N 1
ATOM 2176 C CA . SER A 1 297 ? -36.479 4.570 5.073 1.00 76.69 297 SER A CA 1
ATOM 2177 C C . SER A 1 297 ? -37.613 5.447 4.528 1.00 76.69 297 SER A C 1
ATOM 2179 O O . SER A 1 297 ? -38.648 5.570 5.176 1.00 76.69 297 SER A O 1
ATOM 2181 N N . SER A 1 298 ? -37.426 6.045 3.345 1.00 73.69 298 SER A N 1
ATOM 2182 C CA . SER A 1 298 ? -38.445 6.846 2.654 1.00 73.69 298 SER A CA 1
ATOM 2183 C C . SER A 1 298 ? -39.314 6.047 1.676 1.00 73.69 298 SER A C 1
ATOM 2185 O O . SER A 1 298 ? -40.314 6.567 1.187 1.00 73.69 298 SER A O 1
ATOM 2187 N N . GLU A 1 299 ? -38.953 4.796 1.392 1.00 56.72 299 GLU A N 1
ATOM 2188 C CA . GLU A 1 299 ? -39.727 3.896 0.540 1.00 56.72 299 GLU A CA 1
ATOM 2189 C C . GLU A 1 299 ? -40.807 3.228 1.410 1.00 56.72 299 GLU A C 1
ATOM 2191 O O . GLU A 1 299 ? -40.506 2.407 2.277 1.00 56.72 299 GLU A O 1
ATOM 2196 N N . ALA A 1 300 ? -42.069 3.653 1.256 1.00 53.94 300 ALA A N 1
ATOM 2197 C CA . ALA A 1 300 ? -43.198 3.056 1.971 1.00 53.94 300 ALA A CA 1
ATOM 2198 C C . ALA A 1 300 ? -43.250 1.540 1.696 1.00 53.94 300 ALA A C 1
ATOM 2200 O O . ALA A 1 300 ? -42.970 1.129 0.566 1.00 53.94 300 ALA A O 1
ATOM 2201 N N . PRO A 1 301 ? -43.600 0.695 2.686 1.00 50.94 301 PRO A N 1
ATOM 2202 C CA . PRO A 1 301 ? -43.710 -0.736 2.448 1.00 50.94 301 PRO A CA 1
ATOM 2203 C C . PRO A 1 301 ? -44.721 -0.966 1.322 1.00 50.94 301 PRO A C 1
ATOM 2205 O O . PRO A 1 301 ? -45.837 -0.451 1.377 1.00 50.94 301 PRO A O 1
ATOM 2208 N N . ALA A 1 302 ? -44.311 -1.707 0.288 1.00 51.00 302 ALA A N 1
ATOM 2209 C CA . ALA A 1 302 ? -45.222 -2.167 -0.749 1.00 51.00 302 ALA A CA 1
ATOM 2210 C C . ALA A 1 302 ? -46.395 -2.881 -0.071 1.00 51.00 302 ALA A C 1
ATOM 2212 O O . ALA A 1 302 ? -46.159 -3.733 0.785 1.00 51.00 302 ALA A O 1
ATOM 2213 N N . ASP A 1 303 ? -47.620 -2.497 -0.438 1.00 45.38 303 ASP A N 1
ATOM 2214 C CA . ASP A 1 303 ? -48.881 -3.007 0.099 1.00 45.38 303 ASP A CA 1
ATOM 2215 C C . ASP A 1 303 ? -48.876 -4.540 0.208 1.00 45.38 303 ASP A C 1
ATOM 2217 O O . ASP A 1 303 ? -49.243 -5.270 -0.719 1.00 45.38 303 ASP A O 1
ATOM 2221 N N . GLU A 1 304 ? -48.488 -5.053 1.373 1.00 40.56 304 GLU A N 1
ATOM 2222 C CA . GLU A 1 304 ? -48.795 -6.414 1.756 1.00 40.56 304 GLU A CA 1
ATOM 2223 C C . GLU A 1 304 ? -50.306 -6.424 1.989 1.00 40.56 304 GLU A C 1
ATOM 2225 O O . GLU A 1 304 ? -50.810 -5.831 2.942 1.00 40.56 304 GLU A O 1
ATOM 2230 N N . LYS A 1 305 ? -51.051 -7.011 1.043 1.00 36.84 305 LYS A N 1
ATOM 2231 C CA . LYS A 1 305 ? -52.507 -7.181 1.118 1.00 36.84 305 LYS A CA 1
ATOM 2232 C C . LYS A 1 305 ? -52.868 -7.912 2.413 1.00 36.84 305 LYS A C 1
ATOM 2234 O O . LYS A 1 305 ? -53.005 -9.135 2.428 1.00 36.84 305 LYS A O 1
ATOM 2239 N N . ILE A 1 306 ? -53.103 -7.154 3.479 1.00 40.34 306 ILE A N 1
ATOM 2240 C CA . ILE A 1 306 ? -53.777 -7.638 4.674 1.00 40.34 306 ILE A CA 1
ATOM 2241 C C . ILE A 1 306 ? -55.213 -7.939 4.253 1.00 40.34 306 ILE A C 1
ATOM 2243 O O . ILE A 1 306 ? -56.044 -7.052 4.043 1.00 40.34 306 ILE A O 1
ATOM 2247 N N . LYS A 1 307 ? -55.489 -9.230 4.065 1.00 41.25 307 LYS A N 1
ATOM 2248 C CA . LYS A 1 307 ? -56.839 -9.748 3.877 1.00 41.25 307 LYS A CA 1
ATOM 2249 C C . LYS A 1 307 ? -57.618 -9.414 5.149 1.00 41.25 307 LYS A C 1
ATOM 2251 O O . LYS A 1 307 ? -57.190 -9.748 6.249 1.00 41.25 307 LYS A O 1
ATOM 2256 N N . GLY A 1 308 ? -58.701 -8.667 4.958 1.00 35.41 308 GLY A N 1
ATOM 2257 C CA . GLY A 1 308 ? -59.332 -7.842 5.977 1.00 35.41 308 GLY A CA 1
ATOM 2258 C C . GLY A 1 308 ? -59.649 -8.521 7.307 1.00 35.41 308 GLY A C 1
ATOM 2259 O O . GLY A 1 308 ? -60.147 -9.640 7.357 1.00 35.41 308 GLY A O 1
ATOM 2260 N N . ASN A 1 309 ? -59.522 -7.736 8.374 1.00 36.53 309 ASN A N 1
ATOM 2261 C CA . ASN A 1 309 ? -60.666 -7.530 9.248 1.00 36.53 309 ASN A CA 1
ATOM 2262 C C . ASN A 1 309 ? -60.628 -6.125 9.868 1.00 36.53 309 ASN A C 1
ATOM 2264 O O . ASN A 1 309 ? -59.575 -5.612 10.230 1.00 36.53 309 ASN A O 1
ATOM 2268 N N . LYS A 1 310 ? -61.809 -5.504 9.907 1.00 41.12 310 LYS A N 1
ATOM 2269 C CA . LYS A 1 310 ? -62.122 -4.138 10.355 1.00 41.12 310 LYS A CA 1
ATOM 2270 C C . LYS A 1 310 ? -61.363 -3.688 11.607 1.00 41.12 310 LYS A C 1
ATOM 2272 O O . LYS A 1 310 ? -61.560 -4.300 12.649 1.00 41.12 310 LYS A O 1
ATOM 2277 N N . ILE A 1 311 ? -60.756 -2.499 11.550 1.00 31.56 311 ILE A N 1
ATOM 2278 C CA . ILE A 1 311 ? -60.901 -1.481 12.604 1.00 31.56 311 ILE A CA 1
ATOM 2279 C C . ILE A 1 311 ? -61.049 -0.107 11.928 1.00 31.56 311 ILE A C 1
ATOM 2281 O O . ILE A 1 311 ? -60.113 0.417 11.333 1.00 31.56 311 ILE A O 1
ATOM 2285 N N . LEU A 1 312 ? -62.261 0.451 12.001 1.00 38.12 312 LEU A N 1
ATOM 2286 C CA . LEU A 1 312 ? -62.524 1.879 11.819 1.00 38.12 312 LEU A CA 1
ATOM 2287 C C . LEU A 1 312 ? -61.951 2.625 13.026 1.00 38.12 312 LEU A C 1
ATOM 2289 O O . LEU A 1 312 ? -62.366 2.290 14.129 1.00 38.12 312 LEU A O 1
ATOM 2293 N N . VAL A 1 313 ? -61.172 3.693 12.820 1.00 34.28 313 VAL A N 1
ATOM 2294 C CA . VAL A 1 313 ? -61.399 4.967 13.530 1.00 34.28 313 VAL A CA 1
ATOM 2295 C C . VAL A 1 313 ? -61.029 6.133 12.613 1.00 34.28 313 VAL A C 1
ATOM 2297 O O . VAL A 1 313 ? -59.954 6.187 12.022 1.00 34.28 313 VAL A O 1
ATOM 2300 N N . SER A 1 314 ? -61.991 7.042 12.505 1.00 32.12 314 SER A N 1
ATOM 2301 C CA . SER A 1 314 ? -62.029 8.268 11.726 1.00 32.12 314 SER A CA 1
ATOM 2302 C C . SER A 1 314 ? -60.898 9.250 12.023 1.00 32.12 314 SER A C 1
ATOM 2304 O O . SER A 1 314 ? -60.522 9.479 13.171 1.00 32.12 314 SER A O 1
ATOM 2306 N N . ALA A 1 315 ? -60.471 9.946 10.971 1.00 38.06 315 ALA A N 1
ATOM 2307 C CA . ALA A 1 315 ? -59.842 11.248 11.091 1.00 38.06 315 ALA A CA 1
ATOM 2308 C C . ALA A 1 315 ? -60.808 12.226 11.780 1.00 38.06 315 ALA A C 1
ATOM 2310 O O . ALA A 1 315 ? -61.952 12.397 11.357 1.00 38.06 315 ALA A O 1
ATOM 2311 N N . SER A 1 316 ? -60.348 12.896 12.829 1.00 35.81 316 SER A N 1
ATOM 2312 C CA . SER A 1 316 ? -60.960 14.127 13.318 1.00 35.81 316 SER A CA 1
ATOM 2313 C C . SER A 1 316 ? -59.864 15.075 13.772 1.00 35.81 316 SER A C 1
ATOM 2315 O O . SER A 1 316 ? -58.963 14.739 14.531 1.00 35.81 316 SER A O 1
ATOM 2317 N N . LYS A 1 317 ? -59.941 16.254 13.176 1.00 37.41 317 LYS A N 1
ATOM 2318 C CA . LYS A 1 317 ? -59.018 17.374 13.196 1.00 37.41 317 LYS A CA 1
ATOM 2319 C C . LYS A 1 317 ? -59.519 18.360 14.244 1.00 37.41 317 LYS A C 1
ATOM 2321 O O . LYS A 1 317 ? -60.598 18.889 14.041 1.00 37.41 317 LYS A O 1
ATOM 2326 N N . LEU A 1 318 ? -58.749 18.607 15.297 1.00 34.84 318 LEU A N 1
ATOM 2327 C CA . LEU A 1 318 ? -58.864 19.684 16.300 1.00 34.84 318 LEU A CA 1
ATOM 2328 C C . LEU A 1 318 ? -57.440 19.780 16.883 1.00 34.84 318 LEU A C 1
ATOM 2330 O O . LEU A 1 318 ? -56.845 18.746 17.154 1.00 34.84 318 LEU A O 1
ATOM 2334 N N . GLY A 1 319 ? -56.737 20.897 17.009 1.00 29.58 319 GLY A N 1
ATOM 2335 C CA . GLY A 1 319 ? -57.104 22.286 17.243 1.00 29.58 319 GLY A CA 1
ATOM 2336 C C . GLY A 1 319 ? -56.068 22.778 18.263 1.00 29.58 319 GLY A C 1
ATOM 2337 O O . GLY A 1 319 ? -55.785 22.074 19.228 1.00 29.58 319 GLY A O 1
ATOM 2338 N N . ALA A 1 320 ? -55.413 23.908 18.006 1.00 37.00 320 ALA A N 1
ATOM 2339 C CA . ALA A 1 320 ? -54.501 24.514 18.971 1.00 37.00 320 ALA A CA 1
ATOM 2340 C C . ALA A 1 320 ? -55.280 24.994 20.210 1.00 37.00 320 ALA A C 1
ATOM 2342 O O . ALA A 1 320 ? -56.427 25.410 20.069 1.00 37.00 320 ALA A O 1
ATOM 2343 N N . HIS A 1 321 ? -54.587 25.013 21.355 1.00 37.53 321 HIS A N 1
ATOM 2344 C CA . HIS A 1 321 ? -55.009 25.408 22.709 1.00 37.53 321 HIS A CA 1
ATOM 2345 C C . HIS A 1 321 ? -55.611 24.295 23.574 1.00 37.53 321 HIS A C 1
ATOM 2347 O O . HIS A 1 321 ? -56.786 23.993 23.466 1.00 37.53 321 HIS A O 1
ATOM 2353 N N . ASP A 1 322 ? -54.786 23.767 24.485 1.00 32.88 322 ASP A N 1
ATOM 2354 C CA . ASP A 1 322 ? -55.124 23.710 25.912 1.00 32.88 322 ASP A CA 1
ATOM 2355 C C . ASP A 1 322 ? -53.838 23.609 26.749 1.00 32.88 322 ASP A C 1
ATOM 2357 O O . ASP A 1 322 ? -53.056 22.660 26.664 1.00 32.88 322 ASP A O 1
ATOM 2361 N N . ILE A 1 323 ? -53.593 24.667 27.523 1.00 35.53 323 ILE A N 1
ATOM 2362 C CA . ILE A 1 323 ? -52.533 24.777 28.523 1.00 35.53 323 ILE A CA 1
ATOM 2363 C C . ILE A 1 323 ? -53.097 24.294 29.864 1.00 35.53 323 ILE A C 1
ATOM 2365 O O . ILE A 1 323 ? -54.122 24.789 30.318 1.00 35.53 323 ILE A O 1
ATOM 2369 N N . ALA A 1 324 ? -52.323 23.424 30.519 1.00 35.16 324 ALA A N 1
ATOM 2370 C CA . ALA A 1 324 ? -52.302 23.127 31.954 1.00 35.16 324 ALA A CA 1
ATOM 2371 C C . ALA A 1 324 ? -53.515 22.411 32.582 1.00 35.16 324 ALA A C 1
ATOM 2373 O O . ALA A 1 324 ? -54.494 23.045 32.956 1.00 35.16 324 ALA A O 1
ATOM 2374 N N . LYS A 1 325 ? -53.327 21.136 32.962 1.00 33.59 325 LYS A N 1
ATOM 2375 C CA . LYS A 1 325 ? -53.074 20.738 34.367 1.00 33.59 325 LYS A CA 1
ATOM 2376 C C . LYS A 1 325 ? -52.874 19.225 34.522 1.00 33.59 325 LYS A C 1
ATOM 2378 O O . LYS A 1 325 ? -53.559 18.451 33.873 1.00 33.59 325 LYS A O 1
ATOM 2383 N N . GLN A 1 326 ? -52.042 18.893 35.516 1.00 33.59 326 GLN A N 1
ATOM 2384 C CA . GLN A 1 326 ? -51.848 17.592 36.181 1.00 33.59 326 GLN A CA 1
ATOM 2385 C C . GLN A 1 326 ? -51.089 16.561 35.329 1.00 33.59 326 GLN A C 1
ATOM 2387 O O . GLN A 1 326 ? -51.490 16.222 34.230 1.00 33.59 326 GLN A O 1
ATOM 2392 N N . GLY A 1 327 ? -49.912 16.090 35.729 1.00 33.41 327 GLY A N 1
ATOM 2393 C CA . GLY A 1 327 ? -49.522 15.693 37.080 1.00 33.41 327 GLY A CA 1
ATOM 2394 C C . GLY A 1 327 ? -49.321 14.181 37.028 1.00 33.41 327 GLY A C 1
ATOM 2395 O O . GLY A 1 327 ? -50.283 13.453 36.832 1.00 33.41 327 GLY A O 1
ATOM 2396 N N . ASP A 1 328 ? -48.064 13.759 37.143 1.00 42.06 328 ASP A N 1
ATOM 2397 C CA . ASP A 1 328 ? -47.654 12.395 37.482 1.00 42.06 328 ASP A CA 1
ATOM 2398 C C . ASP A 1 328 ? -48.020 11.275 36.488 1.00 42.06 328 ASP A C 1
ATOM 2400 O O . ASP A 1 328 ? -48.970 10.528 36.691 1.00 42.06 328 ASP A O 1
ATOM 2404 N N . ALA A 1 329 ? -47.174 11.050 35.472 1.00 36.69 329 ALA A N 1
ATOM 2405 C CA . ALA A 1 329 ? -46.925 9.698 34.953 1.00 36.69 329 ALA A CA 1
ATOM 2406 C C . ALA A 1 329 ? -45.671 9.626 34.066 1.00 36.69 329 ALA A C 1
ATOM 2408 O O . ALA A 1 329 ? -45.596 10.229 33.001 1.00 36.69 329 ALA A O 1
ATOM 2409 N N . LYS A 1 330 ? -44.725 8.789 34.507 1.00 34.81 330 LYS A N 1
ATOM 2410 C CA . LYS A 1 330 ? -43.587 8.217 33.772 1.00 34.81 330 LYS A CA 1
ATOM 2411 C C . LYS A 1 330 ? -42.591 9.203 33.157 1.00 34.81 330 LYS A C 1
ATOM 2413 O O . LYS A 1 330 ? -42.552 9.448 31.956 1.00 34.81 330 LYS A O 1
ATOM 2418 N N . LYS A 1 331 ? -41.612 9.557 33.996 1.00 33.62 331 LYS A N 1
ATOM 2419 C CA . LYS A 1 331 ? -40.197 9.518 33.605 1.00 33.62 331 LYS A CA 1
ATOM 2420 C C . LYS A 1 331 ? -39.979 8.196 32.857 1.00 33.62 331 LYS A C 1
ATOM 2422 O O . LYS A 1 331 ? -39.965 7.137 33.480 1.00 33.62 331 LYS A O 1
ATOM 2427 N N . GLY A 1 332 ? -39.952 8.253 31.527 1.00 33.06 332 GLY A N 1
ATOM 2428 C CA . GLY A 1 332 ? -39.493 7.147 30.704 1.00 33.06 332 GLY A CA 1
ATOM 2429 C C . GLY A 1 332 ? -38.080 6.847 31.161 1.00 33.06 332 GLY A C 1
ATOM 2430 O O . GLY A 1 332 ? -37.175 7.653 30.972 1.00 33.06 332 GLY A O 1
ATOM 2431 N N . GLU A 1 333 ? -37.940 5.753 31.888 1.00 34.94 333 GLU A N 1
ATOM 2432 C CA . GLU A 1 333 ? -36.666 5.183 32.263 1.00 34.94 333 GLU A CA 1
ATOM 2433 C C . GLU A 1 333 ? -35.938 4.888 30.946 1.00 34.94 333 GLU A C 1
ATOM 2435 O O . GLU A 1 333 ? -36.286 3.949 30.228 1.00 34.94 333 GLU A O 1
ATOM 2440 N N . GLU A 1 334 ? -34.991 5.752 30.563 1.00 43.53 334 GLU A N 1
ATOM 2441 C CA . GLU A 1 334 ? -33.947 5.369 29.620 1.00 43.53 334 GLU A CA 1
ATOM 2442 C C . GLU A 1 334 ? -33.287 4.145 30.237 1.00 43.53 334 GLU A C 1
ATOM 2444 O O . GLU A 1 334 ? -32.518 4.241 31.194 1.00 43.53 334 GLU A O 1
ATOM 2449 N N . LYS A 1 335 ? -33.682 2.973 29.737 1.00 41.59 335 LYS A N 1
ATOM 2450 C CA . LYS A 1 335 ? -33.095 1.694 30.102 1.00 41.59 335 LYS A CA 1
ATOM 2451 C C . LYS A 1 335 ? -31.573 1.864 30.032 1.00 41.59 335 LYS A C 1
ATOM 2453 O O . LYS A 1 335 ? -31.086 2.237 28.959 1.00 41.59 335 LYS A O 1
ATOM 2458 N N . PRO A 1 336 ? -30.819 1.619 31.120 1.00 49.88 336 PRO A N 1
ATOM 2459 C CA . PRO A 1 336 ? -29.371 1.720 31.065 1.00 49.88 336 PRO A CA 1
ATOM 2460 C C . PRO A 1 336 ? -28.899 0.776 29.959 1.00 49.88 336 PRO A C 1
ATOM 2462 O O . PRO A 1 336 ? -29.252 -0.409 29.955 1.00 49.88 336 PRO A O 1
ATOM 2465 N N . LYS A 1 337 ? -28.170 1.308 28.968 1.00 58.03 337 LYS A N 1
ATOM 2466 C CA . LYS A 1 337 ? -27.433 0.457 28.027 1.00 58.03 337 LYS A CA 1
ATOM 2467 C C . LYS A 1 337 ? -26.605 -0.488 28.892 1.00 58.03 337 LYS A C 1
ATOM 2469 O O . LYS A 1 337 ? -25.927 -0.026 29.806 1.00 58.03 337 LYS A O 1
ATOM 2474 N N . SER A 1 338 ? -26.732 -1.794 28.670 1.00 78.06 338 SER A N 1
ATOM 2475 C CA . SER A 1 338 ? -25.934 -2.771 29.410 1.00 78.06 338 SER A CA 1
ATOM 2476 C C . SER A 1 338 ? -24.454 -2.402 29.281 1.00 78.06 338 SER A C 1
ATOM 2478 O O . SER A 1 338 ? -24.037 -1.924 28.225 1.00 78.06 338 SER A O 1
ATOM 2480 N N . GLU A 1 339 ? -23.652 -2.624 30.325 1.00 81.94 339 GLU A N 1
ATOM 2481 C CA . GLU A 1 339 ? -22.201 -2.355 30.290 1.00 81.94 339 GLU A CA 1
ATOM 2482 C C . GLU A 1 339 ? -21.517 -2.995 29.067 1.00 81.94 339 GLU A C 1
ATOM 2484 O O . GLU A 1 339 ? -20.532 -2.482 28.542 1.00 81.94 339 GLU A O 1
ATOM 2489 N N . GLU A 1 340 ? -22.061 -4.112 28.587 1.00 80.88 340 GLU A N 1
ATOM 2490 C CA . GLU A 1 340 ? -21.645 -4.804 27.369 1.00 80.88 340 GLU A CA 1
ATOM 2491 C C . GLU A 1 340 ? -21.892 -3.972 26.099 1.00 80.88 340 GLU A C 1
ATOM 2493 O O . GLU A 1 340 ? -20.988 -3.809 25.284 1.00 80.88 340 GLU A O 1
ATOM 2498 N N . ALA A 1 341 ? -23.061 -3.338 25.967 1.00 84.56 341 ALA A N 1
ATOM 2499 C CA . ALA A 1 341 ? -23.370 -2.470 24.832 1.00 84.56 341 ALA A CA 1
ATOM 2500 C C . ALA A 1 341 ? -22.499 -1.201 24.805 1.00 84.56 341 ALA A C 1
ATOM 2502 O O . ALA A 1 341 ? -22.187 -0.681 23.731 1.00 84.56 341 ALA A O 1
ATOM 2503 N N . GLU A 1 342 ? -22.102 -0.691 25.974 1.00 85.81 342 GLU A N 1
ATOM 2504 C CA . GLU A 1 342 ? -21.175 0.439 26.075 1.00 85.81 342 GLU A CA 1
ATOM 2505 C C . GLU A 1 342 ? -19.745 0.038 25.682 1.00 85.81 342 GLU A C 1
ATOM 2507 O O . GLU A 1 342 ? -19.107 0.735 24.888 1.00 85.81 342 GLU A O 1
ATOM 2512 N N . LYS A 1 343 ? -19.268 -1.125 26.147 1.00 86.06 343 LYS A N 1
ATOM 2513 C CA . LYS A 1 343 ? -17.966 -1.692 25.751 1.00 86.06 343 LYS A CA 1
ATOM 2514 C C . LYS A 1 343 ? -17.896 -1.967 24.248 1.00 86.06 343 LYS A C 1
ATOM 2516 O O . LYS A 1 343 ? -16.907 -1.607 23.610 1.00 86.06 343 LYS A O 1
ATOM 2521 N N . ASP A 1 344 ? -18.957 -2.518 23.667 1.00 88.69 344 ASP A N 1
ATOM 2522 C CA . ASP A 1 344 ? -19.050 -2.765 22.227 1.00 88.69 344 ASP A CA 1
ATOM 2523 C C . ASP A 1 344 ? -19.011 -1.471 21.408 1.00 88.69 344 ASP A C 1
ATOM 2525 O O . ASP A 1 344 ? -18.373 -1.405 20.352 1.00 88.69 344 ASP A O 1
ATOM 2529 N N . ALA A 1 345 ? -19.689 -0.422 21.880 1.00 88.88 345 ALA A N 1
ATOM 2530 C CA . ALA A 1 345 ? -19.662 0.885 21.234 1.00 88.88 345 ALA A CA 1
ATOM 2531 C C . ALA A 1 345 ? -18.259 1.511 21.293 1.00 88.88 345 ALA A C 1
ATOM 2533 O O . ALA A 1 345 ? -17.768 2.005 20.276 1.00 88.88 345 ALA A O 1
ATOM 2534 N N . ALA A 1 346 ? -17.592 1.434 22.448 1.00 89.00 346 ALA A N 1
ATOM 2535 C CA . ALA A 1 346 ? -16.223 1.911 22.614 1.00 89.00 346 ALA A CA 1
ATOM 2536 C C . ALA A 1 346 ? -15.236 1.154 21.708 1.00 89.00 346 ALA A C 1
ATOM 2538 O O . ALA A 1 346 ? -14.396 1.779 21.059 1.00 89.00 346 ALA A O 1
ATOM 2539 N N . ALA A 1 347 ? -15.375 -0.171 21.591 1.00 89.25 347 ALA A N 1
ATOM 2540 C CA . ALA A 1 347 ? -14.541 -0.991 20.714 1.00 89.25 347 ALA A CA 1
ATOM 2541 C C . ALA A 1 347 ? -14.713 -0.618 19.232 1.00 89.25 347 ALA A C 1
ATOM 2543 O O . ALA A 1 347 ? -13.725 -0.451 18.515 1.00 89.25 347 ALA A O 1
ATOM 2544 N N . LYS A 1 348 ? -15.956 -0.421 18.772 1.00 92.50 348 LYS A N 1
ATOM 2545 C CA . LYS A 1 348 ? -16.242 0.038 17.400 1.00 92.50 348 LYS A CA 1
ATOM 2546 C C . LYS A 1 348 ? -15.667 1.425 17.130 1.00 92.50 348 LYS A C 1
ATOM 2548 O O . LYS A 1 348 ? -15.094 1.647 16.068 1.00 92.50 348 LYS A O 1
ATOM 2553 N N . PHE A 1 349 ? -15.786 2.342 18.089 1.00 92.31 349 PHE A N 1
ATOM 2554 C CA . PHE A 1 349 ? -15.232 3.687 17.965 1.00 92.31 349 PHE A CA 1
ATOM 2555 C C . PHE A 1 349 ? -13.700 3.677 17.884 1.00 92.31 349 PHE A C 1
ATOM 2557 O O . PHE A 1 349 ? -13.131 4.334 17.012 1.00 92.31 349 PHE A O 1
ATOM 2564 N N . ALA A 1 350 ? -13.029 2.899 18.740 1.00 92.38 350 ALA A N 1
ATOM 2565 C CA . ALA A 1 350 ? -11.575 2.750 18.707 1.00 92.38 350 ALA A CA 1
ATOM 2566 C C . ALA A 1 350 ? -11.097 2.182 17.364 1.00 92.38 350 ALA A C 1
ATOM 2568 O O . ALA A 1 350 ? -10.118 2.658 16.794 1.00 92.38 350 ALA A O 1
ATOM 2569 N N . LEU A 1 351 ? -11.825 1.199 16.832 1.00 95.81 351 LEU A N 1
ATOM 2570 C CA . LEU A 1 351 ? -11.487 0.555 15.574 1.00 95.81 351 LEU A CA 1
ATOM 2571 C C . LEU A 1 351 ? -11.697 1.486 14.367 1.00 95.81 351 LEU A C 1
ATOM 2573 O O . LEU A 1 351 ? -10.817 1.571 13.514 1.00 95.81 351 LEU A O 1
ATOM 2577 N N . SER A 1 352 ? -12.797 2.240 14.336 1.00 97.25 352 SER A N 1
ATOM 2578 C CA . SER A 1 352 ? -13.029 3.274 13.319 1.00 97.25 352 SER A CA 1
ATOM 2579 C C . SER A 1 352 ? -11.968 4.372 13.386 1.00 97.25 352 SER A C 1
ATOM 2581 O O . SER A 1 352 ? -11.377 4.712 12.364 1.00 97.25 352 SER A O 1
ATOM 2583 N N . THR A 1 353 ? -11.644 4.860 14.585 1.00 97.75 353 THR A N 1
ATOM 2584 C CA . THR A 1 353 ? -10.608 5.889 14.781 1.00 97.75 353 THR A CA 1
ATOM 2585 C C . THR A 1 353 ? -9.243 5.412 14.289 1.00 97.75 353 THR A C 1
ATOM 2587 O O . THR A 1 353 ? -8.552 6.146 13.588 1.00 97.75 353 THR A O 1
ATOM 2590 N N . PHE A 1 354 ? -8.860 4.177 14.623 1.00 98.38 354 PHE A N 1
ATOM 2591 C CA . PHE A 1 354 ? -7.619 3.575 14.145 1.00 98.38 354 PHE A CA 1
ATOM 2592 C C . PHE A 1 354 ? -7.569 3.510 12.617 1.00 98.38 354 PHE A C 1
ATOM 2594 O O . PHE A 1 354 ? -6.569 3.909 12.033 1.00 98.38 354 PHE A O 1
ATOM 2601 N N . LEU A 1 355 ? -8.642 3.036 11.975 1.00 98.56 355 LEU A N 1
ATOM 2602 C CA . LEU A 1 355 ? -8.681 2.879 10.522 1.00 98.56 355 LEU A CA 1
ATOM 2603 C C . LEU A 1 355 ? -8.590 4.212 9.776 1.00 98.56 355 LEU A C 1
ATOM 2605 O O . LEU A 1 355 ? -7.846 4.290 8.804 1.00 98.56 355 LEU A O 1
ATOM 2609 N N . HIS A 1 356 ? -9.284 5.249 10.250 1.00 98.44 356 HIS A N 1
ATOM 2610 C CA . HIS A 1 356 ? -9.164 6.589 9.672 1.00 98.44 356 HIS A CA 1
ATOM 2611 C C . HIS A 1 356 ? -7.754 7.149 9.865 1.00 98.44 356 HIS A C 1
ATOM 2613 O O . HIS A 1 356 ? -7.168 7.641 8.912 1.00 98.44 356 HIS A O 1
ATOM 2619 N N . GLN A 1 357 ? -7.163 6.991 11.055 1.00 98.38 357 GLN A N 1
ATOM 2620 C CA . GLN A 1 357 ? -5.800 7.459 11.309 1.00 98.38 357 GLN A CA 1
ATOM 2621 C C . GLN A 1 357 ? -4.782 6.815 10.358 1.00 98.38 357 GLN A C 1
ATOM 2623 O O . GLN A 1 357 ? -3.959 7.521 9.786 1.00 98.38 357 GLN A O 1
ATOM 2628 N N . VAL A 1 358 ? -4.814 5.488 10.187 1.00 98.50 358 VAL A N 1
ATOM 2629 C CA . VAL A 1 358 ? -3.822 4.806 9.336 1.00 98.50 358 VAL A CA 1
ATOM 2630 C C . VAL A 1 358 ? -4.051 5.054 7.846 1.00 98.50 358 VAL A C 1
ATOM 2632 O O . VAL A 1 358 ? -3.087 4.998 7.085 1.00 98.50 358 VAL A O 1
ATOM 2635 N N . HIS A 1 359 ? -5.293 5.325 7.429 1.00 98.56 359 HIS A N 1
ATOM 2636 C CA . HIS A 1 359 ? -5.610 5.784 6.074 1.00 98.56 359 HIS A CA 1
ATOM 2637 C C . HIS A 1 359 ? -5.082 7.207 5.848 1.00 98.56 359 HIS A C 1
ATOM 2639 O O . HIS A 1 359 ? -4.314 7.412 4.912 1.00 98.56 359 HIS A O 1
ATOM 2645 N N . ASP A 1 360 ? -5.365 8.144 6.757 1.00 98.00 360 ASP A N 1
ATOM 2646 C CA . ASP A 1 360 ? -4.871 9.524 6.680 1.00 98.00 360 ASP A CA 1
ATOM 2647 C C . ASP A 1 360 ? -3.333 9.570 6.656 1.00 98.00 360 ASP A C 1
ATOM 2649 O O . ASP A 1 360 ? -2.731 10.261 5.836 1.00 98.00 360 ASP A O 1
ATOM 2653 N N . ASP A 1 361 ? -2.679 8.779 7.512 1.00 98.00 361 ASP A N 1
ATOM 2654 C CA . ASP A 1 361 ? -1.219 8.659 7.555 1.00 98.00 361 ASP A CA 1
ATOM 2655 C C . ASP A 1 361 ? -0.617 8.090 6.262 1.00 98.00 361 ASP A C 1
ATOM 2657 O O . ASP A 1 361 ? 0.547 8.355 5.952 1.00 98.00 361 ASP A O 1
ATOM 2661 N N . ALA A 1 362 ? -1.378 7.292 5.509 1.00 98.25 362 ALA A N 1
ATOM 2662 C CA . ALA A 1 362 ? -0.941 6.770 4.221 1.00 98.25 362 ALA A CA 1
ATOM 2663 C C . ALA A 1 362 ? -0.821 7.901 3.181 1.00 98.25 362 ALA A C 1
ATOM 2665 O O . ALA A 1 362 ? 0.031 7.843 2.293 1.00 98.25 362 ALA A O 1
ATOM 2666 N N . CYS A 1 363 ? -1.623 8.964 3.305 1.00 96.56 363 CYS A N 1
ATOM 2667 C CA . CYS A 1 363 ? -1.637 10.076 2.354 1.00 96.56 363 CYS A CA 1
ATOM 2668 C C . CYS A 1 363 ? -0.349 10.915 2.360 1.00 96.56 363 CYS A C 1
ATOM 2670 O O . CYS A 1 363 ? -0.104 11.655 1.407 1.00 96.56 363 CYS A O 1
ATOM 2672 N N . ASP A 1 364 ? 0.484 10.781 3.396 1.00 94.94 364 ASP A N 1
ATOM 2673 C CA . ASP A 1 364 ? 1.816 11.392 3.460 1.00 94.94 364 ASP A CA 1
ATOM 2674 C C . ASP A 1 364 ? 2.853 10.656 2.587 1.00 94.94 364 ASP A C 1
ATOM 2676 O O . ASP A 1 364 ? 3.931 11.190 2.326 1.00 94.94 364 ASP A O 1
ATOM 2680 N N . ILE A 1 365 ? 2.560 9.416 2.178 1.00 96.00 365 ILE A N 1
ATOM 2681 C CA . ILE A 1 365 ? 3.537 8.470 1.617 1.00 96.00 365 ILE A CA 1
ATOM 2682 C C . ILE A 1 365 ? 3.176 8.092 0.181 1.00 96.00 365 ILE A C 1
ATOM 2684 O O . ILE A 1 365 ? 4.041 8.082 -0.696 1.00 96.00 365 ILE A O 1
ATOM 2688 N N . PHE A 1 366 ? 1.905 7.775 -0.063 1.00 97.69 366 PHE A N 1
ATOM 2689 C CA . PHE A 1 366 ? 1.444 7.274 -1.353 1.00 97.69 366 PHE A CA 1
ATOM 2690 C C . PHE A 1 366 ? 0.960 8.410 -2.257 1.00 97.69 366 PHE A C 1
ATOM 2692 O O . PHE A 1 366 ? 0.386 9.405 -1.810 1.00 97.69 366 PHE A O 1
ATOM 2699 N N . GLY A 1 367 ? 1.151 8.241 -3.567 1.00 96.50 367 GLY A N 1
ATOM 2700 C CA . GLY A 1 367 ? 0.605 9.159 -4.567 1.00 96.50 367 GLY A CA 1
ATOM 2701 C C . GLY A 1 367 ? -0.924 9.132 -4.590 1.00 96.50 367 GLY A C 1
ATOM 2702 O O . GLY A 1 367 ? -1.564 10.140 -4.919 1.00 96.50 367 GLY A O 1
ATOM 2703 N N . THR A 1 368 ? -1.503 7.998 -4.195 1.00 97.19 368 THR A N 1
ATOM 2704 C CA . THR A 1 368 ? -2.945 7.782 -4.110 1.00 97.19 368 THR A CA 1
ATOM 2705 C C . THR A 1 368 ? -3.297 6.918 -2.922 1.00 97.19 368 THR A C 1
ATOM 2707 O O . THR A 1 368 ? -2.702 5.864 -2.718 1.00 97.19 368 THR A O 1
ATOM 2710 N N . VAL A 1 369 ? -4.320 7.346 -2.198 1.00 98.12 369 VAL A N 1
ATOM 2711 C CA . VAL A 1 369 ? -4.944 6.623 -1.103 1.00 98.12 369 VAL A CA 1
ATOM 2712 C C . VAL A 1 369 ? -6.445 6.753 -1.291 1.00 98.12 369 VAL A C 1
ATOM 2714 O O . VAL A 1 369 ? -6.979 7.861 -1.239 1.00 98.12 369 VAL A O 1
ATOM 2717 N N . LEU A 1 370 ? -7.116 5.635 -1.552 1.00 98.06 370 LEU A N 1
ATOM 2718 C CA . LEU A 1 370 ? -8.574 5.573 -1.641 1.00 98.06 370 LEU A CA 1
ATOM 2719 C C . LEU A 1 370 ? -9.087 4.652 -0.543 1.00 98.06 370 LEU A C 1
ATOM 2721 O O . LEU A 1 370 ? -8.585 3.540 -0.382 1.00 98.06 370 LEU A O 1
ATOM 2725 N N . GLY A 1 371 ? -10.082 5.112 0.202 1.00 97.81 371 GLY A N 1
ATOM 2726 C CA . GLY A 1 371 ? -10.741 4.337 1.245 1.00 97.81 371 GLY A CA 1
ATOM 2727 C C . GLY A 1 371 ? -12.239 4.149 1.007 1.00 97.81 371 GLY A C 1
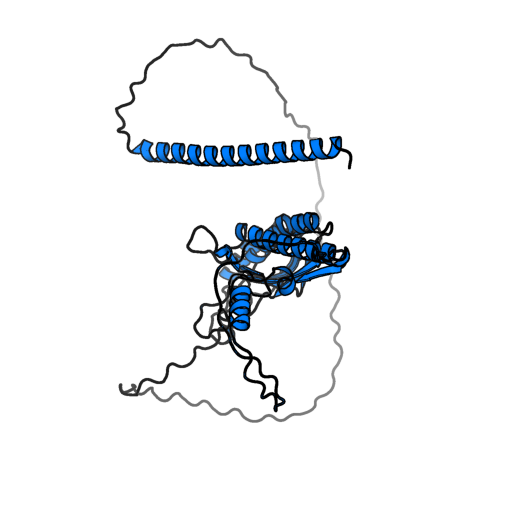ATOM 2728 O O . GLY A 1 371 ? -12.776 4.532 -0.038 1.00 97.81 371 GLY A O 1
ATOM 2729 N N . PRO A 1 372 ? -12.951 3.599 2.004 1.00 97.56 372 PRO A N 1
ATOM 2730 C CA . PRO A 1 372 ? -14.380 3.318 1.892 1.00 97.56 372 PRO A CA 1
ATOM 2731 C C . PRO A 1 372 ? -15.265 4.526 1.566 1.00 97.56 372 PRO A C 1
ATOM 2733 O O . PRO A 1 372 ? -16.330 4.351 0.971 1.00 97.56 372 PRO A O 1
ATOM 2736 N N . ASP A 1 373 ? -14.836 5.744 1.901 1.00 95.19 373 ASP A N 1
ATOM 2737 C CA . ASP A 1 373 ? -15.565 6.970 1.557 1.00 95.19 373 ASP A CA 1
ATOM 2738 C C . ASP A 1 373 ? -15.404 7.407 0.094 1.00 95.19 373 ASP A C 1
ATOM 2740 O O . ASP A 1 373 ? -16.221 8.189 -0.400 1.00 95.19 373 ASP A O 1
ATOM 2744 N N . THR A 1 374 ? -14.428 6.859 -0.638 1.00 95.31 374 THR A N 1
ATOM 2745 C CA . THR A 1 374 ? -14.179 7.218 -2.039 1.00 95.31 374 THR A CA 1
ATOM 2746 C C . THR A 1 374 ? -15.349 6.818 -2.940 1.00 95.31 374 THR A C 1
ATOM 2748 O O . THR A 1 374 ? -15.897 7.646 -3.671 1.00 95.31 374 THR A O 1
ATOM 2751 N N . ASN A 1 375 ? -15.695 5.526 -2.966 1.00 93.06 375 ASN A N 1
ATOM 2752 C CA . ASN A 1 375 ? -16.806 4.961 -3.737 1.00 93.06 375 ASN A CA 1
ATOM 2753 C C . ASN A 1 375 ? -17.032 3.479 -3.387 1.00 93.06 375 ASN A C 1
ATOM 2755 O O . ASN A 1 375 ? -16.265 2.870 -2.647 1.00 93.06 375 ASN A O 1
ATOM 2759 N N . ASP A 1 376 ? -18.070 2.880 -3.980 1.00 91.94 376 ASP A N 1
ATOM 2760 C CA . ASP A 1 376 ? -18.443 1.484 -3.727 1.00 91.94 376 ASP A CA 1
ATOM 2761 C C . ASP A 1 376 ? -17.334 0.472 -4.074 1.00 91.94 376 ASP A C 1
ATOM 2763 O O . ASP A 1 376 ? -17.296 -0.596 -3.468 1.00 91.94 376 ASP A O 1
ATOM 2767 N N . ALA A 1 377 ? -16.421 0.793 -5.000 1.00 94.06 377 ALA A N 1
ATOM 2768 C CA . ALA A 1 377 ? -15.336 -0.110 -5.383 1.00 94.06 377 ALA A CA 1
ATOM 2769 C C . ALA A 1 377 ? -14.244 -0.232 -4.311 1.00 94.06 377 ALA A C 1
ATOM 2771 O O . ALA A 1 377 ? -13.549 -1.234 -4.319 1.00 94.06 377 ALA A O 1
ATOM 2772 N N . HIS A 1 378 ? -14.119 0.735 -3.395 1.00 96.88 378 HIS A N 1
ATOM 2773 C CA . HIS A 1 378 ? -13.123 0.725 -2.309 1.00 96.88 378 HIS A CA 1
ATOM 2774 C C . HIS A 1 378 ? -13.774 0.554 -0.933 1.00 96.88 378 HIS A C 1
ATOM 2776 O O . HIS A 1 378 ? -13.181 0.841 0.100 1.00 96.88 378 HIS A O 1
ATOM 2782 N N . ARG A 1 379 ? -15.034 0.104 -0.896 1.00 95.00 379 ARG A N 1
ATOM 2783 C CA . ARG A 1 379 ? -15.839 0.061 0.332 1.00 95.00 379 ARG A CA 1
ATOM 2784 C C . ARG A 1 379 ? -15.262 -0.857 1.414 1.00 95.00 379 ARG A C 1
ATOM 2786 O O . ARG A 1 379 ? -15.607 -0.720 2.587 1.00 95.00 379 ARG A O 1
ATOM 2793 N N . ASP A 1 380 ? -14.440 -1.826 1.034 1.00 96.62 380 ASP A N 1
ATOM 2794 C CA . ASP A 1 380 ? -13.934 -2.871 1.917 1.00 96.62 380 ASP A CA 1
ATOM 2795 C C . ASP A 1 380 ? -12.411 -2.900 2.084 1.00 96.62 380 ASP A C 1
ATOM 2797 O O . ASP A 1 380 ? -11.925 -3.744 2.844 1.00 96.62 380 ASP A O 1
ATOM 2801 N N . HIS A 1 381 ? -11.680 -1.973 1.461 1.00 98.50 381 HIS A N 1
ATOM 2802 C CA . HIS A 1 381 ? -10.219 -1.940 1.479 1.00 98.50 381 HIS A CA 1
ATOM 2803 C C . HIS A 1 381 ? -9.651 -0.518 1.354 1.00 98.50 381 HIS A C 1
ATOM 2805 O O . HIS A 1 381 ? -10.368 0.435 1.058 1.00 98.50 381 HIS A O 1
ATOM 2811 N N . PHE A 1 382 ? -8.346 -0.387 1.587 1.00 98.75 382 PHE A N 1
ATOM 2812 C CA . PHE A 1 382 ? -7.557 0.780 1.208 1.00 98.75 382 PHE A CA 1
ATOM 2813 C C . PHE A 1 382 ? -6.785 0.468 -0.061 1.00 98.75 382 PHE A C 1
ATOM 2815 O O . PHE A 1 382 ? -6.015 -0.488 -0.069 1.00 98.75 382 PHE A O 1
ATOM 2822 N N . HIS A 1 383 ? -6.965 1.283 -1.092 1.00 98.69 383 HIS A N 1
ATOM 2823 C CA . HIS A 1 383 ? -6.137 1.246 -2.288 1.00 98.69 383 HIS A CA 1
ATOM 2824 C C . HIS A 1 383 ? -4.987 2.233 -2.133 1.00 98.69 383 HIS A C 1
ATOM 2826 O O . HIS A 1 383 ? -5.229 3.430 -1.955 1.00 98.69 383 HIS A O 1
ATOM 2832 N N . LEU A 1 384 ? -3.755 1.735 -2.202 1.00 98.75 384 LEU A N 1
ATOM 2833 C CA . LEU A 1 384 ? -2.529 2.513 -2.048 1.00 98.75 384 LEU A CA 1
ATOM 2834 C C . LEU A 1 384 ? -1.689 2.361 -3.318 1.00 98.75 384 LEU A C 1
ATOM 2836 O O . LEU A 1 384 ? -1.362 1.231 -3.674 1.00 98.75 384 LEU A O 1
ATOM 2840 N N . ASP A 1 385 ? -1.331 3.466 -3.981 1.00 98.38 385 ASP A N 1
ATOM 2841 C CA . ASP A 1 385 ? -0.455 3.456 -5.166 1.00 98.38 385 ASP A CA 1
ATOM 2842 C C . ASP A 1 385 ? 0.594 4.583 -5.152 1.00 98.38 385 ASP A C 1
ATOM 2844 O O . ASP A 1 385 ? 0.379 5.645 -4.557 1.00 98.38 385 ASP A O 1
ATOM 2848 N N . MET A 1 386 ? 1.738 4.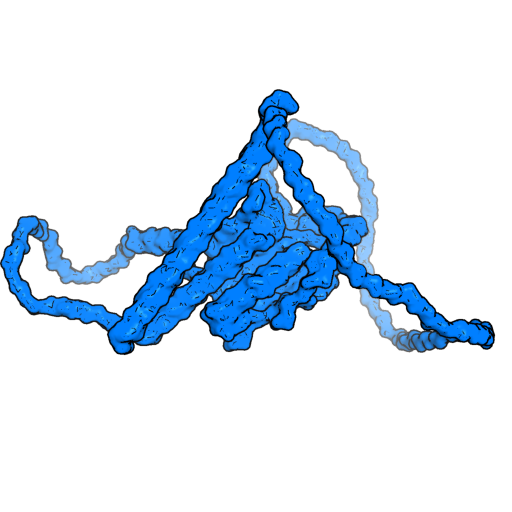372 -5.815 1.00 97.12 386 MET A N 1
ATOM 2849 C CA . MET A 1 386 ? 2.831 5.360 -5.879 1.00 97.12 386 MET A CA 1
ATOM 2850 C C . MET A 1 386 ? 2.710 6.328 -7.062 1.00 97.12 386 MET A C 1
ATOM 2852 O O . MET A 1 386 ? 3.601 7.158 -7.284 1.00 97.12 386 MET A O 1
ATOM 2856 N N . LYS A 1 387 ? 1.602 6.287 -7.812 1.00 94.56 387 LYS A N 1
ATOM 2857 C CA . LYS A 1 387 ? 1.450 7.071 -9.034 1.00 94.56 387 LYS A CA 1
ATOM 2858 C C . LYS A 1 387 ? 1.550 8.561 -8.732 1.00 94.56 387 LYS A C 1
ATOM 2860 O O . LYS A 1 387 ? 0.693 9.151 -8.069 1.00 94.56 387 LYS A O 1
ATOM 2865 N N . VAL A 1 388 ? 2.544 9.214 -9.328 1.00 89.75 388 VAL A N 1
ATOM 2866 C CA . VAL A 1 388 ? 2.728 10.662 -9.200 1.00 89.75 388 VAL A CA 1
ATOM 2867 C C . VAL A 1 388 ? 1.511 11.398 -9.771 1.00 89.75 388 VAL A C 1
ATOM 2869 O O . VAL A 1 388 ? 1.124 11.228 -10.934 1.00 89.75 388 VAL A O 1
ATOM 2872 N N . ARG A 1 389 ? 0.881 12.235 -8.941 1.00 87.19 389 ARG A N 1
ATOM 2873 C CA . ARG A 1 389 ? -0.293 13.032 -9.315 1.00 87.19 389 ARG A CA 1
ATOM 2874 C C . ARG A 1 389 ? 0.128 14.435 -9.762 1.00 87.19 389 ARG A C 1
ATOM 2876 O O . ARG A 1 389 ? 1.143 14.972 -9.338 1.00 87.19 389 ARG A O 1
ATOM 2883 N N . LYS A 1 390 ? -0.658 15.033 -10.669 1.00 79.12 390 LYS A N 1
ATOM 2884 C CA . LYS A 1 390 ? -0.358 16.357 -11.254 1.00 79.12 390 LYS A CA 1
ATOM 2885 C C . LYS A 1 390 ? -0.432 17.489 -10.226 1.00 79.12 390 LYS A C 1
ATOM 2887 O O . LYS A 1 390 ? 0.271 18.486 -10.357 1.00 79.12 390 LYS A O 1
ATOM 2892 N N . SER A 1 391 ? -1.305 17.361 -9.231 1.00 73.06 391 SER A N 1
ATOM 2893 C CA . SER A 1 391 ? -1.274 18.223 -8.058 1.00 73.06 391 SER A CA 1
ATOM 2894 C C . SER A 1 391 ? -0.112 17.794 -7.173 1.00 73.06 391 SER A C 1
ATOM 2896 O O . SER A 1 391 ? 0.040 16.614 -6.894 1.00 73.06 391 SER A O 1
ATOM 2898 N N . GLN A 1 392 ? 0.659 18.753 -6.660 1.00 62.19 392 GLN A N 1
ATOM 2899 C CA . GLN A 1 392 ? 1.716 18.495 -5.668 1.00 62.19 392 GLN A CA 1
ATOM 2900 C C . GLN A 1 392 ? 1.187 17.845 -4.366 1.00 62.19 392 GLN A C 1
ATOM 2902 O O . GLN A 1 392 ? 1.971 17.455 -3.514 1.00 62.19 392 GLN A O 1
ATOM 2907 N N . ARG A 1 393 ? -0.141 17.738 -4.195 1.00 74.50 393 ARG A N 1
ATOM 2908 C CA . ARG A 1 393 ? -0.777 16.872 -3.194 1.00 74.50 393 ARG A CA 1
ATOM 2909 C C . ARG A 1 393 ? -1.275 15.601 -3.881 1.00 74.50 393 ARG A C 1
ATOM 2911 O O . ARG A 1 393 ? -1.966 15.716 -4.899 1.00 74.50 393 ARG A O 1
ATOM 2918 N N . GLY A 1 394 ? -0.944 14.438 -3.319 1.00 84.06 394 GLY A N 1
ATOM 2919 C CA . GLY A 1 394 ? -1.480 13.140 -3.737 1.00 84.06 394 GLY A CA 1
ATOM 2920 C C . GLY A 1 394 ? -3.013 13.089 -3.704 1.00 84.06 394 GLY A C 1
ATOM 2921 O O . GLY A 1 394 ? -3.678 13.981 -3.169 1.00 84.06 394 GLY A O 1
ATOM 2922 N N . LEU A 1 395 ? -3.588 12.058 -4.321 1.00 92.88 395 LEU A N 1
ATOM 2923 C CA . LEU A 1 395 ? -5.029 11.815 -4.315 1.00 92.88 395 LEU A CA 1
ATOM 2924 C C . LEU A 1 395 ? -5.406 11.054 -3.038 1.00 92.88 395 LEU A C 1
ATOM 2926 O O . LEU A 1 395 ? -5.247 9.846 -2.996 1.00 92.88 395 LEU A O 1
ATOM 2930 N N . CYS A 1 396 ? -5.905 11.757 -2.025 1.00 94.56 396 CYS A N 1
ATOM 2931 C CA . CYS A 1 396 ? -6.315 11.193 -0.733 1.00 94.56 396 CYS A CA 1
ATOM 2932 C C . CYS A 1 396 ? -7.842 11.316 -0.588 1.00 94.56 396 CYS A C 1
ATOM 2934 O O . CYS A 1 396 ? -8.346 12.446 -0.572 1.00 94.56 396 CYS A O 1
ATOM 2936 N N . GLN A 1 397 ? -8.572 10.192 -0.587 1.00 92.12 397 GLN A N 1
ATOM 2937 C CA . GLN A 1 397 ? -10.046 10.138 -0.623 1.00 92.12 397 GLN A CA 1
ATOM 2938 C C . GLN A 1 397 ? -10.659 8.997 0.189 1.00 92.12 397 GLN A C 1
ATOM 2940 O O . GLN A 1 397 ? -9.995 7.957 0.406 1.00 92.12 397 GLN A O 1
#

Secondary structure (DSSP, 8-state):
--HHHHHHHHHHHHHHHHHHHHHHHHHHHHHHHHHHHHHHHHHGGGS-TT----------PPPP--------------------------PPPPPPP---------------PPPPPPPPPPPPPPS-------PPPPPGGGS--PPPPHHHHHHHHHHHHHHHTT--EEEEE-----BTTB--SS-EEEEEETTTTEEEEEEEEE-HHHHHHHHHIIIIIIHHHHHHHHSS-EEEEEEE-----BGGG-TTSPBPGGGGT-EEEEEEEEETTS-EEEHHHHS---HHHHHHHHHHHHSPPP-----------------S--------------PPPPHHHHHHHHHHHHHHHHHHHHHHHHTTT-SEEE-TTT-GGGTTSEEEE-PPPSSSS-EE-

Sequence (397 aa):
MSAQQELLARAMALRSKAASKAHSLAIRYSITLSRVVFLGLLLLPLLEPNSFYIIRAGRVSLPAEQELHARSEVSPLAPAVSPGVTAEAEPPPAPAAGEPPSAKTTDSKGPDLPSADTPAPLQPLKPGDPQAAPTKPLPPSKQAALPWTDAEIAAAKAECAQLLANVTVVSEELPPAREGICGAPAPRELRSVGESKVKIEPPATLNCQMIAGLSTWITDKLQPAAQKSFGSPVARVVAESYSCRNRYGLARAPLSEHALMDAVDVSAFVLADGRIIRISKGWGPTAGDLKRAAAKSSEAPADEKIKGNKILVSASKLGAHDIAKQGDAKKGEEKPKSEEAEKDAAAKFALSTFLHQVHDDACDIFGTVLGPDTNDAHRDHFHLDMKVRKSQRGLCQ

Foldseek 3Di:
DDPVVVVVVVVVVVVVVVVVVVVVVVVVVVVVVVVVVVVVVVCVVVPPPPPDDPPPDDDDDDDDDDDDDDDDDDDDDDDDDDDDDDDDDDDDDDDDDDDDDDDDDDDDDDDDDDDDDDDDDDDDDDPDDPDDDPDQADWQLPAADDADDPVQLVVQVVVLCVLCVPWDFDKAWDCFDDRRNFGGSIWIFTQAGDPLGAGEVPGATARSLLVSLVNCLQPVFQQVLCCVLPVFGFNYWYKYAADRGAVVNDRPHHTDLSRHRFKIWTQWTATPVGDIQGQLQQQDQAPVNVVVVVVVVPDPPDDPPPPDDDDDDDDDDDDDDDDDDDDDDDPPPPPPDPPVNVVVVSSSVSRNVSSVRSQVSSQVRFLAWDALNNDPVRVRTIMGGNDHDPPPGHHRD

Radius of gyration: 37.06 Å; chains: 1; bounding box: 124×103×99 Å